Protein AF-0000000086125107 (afdb_homodimer)

InterPro domains:
  IPR012337 Ribonuclease H-like superfamily [SSF53098] (5-222)
  IPR013520 Ribonuclease H-like domain [PF00929] (9-197)
  IPR013520 Ribonuclease H-like domain [SM00479] (7-206)
  IPR036397 Ribonuclease H superfamily [G3DSA:3.30.420.10] (5-218)
  IPR040393 Three-prime repair exonuclease 1/2 [PTHR13058] (4-222)

Secondary structure (DSSP, 8-state):
---S-SEEEEEEEEESS-GGG---EEEEEEEEEEHHHHHS--B-TTS-B---SS-EEEEEE-B-SSPPPHHHHHHH---HHHHHHTT--BS-HHHHHHHHHHHHHSPSSEEEEETTTTTTHHHHHHHHHHHTT----TT-EEEEHHHHHHHHHHHTT----SSGGGSHHHHHHHHHSSPPTTTTSHHHHHHHHHHHHHHTHHHHHHHHTTT-EEGGGPPPS---------/---S-SEEEEEEEEESS-GGG---EEEEEEEEEEHHHHHS--B-TTS-B---SS-EEEEEE-B-SSPPPHHHHHHH---HHHHHHTT--BS-HHHHHHHHHHHHHSPSSEEEEETTTTTTHHHHHHHHHHHTT----TT-EEEEHHHHHHHHHHHTT----SSGGGSHHHHHHHHHSSPPTTTTSHHHHHHHHHHHHHHTHHHHHHHHTTT-EEGGGPPPS---------

Nearest PDB structures (foldseek):
  6a47-assembly1_A  TM=9.698E-01  e=4.923E-30  Mus musculus
  6a4b-assembly1_B  TM=9.724E-01  e=5.950E-30  Mus musculus
  6a47-assembly2_B  TM=9.725E-01  e=9.258E-30  Mus musculus
  6a45-assembly1_A  TM=9.539E-01  e=1.192E-29  Mus musculus
  6a4b-assembly3_E  TM=9.672E-01  e=3.274E-29  Mus musculus

Organism: NCBI:txid247094

pLDDT: mean 93.03, std 10.73, range [26.94, 98.94]

Sequence (460 aa):
MACPVKTFVFFDLEATGLSQDLPKVTEICLVAVHISSLENPVTDEAGNVQLPRVLDKLCLCVDPRKTIMEKASSITGLSNKNLDDCEKRPFDLNIIQLIKEFVNRQSQPVCLVAHNGIFYDFPLLKAEFQQQRDDLPTHVLCLDSLKAFRTLDRQDGLNENGRGPHTLSAIYRRYFNKEPVDSHYAEGDVLTLVLVFMSKACKLLELANTQFIKWGDVKPMYVVPFLDSDMACPVKTFVFFDLEATGLSQDLPKVTEICLVAVHISSLENPVTDEAGNVQLPRVLDKLCLCVDPRKTIMEKASSITGLSNKNLDDCEKRPFDLNIIQLIKEFVNRQSQPVCLVAHNGIFYDFPLLKAEFQQQRDDLPTHVLCLDSLKAFRTLDRQDGLNENGRGPHTLSAIYRRYFNKEPVDSHYAEGDVLTLVLVFMSKACKLLELANTQFIKWGDVKPMYVVPFLDSD

Structure (mmCIF, N/CA/C/O backbone):
data_AF-0000000086125107-model_v1
#
loop_
_entity.id
_entity.type
_entity.pdbx_description
1 polymer 'exodeoxyribonuclease III'
#
loop_
_atom_site.group_PDB
_atom_site.id
_atom_site.type_symbol
_atom_site.label_atom_id
_atom_site.label_alt_id
_atom_site.label_comp_id
_atom_site.label_asym_id
_atom_site.label_entity_id
_atom_site.label_seq_id
_atom_site.pdbx_PDB_ins_code
_atom_site.Cartn_x
_atom_site.Cartn_y
_atom_site.Cartn_z
_atom_site.occupancy
_atom_site.B_iso_or_equiv
_atom_site.auth_seq_id
_atom_site.auth_comp_id
_atom_site.auth_asym_id
_atom_site.auth_atom_id
_atom_site.pdbx_PDB_model_num
ATOM 1 N N . MET A 1 1 ? -15.32 25.5 13.359 1 51.09 1 MET A N 1
ATOM 2 C CA . MET A 1 1 ? -15.586 25.344 11.93 1 51.09 1 MET A CA 1
ATOM 3 C C . MET A 1 1 ? -15.195 23.953 11.453 1 51.09 1 MET A C 1
ATOM 5 O O . MET A 1 1 ? -14.266 23.344 11.984 1 51.09 1 MET A O 1
ATOM 9 N N . ALA A 1 2 ? -16.047 23.219 10.672 1 67.19 2 ALA A N 1
ATOM 10 C CA . ALA A 1 2 ? -15.836 21.859 10.188 1 67.19 2 ALA A CA 1
ATOM 11 C C . ALA A 1 2 ? -14.586 21.766 9.312 1 67.19 2 ALA A C 1
ATOM 13 O O . ALA A 1 2 ? -14.273 22.719 8.586 1 67.19 2 ALA A O 1
ATOM 14 N N . CYS A 1 3 ? -13.617 21 9.625 1 77.5 3 CYS A N 1
ATOM 15 C CA . CYS A 1 3 ? -12.422 20.797 8.82 1 77.5 3 CYS A CA 1
ATOM 16 C C . CYS A 1 3 ? -12.758 20.688 7.34 1 77.5 3 CYS A C 1
ATOM 18 O O . CYS A 1 3 ? -13.648 19.938 6.953 1 77.5 3 CYS A O 1
ATOM 20 N N . PRO A 1 4 ? -12.234 21.578 6.555 1 88 4 PRO A N 1
ATOM 21 C CA . PRO A 1 4 ? -12.547 21.578 5.121 1 88 4 PRO A CA 1
ATOM 22 C C . PRO A 1 4 ? -12.055 20.328 4.398 1 88 4 PRO A C 1
ATOM 24 O O . PRO A 1 4 ? -12.453 20.078 3.262 1 88 4 PRO A O 1
ATOM 27 N N . VAL A 1 5 ? -11.211 19.547 5.047 1 95.56 5 VAL A N 1
ATOM 28 C CA . VAL A 1 5 ? -10.547 18.422 4.414 1 95.56 5 VAL A CA 1
ATOM 29 C C . VAL A 1 5 ? -11.375 17.156 4.613 1 95.56 5 VAL A C 1
ATOM 31 O O . VAL A 1 5 ? -11.828 16.859 5.723 1 95.56 5 VAL A O 1
ATOM 34 N N . LYS A 1 6 ? -11.602 16.438 3.557 1 97.25 6 LYS A N 1
ATOM 35 C CA . LYS A 1 6 ? -12.32 15.18 3.662 1 97.25 6 LYS A CA 1
ATOM 36 C C . LYS A 1 6 ? -11.359 14.008 3.838 1 97.25 6 LYS A C 1
ATOM 38 O O . LYS A 1 6 ? -11.688 13.023 4.512 1 97.25 6 LYS A O 1
ATOM 43 N N . THR A 1 7 ? -10.25 14.07 3.17 1 98.44 7 THR A N 1
ATOM 44 C CA . THR A 1 7 ? -9.289 12.977 3.26 1 98.44 7 THR A CA 1
ATOM 45 C C . THR A 1 7 ? -7.902 13.5 3.607 1 98.44 7 THR A C 1
ATOM 47 O O . THR A 1 7 ? -7.41 14.438 2.977 1 98.44 7 THR A O 1
ATOM 50 N N . PHE A 1 8 ? -7.293 12.93 4.613 1 98.44 8 PHE A N 1
ATOM 51 C CA . PHE A 1 8 ? -5.898 13.164 4.965 1 98.44 8 PHE A CA 1
ATOM 52 C C . PHE A 1 8 ? -5.004 12.07 4.406 1 98.44 8 PHE A C 1
ATOM 54 O O . PHE A 1 8 ? -5.184 10.891 4.727 1 98.44 8 PHE A O 1
ATOM 61 N N . VAL A 1 9 ? -4.109 12.414 3.543 1 98.88 9 VAL A N 1
ATOM 62 C CA . VAL A 1 9 ? -3.127 11.484 2.996 1 98.88 9 VAL A CA 1
ATOM 63 C C . VAL A 1 9 ? -1.787 11.672 3.705 1 98.88 9 VAL A C 1
ATOM 65 O O . VAL A 1 9 ? -1.04 12.602 3.395 1 98.88 9 VAL A O 1
ATOM 68 N N . PHE A 1 10 ? -1.523 10.781 4.645 1 98.88 10 PHE A N 1
ATOM 69 C CA . PHE A 1 10 ? -0.248 10.773 5.352 1 98.88 10 PHE A CA 1
ATOM 70 C C . PHE A 1 10 ? 0.854 10.188 4.473 1 98.88 10 PHE A C 1
ATOM 72 O O . PHE A 1 10 ? 0.649 9.18 3.803 1 98.88 10 PHE A O 1
ATOM 79 N N . PHE A 1 11 ? 2.008 10.891 4.406 1 98.44 11 PHE A N 1
ATOM 80 C CA . PHE A 1 11 ? 3.055 10.281 3.59 1 98.44 11 PHE A CA 1
ATOM 81 C C . PHE A 1 11 ? 4.43 10.555 4.188 1 98.44 11 PHE A C 1
ATOM 83 O O . PHE A 1 11 ? 4.57 11.391 5.082 1 98.44 11 PHE A O 1
ATOM 90 N N . ASP A 1 12 ? 5.344 9.812 3.799 1 98.69 12 ASP A N 1
ATOM 91 C CA . ASP A 1 12 ? 6.754 9.883 4.16 1 98.69 12 ASP A CA 1
ATOM 92 C C . ASP A 1 12 ? 7.645 9.461 2.992 1 98.69 12 ASP A C 1
ATOM 94 O O . ASP A 1 12 ? 7.246 8.625 2.174 1 98.69 12 ASP A O 1
ATOM 98 N N . LEU A 1 13 ? 8.781 10.086 2.891 1 98.62 13 LEU A N 1
ATOM 99 C CA . LEU A 1 13 ? 9.781 9.742 1.891 1 98.62 13 LEU A CA 1
ATOM 100 C C . LEU A 1 13 ? 11.062 9.258 2.553 1 98.62 13 LEU A C 1
ATOM 102 O O . LEU A 1 13 ? 11.484 9.797 3.578 1 98.62 13 LEU A O 1
ATOM 106 N N . GLU A 1 14 ? 11.578 8.172 2.088 1 98.62 14 GLU A N 1
ATOM 107 C CA . GLU A 1 14 ? 13.008 7.91 2.264 1 98.62 14 GLU A CA 1
ATOM 108 C C . GLU A 1 14 ? 13.812 8.406 1.065 1 98.62 14 GLU A C 1
ATOM 110 O O . GLU A 1 14 ? 13.305 8.445 -0.057 1 98.62 14 GLU A O 1
ATOM 115 N N . ALA A 1 15 ? 15.078 8.836 1.3 1 98.5 15 ALA A N 1
ATOM 116 C CA . ALA A 1 15 ? 15.859 9.477 0.25 1 98.5 15 ALA A CA 1
ATOM 117 C C . ALA A 1 15 ? 17.344 9.148 0.39 1 98.5 15 ALA A C 1
ATOM 119 O O . ALA A 1 15 ? 17.734 8.398 1.292 1 98.5 15 ALA A O 1
ATOM 120 N N . THR A 1 16 ? 18.172 9.602 -0.507 1 98.25 16 THR A N 1
ATOM 121 C CA . THR A 1 16 ? 19.578 9.258 -0.6 1 98.25 16 THR A CA 1
ATOM 122 C C . THR A 1 16 ? 20.391 9.992 0.47 1 98.25 16 THR A C 1
ATOM 124 O O . THR A 1 16 ? 21.547 9.648 0.727 1 98.25 16 THR A O 1
ATOM 127 N N . GLY A 1 17 ? 19.812 10.977 1.05 1 95.25 17 GLY A N 1
ATOM 128 C CA . GLY A 1 17 ? 20.531 11.773 2.041 1 95.25 17 GLY A CA 1
ATOM 129 C C . GLY A 1 17 ? 19.688 12.906 2.605 1 95.25 17 GLY A C 1
ATOM 130 O O . GLY A 1 17 ? 18.469 12.852 2.572 1 95.25 17 GLY A O 1
ATOM 131 N N . LEU A 1 18 ? 20.406 13.852 3.201 1 92 18 LEU A N 1
ATOM 132 C CA . LEU A 1 18 ? 19.75 15.008 3.814 1 92 18 LEU A CA 1
ATOM 133 C C . LEU A 1 18 ? 19.609 16.141 2.811 1 92 18 LEU A C 1
ATOM 135 O O . LEU A 1 18 ? 20.031 16.016 1.657 1 92 18 LEU A O 1
ATOM 139 N N . SER A 1 19 ? 18.938 17.203 3.219 1 87.44 19 SER A N 1
ATOM 140 C CA . SER A 1 19 ? 18.578 18.297 2.334 1 87.44 19 SER A CA 1
ATOM 141 C C . SER A 1 19 ? 19.812 18.875 1.637 1 87.44 19 SER A C 1
ATOM 143 O O . SER A 1 19 ? 19.75 19.219 0.45 1 87.44 19 SER A O 1
ATOM 145 N N . GLN A 1 20 ? 20.875 18.938 2.33 1 88.31 20 GLN A N 1
ATOM 146 C CA . GLN A 1 20 ? 22.062 19.562 1.782 1 88.31 20 GLN A CA 1
ATOM 147 C C . GLN A 1 20 ? 22.703 18.703 0.689 1 88.31 20 GLN A C 1
ATOM 149 O O . GLN A 1 20 ? 23.516 19.188 -0.097 1 88.31 20 GLN A O 1
ATOM 154 N N . ASP A 1 21 ? 22.312 17.5 0.532 1 89.75 21 ASP A N 1
ATOM 155 C CA . ASP A 1 21 ? 22.906 16.547 -0.406 1 89.75 21 ASP A CA 1
ATOM 156 C C . ASP A 1 21 ? 22.109 16.5 -1.708 1 89.75 21 ASP A C 1
ATOM 158 O O . ASP A 1 21 ? 22.328 15.617 -2.541 1 89.75 21 ASP A O 1
ATOM 162 N N . LEU A 1 22 ? 21.062 17.375 -1.848 1 93.38 22 LEU A N 1
ATOM 163 C CA . LEU A 1 22 ? 20.172 17.297 -3.004 1 93.38 22 LEU A CA 1
ATOM 164 C C . LEU A 1 22 ? 19.641 15.875 -3.18 1 93.38 22 LEU A C 1
ATOM 166 O O . LEU A 1 22 ? 19.875 15.25 -4.215 1 93.38 22 LEU A O 1
ATOM 170 N N . PRO A 1 23 ? 18.984 15.438 -2.184 1 97.5 23 PRO A N 1
ATOM 171 C CA . PRO A 1 23 ? 18.609 14.023 -2.133 1 97.5 23 PRO A CA 1
ATOM 172 C C . PRO A 1 23 ? 17.594 13.641 -3.211 1 97.5 23 PRO A C 1
ATOM 174 O O . PRO A 1 23 ? 16.906 14.508 -3.748 1 97.5 23 PRO A O 1
ATOM 177 N N . LYS A 1 24 ? 17.594 12.352 -3.562 1 98.25 24 LYS A N 1
ATOM 178 C CA . LYS A 1 24 ? 16.609 11.727 -4.434 1 98.25 24 LYS A CA 1
ATOM 179 C C . LYS A 1 24 ? 15.789 10.688 -3.68 1 98.25 24 LYS A C 1
ATOM 181 O O . LYS A 1 24 ? 16.297 10.016 -2.777 1 98.25 24 LYS A O 1
ATOM 186 N N . VAL A 1 25 ? 14.531 10.617 -4.059 1 98.69 25 VAL A N 1
ATOM 187 C CA . VAL A 1 25 ? 13.602 9.727 -3.373 1 98.69 25 VAL A CA 1
ATOM 188 C C . VAL A 1 25 ? 14 8.273 -3.621 1 98.69 25 VAL A C 1
ATOM 190 O O . VAL A 1 25 ? 14.312 7.891 -4.75 1 98.69 25 VAL A O 1
ATOM 193 N N . THR A 1 26 ? 14.008 7.438 -2.551 1 98.88 26 THR A N 1
ATOM 194 C CA . THR A 1 26 ? 14.266 6.008 -2.67 1 98.88 26 THR A CA 1
ATOM 195 C C . THR A 1 26 ? 13.039 5.195 -2.281 1 98.88 26 THR A C 1
ATOM 197 O O . THR A 1 26 ? 12.953 4.004 -2.59 1 98.88 26 THR A O 1
ATOM 200 N N . GLU A 1 27 ? 12.125 5.809 -1.549 1 98.88 27 GLU A N 1
ATOM 201 C CA . GLU A 1 27 ? 10.898 5.16 -1.111 1 98.88 27 GLU A CA 1
ATOM 202 C C . GLU A 1 27 ? 9.805 6.188 -0.82 1 98.88 27 GLU A C 1
ATOM 204 O O . GLU A 1 27 ? 10.086 7.262 -0.284 1 98.88 27 GLU A O 1
ATOM 209 N N . ILE A 1 28 ? 8.609 5.941 -1.196 1 98.88 28 ILE A N 1
ATOM 210 C CA . ILE A 1 28 ? 7.465 6.797 -0.884 1 98.88 28 ILE A CA 1
ATOM 211 C C . ILE A 1 28 ? 6.309 5.945 -0.37 1 98.88 28 ILE A C 1
ATOM 213 O O . ILE A 1 28 ? 6.062 4.852 -0.879 1 98.88 28 ILE A O 1
ATOM 217 N N . CYS A 1 29 ? 5.676 6.328 0.675 1 98.88 29 CYS A N 1
ATOM 218 C CA . CYS A 1 29 ? 4.461 5.707 1.184 1 98.88 29 CYS A CA 1
ATOM 219 C C . CYS A 1 29 ? 3.359 6.738 1.379 1 98.88 29 CYS A C 1
ATOM 221 O O . CYS A 1 29 ? 3.598 7.809 1.94 1 98.88 29 CYS A O 1
ATOM 223 N N . LEU A 1 30 ? 2.18 6.52 0.85 1 98.94 30 LEU A N 1
ATOM 224 C CA . LEU A 1 30 ? 0.956 7.285 1.057 1 98.94 30 LEU A CA 1
ATOM 225 C C . LEU A 1 30 ? -0.118 6.426 1.716 1 98.94 30 LEU A C 1
ATOM 227 O O . LEU A 1 30 ? -0.378 5.305 1.275 1 98.94 30 LEU A O 1
ATOM 231 N N . VAL A 1 31 ? -0.648 6.863 2.787 1 98.94 31 VAL A N 1
ATOM 232 C CA . VAL A 1 31 ? -1.78 6.223 3.447 1 98.94 31 VAL A CA 1
ATOM 233 C C . VAL A 1 31 ? -2.928 7.219 3.592 1 98.94 31 VAL A C 1
ATOM 235 O O . VAL A 1 31 ? -2.771 8.266 4.215 1 98.94 31 VAL A O 1
ATOM 238 N N . ALA A 1 32 ? -4.078 6.93 3.012 1 98.88 32 ALA A N 1
ATOM 239 C CA . ALA A 1 32 ? -5.227 7.828 3.01 1 98.88 32 ALA A CA 1
ATOM 240 C C . ALA A 1 32 ? -6.234 7.438 4.086 1 98.88 32 ALA A C 1
ATOM 242 O O . ALA A 1 32 ? -6.648 6.281 4.168 1 98.88 32 ALA A O 1
ATOM 243 N N . VAL A 1 33 ? -6.586 8.383 4.898 1 98.69 33 VAL A N 1
ATOM 244 C CA . VAL A 1 33 ? -7.555 8.211 5.977 1 98.69 33 VAL A CA 1
ATOM 245 C C . VAL A 1 33 ? -8.656 9.258 5.863 1 98.69 33 VAL A C 1
ATOM 247 O O . VAL A 1 33 ? -8.383 10.461 5.844 1 98.69 33 VAL A O 1
ATOM 250 N N . HIS A 1 34 ? -9.836 8.836 5.738 1 98.56 34 HIS A N 1
ATOM 251 C CA . HIS A 1 34 ? -10.977 9.742 5.656 1 98.56 34 HIS A CA 1
ATOM 252 C C . HIS A 1 34 ? -11.227 10.43 6.996 1 98.56 34 HIS A C 1
ATOM 254 O O . HIS A 1 34 ? -10.992 9.844 8.055 1 98.56 34 HIS A O 1
ATOM 260 N N . ILE A 1 35 ? -11.734 11.602 6.992 1 97.31 35 ILE A N 1
ATOM 261 C CA . ILE A 1 35 ? -11.961 12.422 8.18 1 97.31 35 ILE A CA 1
ATOM 262 C C . ILE A 1 35 ? -12.914 11.703 9.133 1 97.31 35 ILE A C 1
ATOM 264 O O . ILE A 1 35 ? -12.789 11.82 10.352 1 97.31 35 ILE A O 1
ATOM 268 N N . SER A 1 36 ? -13.836 10.93 8.586 1 97 36 SER A N 1
ATOM 269 C CA . SER A 1 36 ? -14.773 10.195 9.422 1 97 36 SER A CA 1
ATOM 270 C C . SER A 1 36 ? -14.055 9.219 10.336 1 97 36 SER A C 1
ATOM 272 O O . SER A 1 36 ? -14.453 9.016 11.484 1 97 36 SER A O 1
ATOM 274 N N . SER A 1 37 ? -13 8.617 9.875 1 97.06 37 SER A N 1
ATOM 275 C CA . SER A 1 37 ? -12.203 7.699 10.68 1 97.06 37 SER A CA 1
ATOM 276 C C . SER A 1 37 ? -11.391 8.445 11.734 1 97.06 37 SER A C 1
ATOM 278 O O . SER A 1 37 ? -11.156 7.926 12.828 1 97.06 37 SER A O 1
ATOM 280 N N . LEU A 1 38 ? -10.93 9.633 11.383 1 95.75 38 LEU A N 1
ATOM 281 C CA . LEU A 1 38 ? -10.148 10.438 12.312 1 95.75 38 LEU A CA 1
ATOM 282 C C . LEU A 1 38 ? -11.031 10.961 13.445 1 95.75 38 LEU A C 1
ATOM 284 O O . LEU A 1 38 ? -10.594 11.055 14.594 1 95.75 38 LEU A O 1
ATOM 288 N N . GLU A 1 39 ? -12.227 11.289 13.102 1 94.25 39 GLU A N 1
ATOM 289 C CA . GLU A 1 39 ? -13.164 11.852 14.07 1 94.25 39 GLU A CA 1
ATOM 290 C C . GLU A 1 39 ? -13.742 10.766 14.977 1 94.25 39 GLU A C 1
ATOM 292 O O . GLU A 1 39 ? -14.227 11.055 16.062 1 94.25 39 GLU A O 1
ATOM 297 N N . ASN A 1 40 ? -13.742 9.5 14.477 1 93.44 40 ASN A N 1
ATOM 298 C CA . ASN A 1 40 ? -14.297 8.375 15.219 1 93.44 40 ASN A CA 1
ATOM 299 C C . ASN A 1 40 ? -13.273 7.25 15.375 1 93.44 40 ASN A C 1
ATOM 301 O O . ASN A 1 40 ? -13.477 6.141 14.883 1 93.44 40 ASN A O 1
ATOM 305 N N . PRO A 1 41 ? -12.273 7.523 16.156 1 93.62 41 PRO A N 1
ATOM 306 C CA . PRO A 1 41 ? -11.219 6.512 16.281 1 93.62 41 PRO A CA 1
ATOM 307 C C . PRO A 1 41 ? -11.688 5.277 17.047 1 93.62 41 PRO A C 1
ATOM 309 O O . PRO A 1 41 ? -12.453 5.395 18.016 1 93.62 41 PRO A O 1
ATOM 312 N N . VAL A 1 42 ? -11.266 4.129 16.578 1 92.5 42 VAL A N 1
ATOM 313 C CA . VAL A 1 42 ? -11.508 2.877 17.297 1 92.5 42 VAL A CA 1
ATOM 314 C C . VAL A 1 42 ? -10.328 2.566 18.219 1 92.5 42 VAL A C 1
ATOM 316 O O . VAL A 1 42 ? -9.18 2.859 17.875 1 92.5 42 VAL A O 1
ATOM 319 N N . THR A 1 43 ? -10.633 1.998 19.375 1 93.5 43 THR A N 1
ATOM 320 C CA . THR A 1 43 ? -9.586 1.675 20.344 1 93.5 43 THR A CA 1
ATOM 321 C C . THR A 1 43 ? -9.594 0.184 20.656 1 93.5 43 THR A C 1
ATOM 323 O O . THR A 1 43 ? -10.602 -0.496 20.469 1 93.5 43 THR A O 1
ATOM 326 N N . ASP A 1 44 ? -8.477 -0.287 20.969 1 90.44 44 ASP A N 1
ATOM 327 C CA . ASP A 1 44 ? -8.406 -1.666 21.453 1 90.44 44 ASP A CA 1
ATOM 328 C C . ASP A 1 44 ? -8.852 -1.771 22.906 1 90.44 44 ASP A C 1
ATOM 330 O O . ASP A 1 44 ? -9.391 -0.814 23.469 1 90.44 44 ASP A O 1
ATOM 334 N N . GLU A 1 45 ? -8.719 -2.941 23.5 1 91.44 45 GLU A N 1
ATOM 335 C CA . GLU A 1 45 ? -9.18 -3.199 24.859 1 91.44 45 GLU A CA 1
ATOM 336 C C . GLU A 1 45 ? -8.422 -2.342 25.875 1 91.44 45 GLU A C 1
ATOM 338 O O . GLU A 1 45 ? -8.969 -1.979 26.906 1 91.44 45 GLU A O 1
ATOM 343 N N . ALA A 1 46 ? -7.191 -1.918 25.547 1 89.81 46 ALA A N 1
ATOM 344 C CA . ALA A 1 46 ? -6.348 -1.124 26.438 1 89.81 46 ALA A CA 1
ATOM 345 C C . ALA A 1 46 ? -6.617 0.368 26.266 1 89.81 46 ALA A C 1
ATOM 347 O O . ALA A 1 46 ? -6.012 1.199 26.938 1 89.81 46 ALA A O 1
ATOM 348 N N . GLY A 1 47 ? -7.484 0.656 25.312 1 89.75 47 GLY A N 1
ATOM 349 C CA . GLY A 1 47 ? -7.84 2.047 25.078 1 89.75 47 GLY A CA 1
ATOM 350 C 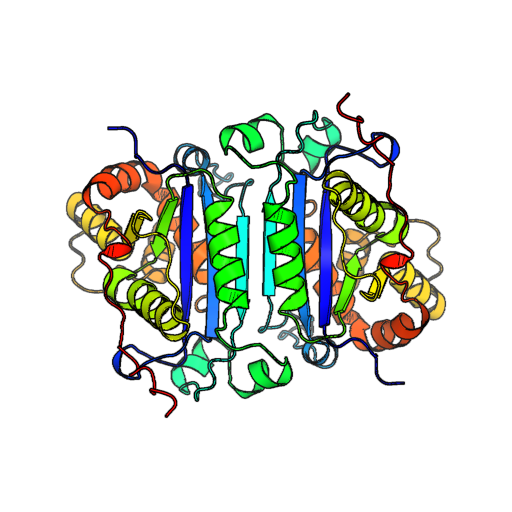C . GLY A 1 47 ? -6.945 2.732 24.062 1 89.75 47 GLY A C 1
ATOM 351 O O . GLY A 1 47 ? -7.062 3.938 23.844 1 89.75 47 GLY A O 1
ATOM 352 N N . ASN A 1 48 ? -6.012 2.002 23.484 1 90.75 48 ASN A N 1
ATOM 353 C CA . ASN A 1 48 ? -5.129 2.568 22.469 1 90.75 48 ASN A CA 1
ATOM 354 C C . ASN A 1 48 ? -5.82 2.652 21.125 1 90.75 48 ASN A C 1
ATOM 356 O O . ASN A 1 48 ? -6.539 1.732 20.719 1 90.75 48 ASN A O 1
ATOM 360 N N . VAL A 1 49 ? -5.566 3.734 20.484 1 94.81 49 VAL A N 1
ATOM 361 C CA . VAL A 1 49 ? -6.16 3.916 19.156 1 94.81 49 VAL A CA 1
ATOM 362 C C . VAL A 1 49 ? -5.598 2.875 18.188 1 94.81 49 VAL A C 1
ATOM 364 O O . VAL A 1 49 ? -4.418 2.527 18.266 1 94.81 49 VAL A O 1
ATOM 367 N N . GLN A 1 50 ? -6.434 2.406 17.297 1 95 50 GLN A N 1
ATOM 368 C CA . GLN A 1 50 ? -6.055 1.449 16.266 1 95 50 GLN A CA 1
ATOM 369 C C . GLN A 1 50 ? -6.152 2.072 14.875 1 95 50 GLN A C 1
ATOM 371 O O . GLN A 1 50 ? -6.855 3.068 14.68 1 95 50 GLN A O 1
ATOM 376 N N . LEU A 1 51 ? -5.406 1.505 13.961 1 97 51 LEU A N 1
ATOM 377 C CA . LEU A 1 51 ? -5.559 1.934 12.578 1 97 51 LEU A CA 1
ATOM 378 C C . LEU A 1 51 ? -6.988 1.714 12.094 1 97 51 LEU A C 1
ATOM 380 O O . LEU A 1 51 ? -7.613 0.708 12.438 1 97 51 LEU A O 1
ATOM 384 N N . PRO A 1 52 ? -7.539 2.666 11.336 1 97.44 52 PRO A N 1
ATOM 385 C CA . PRO A 1 52 ? -8.883 2.453 10.797 1 97.44 52 PRO A CA 1
ATOM 386 C C . PRO A 1 52 ? -8.961 1.241 9.867 1 97.44 52 PRO A C 1
ATOM 388 O O . PRO A 1 52 ? -7.992 0.925 9.18 1 97.44 52 PRO A O 1
ATOM 391 N N . ARG A 1 53 ? -10.078 0.544 9.898 1 97.5 53 ARG A N 1
ATOM 392 C CA . ARG A 1 53 ? -10.281 -0.6 9.016 1 97.5 53 ARG A CA 1
ATOM 393 C C . ARG A 1 53 ? -10.234 -0.177 7.551 1 97.5 53 ARG A C 1
ATOM 395 O O . ARG A 1 53 ? -9.68 -0.891 6.707 1 97.5 53 ARG A O 1
ATOM 402 N N . VAL A 1 54 ? -10.852 1.027 7.262 1 98.31 54 VAL A N 1
ATOM 403 C CA . VAL A 1 54 ? -10.883 1.545 5.898 1 98.31 54 VAL A CA 1
ATOM 404 C C . VAL A 1 54 ? -9.664 2.438 5.656 1 98.31 54 VAL A C 1
ATOM 406 O O . VAL A 1 54 ? -9.602 3.559 6.164 1 98.31 54 VAL A O 1
ATOM 409 N N . LEU A 1 55 ? -8.766 1.891 4.859 1 97.62 55 LEU A N 1
ATOM 410 C CA . LEU A 1 55 ? -7.496 2.545 4.566 1 97.62 55 LEU A CA 1
ATOM 411 C C . LEU A 1 55 ? -7.047 2.244 3.143 1 97.62 55 LEU A C 1
ATOM 413 O O . LEU A 1 55 ? -7.188 1.116 2.666 1 97.62 55 LEU A O 1
ATOM 417 N N . ASP A 1 56 ? -6.566 3.277 2.461 1 98.88 56 ASP A N 1
ATOM 418 C CA . ASP A 1 56 ? -5.883 3.07 1.188 1 98.88 56 ASP A CA 1
ATOM 419 C C . ASP A 1 56 ? -4.383 3.324 1.322 1 98.88 56 ASP A C 1
ATOM 421 O O . ASP A 1 56 ? -3.965 4.234 2.039 1 98.88 56 ASP A O 1
ATOM 425 N N . LYS A 1 57 ? -3.6 2.512 0.645 1 98.81 57 LYS A N 1
ATOM 426 C CA . LYS A 1 57 ? -2.146 2.627 0.754 1 98.81 57 LYS A CA 1
ATOM 427 C C . LYS A 1 57 ? -1.481 2.51 -0.614 1 98.81 57 LYS A C 1
ATOM 429 O O . LYS A 1 57 ? -1.912 1.718 -1.454 1 98.81 57 LYS A O 1
ATOM 434 N N . LEU A 1 58 ? -0.472 3.281 -0.82 1 98.94 58 LEU A N 1
ATOM 435 C CA . LEU A 1 58 ? 0.458 3.178 -1.938 1 98.94 58 LEU A CA 1
ATOM 436 C C . LEU A 1 58 ? 1.901 3.281 -1.456 1 98.94 58 LEU A C 1
ATOM 438 O O . LEU A 1 58 ? 2.305 4.309 -0.907 1 98.94 58 LEU A O 1
ATOM 442 N N . CYS A 1 59 ? 2.674 2.23 -1.536 1 98.88 59 CYS A N 1
ATOM 443 C CA . CYS A 1 59 ? 4.078 2.182 -1.154 1 98.88 59 CYS A CA 1
ATOM 444 C C . CYS A 1 59 ? 4.953 1.771 -2.334 1 98.88 59 CYS A C 1
ATOM 446 O O . CYS A 1 59 ? 4.719 0.728 -2.949 1 98.88 59 CYS A O 1
ATOM 448 N N . LEU A 1 60 ? 5.988 2.559 -2.658 1 98.88 60 LEU A N 1
ATOM 449 C CA . LEU A 1 60 ? 6.836 2.289 -3.816 1 98.88 60 LEU A CA 1
ATOM 450 C C . LEU A 1 60 ? 8.305 2.523 -3.48 1 98.88 60 LEU A C 1
ATOM 452 O O . LEU A 1 60 ? 8.648 3.529 -2.855 1 98.88 60 LEU A O 1
ATOM 456 N N . CYS A 1 61 ? 9.141 1.585 -3.842 1 98.88 61 CYS A N 1
ATOM 457 C CA . CYS A 1 61 ? 10.578 1.817 -3.871 1 98.88 61 CYS A CA 1
ATOM 458 C C . CYS A 1 61 ? 11.008 2.418 -5.203 1 98.88 61 CYS A C 1
ATOM 460 O O . CYS A 1 61 ? 10.438 2.1 -6.246 1 98.88 61 CYS A O 1
ATOM 462 N N . VAL A 1 62 ? 11.984 3.279 -5.156 1 98.88 62 VAL A N 1
ATOM 463 C CA . VAL A 1 62 ? 12.375 4.074 -6.316 1 98.88 62 VAL A CA 1
ATOM 464 C C . VAL A 1 62 ? 13.891 4.012 -6.5 1 98.88 62 VAL A C 1
ATOM 466 O O . VAL A 1 62 ? 14.641 4.141 -5.531 1 98.88 62 VAL A O 1
ATOM 469 N N . ASP A 1 63 ? 14.336 3.746 -7.688 1 98.75 63 ASP A N 1
ATOM 470 C CA . ASP A 1 63 ? 15.742 3.914 -8.023 1 98.75 63 ASP A CA 1
ATOM 471 C C . ASP A 1 63 ? 16.109 5.395 -8.117 1 98.75 63 ASP A C 1
ATOM 473 O O . ASP A 1 63 ? 15.68 6.086 -9.039 1 98.75 63 ASP A O 1
ATOM 477 N N . PRO A 1 64 ? 16.906 5.867 -7.195 1 98.5 64 PRO A N 1
ATOM 478 C CA . PRO A 1 64 ? 17.203 7.305 -7.18 1 98.5 64 PRO A CA 1
ATOM 479 C C . PRO A 1 64 ? 18.156 7.723 -8.297 1 98.5 64 PRO A C 1
ATOM 481 O O . PRO A 1 64 ? 18.344 8.914 -8.547 1 98.5 64 PRO A O 1
ATOM 484 N N . ARG A 1 65 ? 18.797 6.801 -9.008 1 97.75 65 ARG A N 1
ATOM 485 C CA . ARG A 1 65 ? 19.828 7.086 -9.992 1 97.75 65 ARG A CA 1
ATOM 486 C C . ARG A 1 65 ? 20.906 8.016 -9.422 1 97.75 65 ARG A C 1
ATOM 488 O O . ARG A 1 65 ? 21.344 8.945 -10.094 1 97.75 65 ARG A O 1
ATOM 495 N N . LYS A 1 66 ? 21.141 7.938 -8.203 1 97.75 66 LYS A N 1
ATOM 496 C CA . LYS A 1 66 ? 22.125 8.641 -7.383 1 97.75 66 LYS A CA 1
ATOM 497 C C . LYS A 1 66 ? 22.625 7.746 -6.254 1 97.75 66 LYS A C 1
ATOM 499 O O . LYS A 1 66 ? 21.891 6.887 -5.754 1 97.75 66 LYS A O 1
ATOM 504 N N . THR A 1 67 ? 23.875 7.938 -5.902 1 98.25 67 THR A N 1
ATOM 505 C CA . THR A 1 67 ? 24.438 7.156 -4.809 1 98.25 67 THR A CA 1
ATOM 506 C C . THR A 1 67 ? 23.703 7.445 -3.5 1 98.25 67 THR A C 1
ATOM 508 O O . THR A 1 67 ? 23.484 8.602 -3.146 1 98.25 67 THR A O 1
ATOM 511 N N . ILE A 1 68 ? 23.344 6.391 -2.844 1 98.44 68 ILE A N 1
ATOM 512 C CA . ILE A 1 68 ? 22.719 6.512 -1.524 1 98.44 68 ILE A CA 1
ATOM 513 C C . ILE A 1 68 ? 23.812 6.609 -0.459 1 98.44 68 ILE A C 1
ATOM 515 O O . ILE A 1 68 ? 24.703 5.754 -0.385 1 98.44 68 ILE A O 1
ATOM 519 N N . MET A 1 69 ? 23.719 7.66 0.368 1 98.06 69 MET A N 1
ATOM 520 C CA . MET A 1 69 ? 24.703 7.844 1.434 1 98.06 69 MET A CA 1
ATOM 521 C C . MET A 1 69 ? 24.672 6.668 2.402 1 98.06 69 MET A C 1
ATOM 523 O O . MET A 1 69 ? 23.609 6.125 2.703 1 98.06 69 MET A O 1
ATOM 527 N N . GLU A 1 70 ? 25.797 6.371 2.928 1 97.5 70 GLU A N 1
ATOM 528 C CA . GLU A 1 70 ? 25.953 5.215 3.807 1 97.5 70 GLU A CA 1
ATOM 529 C C . GLU A 1 70 ? 25.016 5.305 5.008 1 97.5 70 GLU A C 1
ATOM 531 O O . GLU A 1 70 ? 24.406 4.309 5.398 1 97.5 70 GLU A O 1
ATOM 536 N N . LYS A 1 71 ? 24.969 6.441 5.543 1 96.62 71 LYS A N 1
ATOM 537 C CA . LYS A 1 71 ? 24.109 6.633 6.707 1 96.62 71 LYS A CA 1
ATOM 538 C C . LYS A 1 71 ? 22.656 6.344 6.363 1 96.62 71 LYS A C 1
ATOM 540 O O . LYS A 1 71 ? 21.953 5.66 7.117 1 96.62 71 LYS A O 1
ATOM 545 N N . ALA A 1 72 ? 22.172 6.84 5.258 1 97.19 72 ALA A N 1
ATOM 546 C CA . ALA A 1 72 ? 20.797 6.602 4.805 1 97.19 72 ALA A CA 1
ATOM 547 C C . ALA A 1 72 ? 20.562 5.117 4.543 1 97.19 72 ALA A C 1
ATOM 549 O O . ALA A 1 72 ? 19.531 4.57 4.938 1 97.19 72 ALA A O 1
ATOM 550 N N . SER A 1 73 ? 21.516 4.484 3.928 1 98 73 SER A N 1
ATOM 551 C CA . SER A 1 73 ? 21.406 3.064 3.613 1 98 73 SER A CA 1
ATOM 552 C C . SER A 1 73 ? 21.312 2.223 4.883 1 98 73 SER A C 1
ATOM 554 O O . SER A 1 73 ? 20.516 1.293 4.965 1 98 73 SER A O 1
ATOM 556 N N . SER A 1 74 ? 22.141 2.572 5.863 1 97.31 74 SER A N 1
ATOM 557 C CA . SER A 1 74 ? 22.203 1.821 7.113 1 97.31 74 SER A CA 1
ATOM 558 C C . SER A 1 74 ? 20.891 1.928 7.891 1 97.31 74 SER A C 1
ATOM 560 O O . SER A 1 74 ? 20.438 0.956 8.5 1 97.31 74 SER A O 1
ATOM 562 N N . ILE A 1 75 ? 20.203 3.018 7.809 1 96.12 75 ILE A N 1
ATOM 563 C CA . ILE A 1 75 ? 19.031 3.258 8.625 1 96.12 75 ILE A CA 1
ATOM 564 C C . ILE A 1 75 ? 17.781 2.752 7.895 1 96.12 75 ILE A C 1
ATOM 566 O O . ILE A 1 75 ? 16.875 2.203 8.516 1 96.12 75 ILE A O 1
ATOM 570 N N . THR A 1 76 ? 17.734 2.852 6.574 1 97.56 76 THR A N 1
ATOM 571 C CA . THR A 1 76 ? 16.516 2.557 5.824 1 97.56 76 THR A CA 1
ATOM 572 C C . THR A 1 76 ? 16.547 1.122 5.305 1 97.56 76 THR A C 1
ATOM 574 O O . THR A 1 76 ? 15.508 0.589 4.902 1 97.56 76 THR A O 1
ATOM 577 N N . GLY A 1 77 ? 17.75 0.496 5.211 1 97.5 77 GLY A N 1
ATOM 578 C CA . GLY A 1 77 ? 17.891 -0.831 4.633 1 97.5 77 GLY A CA 1
ATOM 579 C C . GLY A 1 77 ? 17.859 -0.828 3.115 1 97.5 77 GLY A C 1
ATOM 580 O O . GLY A 1 77 ? 17.859 -1.889 2.488 1 97.5 77 GLY A O 1
ATOM 581 N N . LEU A 1 78 ? 17.797 0.364 2.504 1 98.56 78 LEU A N 1
ATOM 582 C CA . LEU A 1 78 ? 17.828 0.483 1.051 1 98.56 78 LEU A CA 1
ATOM 583 C C . LEU A 1 78 ? 19.234 0.828 0.57 1 98.56 78 LEU A C 1
ATOM 585 O O . LEU A 1 78 ? 19.953 1.598 1.22 1 98.56 78 LEU A O 1
ATOM 589 N N . SER A 1 79 ? 19.641 0.266 -0.406 1 98.56 79 SER A N 1
ATOM 590 C CA . SER A 1 79 ? 20.922 0.51 -1.056 1 98.56 79 SER A CA 1
ATOM 591 C C . SER A 1 79 ? 20.781 0.541 -2.574 1 98.56 79 SER A C 1
ATOM 593 O O . SER A 1 79 ? 19.797 0.043 -3.117 1 98.56 79 SER A O 1
ATOM 595 N N . ASN A 1 80 ? 21.828 1.163 -3.217 1 98.75 80 ASN A N 1
ATOM 596 C CA . ASN A 1 80 ? 21.797 1.114 -4.676 1 98.75 80 ASN A CA 1
ATOM 597 C C . ASN A 1 80 ? 21.781 -0.323 -5.188 1 98.75 80 ASN A C 1
ATOM 599 O O . ASN A 1 80 ? 21.094 -0.627 -6.164 1 98.75 80 ASN A O 1
ATOM 603 N N . LYS A 1 81 ? 22.438 -1.182 -4.516 1 98.25 81 LYS A N 1
ATOM 604 C CA . LYS A 1 81 ? 22.531 -2.576 -4.934 1 98.25 81 LYS A CA 1
ATOM 605 C C . LYS A 1 81 ? 21.172 -3.266 -4.883 1 98.25 81 LYS A C 1
ATOM 607 O O . LYS A 1 81 ? 20.75 -3.877 -5.867 1 98.25 81 LYS A O 1
ATOM 612 N N . ASN A 1 82 ? 20.469 -3.215 -3.736 1 98.12 82 ASN A N 1
ATOM 613 C CA . ASN A 1 82 ? 19.219 -3.969 -3.648 1 98.12 82 ASN A CA 1
ATOM 614 C C . ASN A 1 82 ? 18.141 -3.371 -4.543 1 98.12 82 ASN A C 1
ATOM 616 O O . ASN A 1 82 ? 17.281 -4.094 -5.059 1 98.12 82 ASN A O 1
ATOM 620 N N . LEU A 1 83 ? 18.125 -2.029 -4.75 1 98.81 83 LEU A N 1
ATOM 621 C CA . LEU A 1 83 ? 17.172 -1.416 -5.672 1 98.81 83 LEU A CA 1
ATOM 622 C C . LEU A 1 83 ? 17.484 -1.818 -7.113 1 98.81 83 LEU A C 1
ATOM 624 O O . LEU A 1 83 ? 16.562 -2.055 -7.902 1 98.81 83 LEU A O 1
ATOM 628 N N . ASP A 1 84 ? 18.75 -1.907 -7.434 1 98.5 84 ASP A N 1
ATOM 629 C CA . ASP A 1 84 ? 19.188 -2.336 -8.758 1 98.5 84 ASP A CA 1
ATOM 630 C C . ASP A 1 84 ? 18.875 -3.814 -8.984 1 98.5 84 ASP A C 1
ATOM 632 O O . ASP A 1 84 ? 18.391 -4.195 -10.055 1 98.5 84 ASP A O 1
ATOM 636 N N . ASP A 1 85 ? 19.188 -4.637 -7.996 1 98.12 85 ASP A N 1
ATOM 637 C CA . ASP A 1 85 ? 18.906 -6.066 -8.078 1 98.12 85 ASP A CA 1
ATOM 638 C C . ASP A 1 85 ? 17.438 -6.316 -8.367 1 98.12 85 ASP A C 1
ATOM 640 O O . ASP A 1 85 ? 17.078 -7.262 -9.07 1 98.12 85 ASP A O 1
ATOM 644 N N . CYS A 1 86 ? 16.609 -5.457 -7.832 1 98.44 86 CYS A N 1
ATOM 645 C CA . CYS A 1 86 ? 15.164 -5.613 -8.008 1 98.44 86 CYS A CA 1
ATOM 646 C C . CYS A 1 86 ? 14.68 -4.844 -9.227 1 98.44 86 CYS A C 1
ATOM 648 O O . CYS A 1 86 ? 13.469 -4.75 -9.469 1 98.44 86 CYS A O 1
ATOM 650 N N . GLU A 1 87 ? 15.562 -4.207 -9.953 1 98.62 87 GLU A N 1
ATOM 651 C CA . GLU A 1 87 ? 15.273 -3.471 -11.18 1 98.62 87 GLU A CA 1
ATOM 652 C C . GLU A 1 87 ? 14.195 -2.42 -10.953 1 98.62 87 GLU A C 1
ATOM 654 O O . GLU A 1 87 ? 13.242 -2.324 -11.727 1 98.62 87 GLU A O 1
ATOM 659 N N . LYS A 1 88 ? 14.328 -1.721 -9.82 1 98.81 88 LYS A N 1
ATOM 660 C CA . LYS A 1 88 ? 13.359 -0.675 -9.516 1 98.81 88 LYS A CA 1
ATOM 661 C C . LYS A 1 88 ? 13.461 0.48 -10.508 1 98.81 88 LYS A C 1
ATOM 663 O O . LYS A 1 88 ? 14.555 0.805 -10.977 1 98.81 88 LYS A O 1
ATOM 668 N N . ARG A 1 89 ? 12.367 1.103 -10.781 1 98.62 89 ARG A N 1
ATOM 669 C CA . ARG A 1 89 ? 12.289 2.213 -11.727 1 98.62 89 ARG A CA 1
ATOM 670 C C . ARG A 1 89 ? 12.594 3.539 -11.039 1 98.62 89 ARG A C 1
ATOM 672 O O . ARG A 1 89 ? 12.352 3.691 -9.836 1 98.62 89 ARG A O 1
ATOM 679 N N . PRO A 1 90 ? 13.133 4.488 -11.766 1 98.62 90 PRO A N 1
ATOM 680 C CA . PRO A 1 90 ? 13.375 5.812 -11.195 1 98.62 90 PRO A CA 1
ATOM 681 C C . PRO A 1 90 ? 12.086 6.613 -11.016 1 98.62 90 PRO A C 1
ATOM 683 O O . PRO A 1 90 ? 10.992 6.117 -11.312 1 98.62 90 PRO A O 1
ATOM 686 N N . PHE A 1 91 ? 12.219 7.746 -10.406 1 98.31 91 PHE A N 1
ATOM 687 C CA . PHE A 1 91 ? 11.102 8.672 -10.312 1 98.31 91 PHE A CA 1
ATOM 688 C C . PHE A 1 91 ? 10.734 9.234 -11.68 1 98.31 91 PHE A C 1
ATOM 690 O O . PHE A 1 91 ? 11.32 10.219 -12.125 1 98.31 91 PHE A O 1
ATOM 697 N N . ASP A 1 92 ? 9.812 8.578 -12.336 1 98.12 92 ASP A N 1
ATOM 698 C CA . ASP A 1 92 ? 9.438 8.922 -13.703 1 98.12 92 ASP A CA 1
ATOM 699 C C . ASP A 1 92 ? 7.961 9.305 -13.781 1 98.12 92 ASP A C 1
ATOM 701 O O . ASP A 1 92 ? 7.324 9.562 -12.758 1 98.12 92 ASP A O 1
ATOM 705 N N . LEU A 1 93 ? 7.445 9.43 -14.953 1 97.69 93 LEU A N 1
ATOM 706 C CA . LEU A 1 93 ? 6.066 9.859 -15.148 1 97.69 93 LEU A CA 1
ATOM 707 C C . LEU A 1 93 ? 5.09 8.805 -14.625 1 97.69 93 LEU A C 1
ATOM 709 O O . LEU A 1 93 ? 4 9.141 -14.164 1 97.69 93 LEU A O 1
ATOM 713 N N . ASN A 1 94 ? 5.488 7.57 -14.656 1 98.06 94 ASN A N 1
ATOM 714 C CA . ASN A 1 94 ? 4.629 6.496 -14.172 1 98.06 94 ASN A CA 1
ATOM 715 C C . ASN A 1 94 ? 4.316 6.656 -12.688 1 98.06 94 ASN A C 1
ATOM 717 O O . ASN A 1 94 ? 3.156 6.555 -12.281 1 98.06 94 ASN A O 1
ATOM 721 N N . ILE A 1 95 ? 5.336 6.855 -11.859 1 98.25 95 ILE A N 1
ATOM 722 C CA . ILE A 1 95 ? 5.125 7.004 -10.43 1 98.25 95 ILE A CA 1
ATOM 723 C C . ILE A 1 95 ? 4.301 8.258 -10.148 1 98.25 95 ILE A C 1
ATOM 725 O O . ILE A 1 95 ? 3.477 8.281 -9.234 1 98.25 95 ILE A O 1
ATOM 729 N N . ILE A 1 96 ? 4.504 9.312 -10.93 1 98.19 96 ILE A N 1
ATOM 730 C CA . ILE A 1 96 ? 3.717 10.531 -10.797 1 98.19 96 ILE A CA 1
ATOM 731 C C . ILE A 1 96 ? 2.244 10.234 -11.055 1 98.19 96 ILE A C 1
ATOM 733 O O . ILE A 1 96 ? 1.372 10.656 -10.297 1 98.19 96 ILE A O 1
ATOM 737 N N . GLN A 1 97 ? 2.025 9.477 -12.109 1 98 97 GLN A N 1
ATOM 738 C CA . GLN A 1 97 ? 0.653 9.094 -12.438 1 98 97 GLN A CA 1
ATOM 739 C C . GLN A 1 97 ? 0.037 8.266 -11.312 1 98 97 GLN A C 1
ATOM 741 O O . GLN A 1 97 ? -1.13 8.453 -10.961 1 98 97 GLN A O 1
ATOM 746 N N . LEU A 1 98 ? 0.772 7.363 -10.758 1 98.69 98 LEU A N 1
ATOM 747 C CA . LEU A 1 98 ? 0.312 6.551 -9.633 1 98.69 98 LEU A CA 1
ATOM 748 C C . LEU A 1 98 ? -0.083 7.43 -8.453 1 98.69 98 LEU A C 1
ATOM 750 O O . LEU A 1 98 ? -1.167 7.27 -7.887 1 98.69 98 LEU A O 1
ATOM 754 N N . ILE A 1 99 ? 0.792 8.359 -8.102 1 98.69 99 ILE A N 1
ATOM 755 C CA . ILE A 1 99 ? 0.546 9.234 -6.957 1 98.69 99 ILE A CA 1
ATOM 756 C C . ILE A 1 99 ? -0.696 10.086 -7.215 1 98.69 99 ILE A C 1
ATOM 758 O O . ILE A 1 99 ? -1.57 10.195 -6.355 1 98.69 99 ILE A O 1
ATOM 762 N N . LYS A 1 100 ? -0.801 10.641 -8.422 1 98.06 100 LYS A N 1
ATOM 763 C CA . LYS A 1 100 ? -1.922 11.516 -8.758 1 98.06 100 LYS A CA 1
ATOM 764 C C . LYS A 1 100 ? -3.238 10.742 -8.758 1 98.06 100 LYS A C 1
ATOM 766 O O . LYS A 1 100 ? -4.242 11.219 -8.219 1 98.06 100 LYS A O 1
ATOM 771 N N . GLU A 1 101 ? -3.262 9.57 -9.367 1 98.25 101 GLU A N 1
ATOM 772 C CA . GLU A 1 101 ? -4.477 8.766 -9.375 1 98.25 101 GLU A CA 1
ATOM 773 C C . GLU A 1 101 ? -4.879 8.352 -7.965 1 98.25 101 GLU A C 1
ATOM 775 O O . GLU A 1 101 ? -6.066 8.297 -7.641 1 98.25 101 GLU A O 1
ATOM 780 N N . PHE A 1 102 ? -3.896 8.008 -7.129 1 98.81 102 PHE A N 1
ATOM 781 C CA . PHE A 1 102 ? -4.16 7.645 -5.742 1 98.81 102 PHE A CA 1
ATOM 782 C C . PHE A 1 102 ? -4.844 8.789 -5.004 1 98.81 102 PHE A C 1
ATOM 784 O O . PHE A 1 102 ? -5.844 8.586 -4.312 1 98.81 102 PHE A O 1
ATOM 791 N N . VAL A 1 103 ? -4.266 10 -5.16 1 98.5 103 VAL A N 1
ATOM 792 C CA . VAL A 1 103 ? -4.805 11.188 -4.496 1 98.5 103 VAL A CA 1
ATOM 793 C C . VAL A 1 103 ? -6.184 11.508 -5.066 1 98.5 103 VAL A C 1
ATOM 795 O O . VAL A 1 103 ? -7.117 11.805 -4.316 1 98.5 103 VAL A O 1
ATOM 798 N N . ASN A 1 104 ? -6.34 11.398 -6.395 1 97.56 104 ASN A N 1
ATOM 799 C CA . ASN A 1 104 ? -7.578 11.758 -7.078 1 97.56 104 ASN A CA 1
ATOM 800 C C . ASN A 1 104 ? -8.719 10.82 -6.684 1 97.56 104 ASN A C 1
ATOM 802 O O . ASN A 1 104 ? -9.891 11.219 -6.715 1 97.56 104 ASN A O 1
ATOM 806 N N . ARG A 1 105 ? -8.398 9.648 -6.348 1 98.25 105 ARG A N 1
ATOM 807 C CA . ARG A 1 105 ? -9.422 8.672 -6.004 1 98.25 105 ARG A CA 1
ATOM 808 C C . ARG A 1 105 ? -10.039 8.977 -4.641 1 98.25 105 ARG A C 1
ATOM 810 O O . ARG A 1 105 ? -11.148 8.539 -4.344 1 98.25 105 ARG A O 1
ATOM 817 N N . GLN A 1 106 ? -9.273 9.68 -3.801 1 98.5 106 GLN A N 1
ATOM 818 C CA . GLN A 1 106 ? -9.766 9.961 -2.455 1 98.5 106 GLN A CA 1
ATOM 819 C C . GLN A 1 106 ? -10.875 11.008 -2.484 1 98.5 106 GLN A C 1
ATOM 821 O O . GLN A 1 106 ? -10.953 11.812 -3.418 1 98.5 106 GLN A O 1
ATOM 826 N N . SER A 1 107 ? -11.75 10.961 -1.488 1 98.19 107 SER A N 1
ATOM 827 C CA . SER A 1 107 ? -12.734 12.023 -1.331 1 98.19 107 SER A CA 1
ATOM 828 C C . SER A 1 107 ? -12.062 13.383 -1.148 1 98.19 107 SER A C 1
ATOM 830 O O . SER A 1 107 ? -11.172 13.531 -0.312 1 98.19 107 SER A O 1
ATOM 832 N N . GLN A 1 108 ? -12.453 14.367 -1.936 1 97.38 108 GLN A N 1
ATOM 833 C CA . GLN A 1 108 ? -11.883 15.719 -1.924 1 97.38 108 GLN A CA 1
ATOM 834 C C . GLN A 1 108 ? -12.633 16.625 -0.949 1 97.38 108 GLN A C 1
ATOM 836 O O . GLN A 1 108 ? -13.828 16.422 -0.696 1 97.38 108 GLN A O 1
ATOM 841 N N . PRO A 1 109 ? -11.914 17.641 -0.478 1 97.31 109 PRO A N 1
ATOM 842 C CA . PRO A 1 109 ? -10.516 18.047 -0.652 1 97.31 109 PRO A CA 1
ATOM 843 C C . PRO A 1 109 ? -9.539 17.156 0.11 1 97.31 109 PRO A C 1
ATOM 845 O O . PRO A 1 109 ? -9.898 16.578 1.137 1 97.31 109 PRO A O 1
ATOM 848 N N . VAL A 1 110 ? -8.352 17.078 -0.363 1 97.94 110 VAL A N 1
ATOM 849 C CA . VAL A 1 110 ? -7.309 16.234 0.208 1 97.94 110 VAL A CA 1
ATOM 850 C C . VAL A 1 110 ? -6.246 17.109 0.867 1 97.94 110 VAL A C 1
ATOM 852 O O . VAL A 1 110 ? -5.914 18.172 0.363 1 97.94 110 VAL A O 1
ATOM 855 N N . CYS A 1 111 ? -5.727 16.656 1.969 1 98.12 111 CYS A N 1
ATOM 856 C CA . CYS A 1 111 ? -4.59 17.266 2.646 1 98.12 111 CYS A CA 1
ATOM 857 C C . CYS A 1 111 ? -3.445 16.281 2.805 1 98.12 111 CYS A C 1
ATOM 859 O O . CYS A 1 111 ? -3.623 15.211 3.387 1 98.12 111 CYS A O 1
ATOM 861 N N . LEU A 1 112 ? -2.301 16.625 2.264 1 98.56 112 LEU A N 1
ATOM 862 C CA . LEU A 1 112 ? -1.092 15.844 2.504 1 98.56 112 LEU A CA 1
ATOM 863 C C . LEU A 1 112 ? -0.514 16.141 3.883 1 98.56 112 LEU A C 1
ATOM 865 O O . LEU A 1 112 ? -0.375 17.312 4.262 1 98.56 112 LEU A O 1
ATOM 869 N N . VAL A 1 113 ? -0.209 15.078 4.664 1 98.62 113 VAL A N 1
ATOM 870 C CA . VAL A 1 113 ? 0.342 15.25 6.004 1 98.62 113 VAL A CA 1
ATOM 871 C C . VAL A 1 113 ? 1.698 14.555 6.098 1 98.62 113 VAL A C 1
ATOM 873 O O . VAL A 1 113 ? 1.823 13.375 5.754 1 98.62 113 VAL A O 1
ATOM 876 N N . ALA A 1 114 ? 2.693 15.195 6.484 1 98.56 114 ALA A N 1
ATOM 877 C CA . ALA A 1 114 ? 4.023 14.641 6.727 1 98.56 114 ALA A CA 1
ATOM 878 C C . ALA A 1 114 ? 4.648 15.242 7.98 1 98.56 114 ALA A C 1
ATOM 880 O O . ALA A 1 114 ? 4.367 16.391 8.328 1 98.56 114 ALA A O 1
ATOM 881 N N . HIS A 1 115 ? 5.457 14.477 8.695 1 98.19 115 HIS A N 1
ATOM 882 C CA . HIS A 1 115 ? 6.148 14.961 9.883 1 98.19 115 HIS A CA 1
ATOM 883 C C . HIS A 1 115 ? 7.426 15.711 9.516 1 98.19 115 HIS A C 1
ATOM 885 O O . HIS A 1 115 ? 8.359 15.117 8.961 1 98.19 115 HIS A O 1
ATOM 891 N N . ASN A 1 116 ? 7.477 16.984 9.766 1 96.62 116 ASN A N 1
ATOM 892 C CA . ASN A 1 116 ? 8.516 17.891 9.297 1 96.62 116 ASN A CA 1
ATOM 893 C C . ASN A 1 116 ? 8.453 18.078 7.781 1 96.62 116 ASN A C 1
ATOM 895 O O . ASN A 1 116 ? 9.492 18.172 7.117 1 96.62 116 ASN A O 1
ATOM 899 N N . GLY A 1 117 ? 7.262 18.031 7.277 1 97.5 117 GLY A N 1
ATOM 900 C CA . GLY A 1 117 ? 7.02 18.016 5.844 1 97.5 117 GLY A CA 1
ATOM 901 C C . GLY A 1 117 ? 7.434 19.312 5.164 1 97.5 117 GLY A C 1
ATOM 902 O O . GLY A 1 117 ? 7.871 19.297 4.012 1 97.5 117 GLY A O 1
ATOM 903 N N . ILE A 1 118 ? 7.281 20.406 5.781 1 96.69 118 ILE A N 1
ATOM 904 C CA . ILE A 1 118 ? 7.539 21.719 5.195 1 96.69 118 ILE A CA 1
ATOM 905 C C . ILE A 1 118 ? 9.023 21.844 4.848 1 96.69 118 ILE A C 1
ATOM 907 O O . ILE A 1 118 ? 9.383 22.484 3.857 1 96.69 118 ILE A O 1
ATOM 911 N N . PHE A 1 119 ? 9.859 21.125 5.609 1 95.81 119 PHE A N 1
ATOM 912 C CA . PHE A 1 119 ? 11.289 21.328 5.434 1 95.81 119 PHE A CA 1
ATOM 913 C C . PHE A 1 119 ? 11.914 20.172 4.656 1 95.81 119 PHE A C 1
ATOM 915 O O . PHE A 1 119 ? 13.07 20.266 4.223 1 95.81 119 PHE A O 1
ATOM 922 N N . TYR A 1 120 ? 11.148 19.141 4.5 1 97.31 120 TYR A N 1
ATOM 923 C CA . TYR A 1 120 ? 11.836 18.016 3.875 1 97.31 120 TYR A CA 1
ATOM 924 C C . TYR A 1 120 ? 10.945 17.344 2.84 1 97.31 120 TYR A C 1
ATOM 926 O O . TYR A 1 120 ? 11.133 17.516 1.634 1 97.31 120 TYR A O 1
ATOM 934 N N . ASP A 1 121 ? 9.875 16.688 3.242 1 98.38 121 ASP A N 1
ATOM 935 C CA . ASP A 1 121 ? 9.102 15.812 2.367 1 98.38 121 ASP A CA 1
ATOM 936 C C . ASP A 1 121 ? 8.414 16.609 1.263 1 98.38 121 ASP A C 1
ATOM 938 O O . ASP A 1 121 ? 8.445 16.219 0.095 1 98.38 121 ASP A O 1
ATOM 942 N N . PHE A 1 122 ? 7.746 17.75 1.638 1 98.5 122 PHE A N 1
ATOM 943 C CA . PHE A 1 122 ? 7.008 18.516 0.646 1 98.5 122 PHE A CA 1
ATOM 944 C C . PHE A 1 122 ? 7.949 19.094 -0.408 1 98.5 122 PHE A C 1
ATOM 946 O O . PHE A 1 122 ? 7.773 18.844 -1.604 1 98.5 122 PHE A O 1
ATOM 953 N N . PRO A 1 123 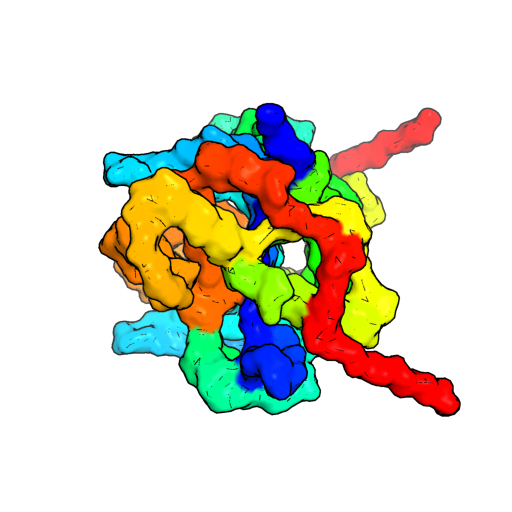? 9.008 19.75 0 1 98 123 PRO A N 1
ATOM 954 C CA . PRO A 1 123 ? 9.906 20.312 -1.011 1 98 123 PRO A CA 1
ATOM 955 C C . PRO A 1 123 ? 10.594 19.25 -1.858 1 98 123 PRO A C 1
ATOM 957 O O . PRO A 1 123 ? 10.844 19.469 -3.045 1 98 123 PRO A O 1
ATOM 960 N N . LEU A 1 124 ? 10.969 18.125 -1.246 1 98.38 124 LEU A N 1
ATOM 961 C CA . LEU A 1 124 ? 11.633 17.062 -2.004 1 98.38 124 LEU A CA 1
ATOM 962 C C . LEU A 1 124 ? 10.688 16.469 -3.045 1 98.38 124 LEU A C 1
ATOM 964 O O . LEU A 1 124 ? 11.07 16.281 -4.199 1 98.38 124 LEU A O 1
ATOM 968 N N . LEU A 1 125 ? 9.492 16.125 -2.604 1 98.5 125 LEU A N 1
ATOM 969 C CA . LEU A 1 125 ? 8.508 15.609 -3.545 1 98.5 125 LEU A CA 1
ATOM 970 C C . LEU A 1 125 ? 8.25 16.609 -4.668 1 98.5 125 LEU A C 1
ATOM 972 O O . LEU A 1 125 ? 8.156 16.219 -5.836 1 98.5 125 LEU A O 1
ATOM 976 N N . LYS A 1 126 ? 8.109 17.875 -4.32 1 97.81 126 LYS A N 1
ATOM 977 C CA . LYS A 1 126 ? 7.914 18.922 -5.305 1 97.81 126 LYS A CA 1
ATOM 978 C C . LYS A 1 126 ? 9.062 18.969 -6.312 1 97.81 126 LYS A C 1
ATOM 980 O O . LYS A 1 126 ? 8.836 19.094 -7.516 1 97.81 126 LYS A O 1
ATOM 985 N N . ALA A 1 127 ? 10.273 18.875 -5.848 1 97.38 127 ALA A N 1
ATOM 986 C CA . ALA A 1 127 ? 11.438 18.875 -6.723 1 97.38 127 ALA A CA 1
ATOM 987 C C . ALA A 1 127 ? 11.398 17.703 -7.695 1 97.38 127 ALA A C 1
ATOM 989 O O . ALA A 1 127 ? 11.695 17.844 -8.883 1 97.38 127 ALA A O 1
ATOM 990 N N . GLU A 1 128 ? 11.031 16.5 -7.199 1 97.44 128 GLU A N 1
ATOM 991 C CA . GLU A 1 128 ? 10.938 15.305 -8.031 1 97.44 128 GLU A CA 1
ATOM 992 C C . GLU A 1 128 ? 9.875 15.469 -9.117 1 97.44 128 GLU A C 1
ATOM 994 O O . GLU A 1 128 ? 10.102 15.109 -10.281 1 97.44 128 GLU A O 1
ATOM 999 N N . PHE A 1 129 ? 8.719 16 -8.703 1 97.69 129 PHE A N 1
ATOM 1000 C CA . PHE A 1 129 ? 7.648 16.266 -9.656 1 97.69 129 PHE A CA 1
ATOM 1001 C C . PHE A 1 129 ? 8.117 17.234 -10.742 1 97.69 129 PHE A C 1
ATOM 1003 O O . PHE A 1 129 ? 7.914 16.984 -11.93 1 97.69 129 PHE A O 1
ATOM 1010 N N . GLN A 1 130 ? 8.773 18.234 -10.375 1 96.19 130 GLN A N 1
ATOM 1011 C CA . GLN A 1 130 ? 9.164 19.281 -11.297 1 96.19 130 GLN A CA 1
ATOM 1012 C C . GLN A 1 130 ? 10.234 18.797 -12.273 1 96.19 130 GLN A C 1
ATOM 1014 O O . GLN A 1 130 ? 10.266 19.219 -13.43 1 96.19 130 GLN A O 1
ATOM 1019 N N . GLN A 1 131 ? 11.07 17.953 -11.812 1 95.25 131 GLN A N 1
ATOM 1020 C CA . GLN A 1 131 ? 12.07 17.359 -12.695 1 95.25 131 GLN A CA 1
ATOM 1021 C C . GLN A 1 131 ? 11.422 16.609 -13.852 1 95.25 131 GLN A C 1
ATOM 1023 O O . GLN A 1 131 ? 12.031 16.438 -14.906 1 95.25 131 GLN A O 1
ATOM 1028 N N . GLN A 1 132 ? 10.227 16.156 -13.633 1 95.62 132 GLN A N 1
ATOM 1029 C CA . GLN A 1 132 ? 9.469 15.461 -14.68 1 95.62 132 GLN A CA 1
ATOM 1030 C C . GLN A 1 132 ? 8.477 16.406 -15.352 1 95.62 132 GLN A C 1
ATOM 1032 O O . GLN A 1 132 ? 7.559 15.953 -16.047 1 95.62 132 GLN A O 1
ATOM 1037 N N . ARG A 1 133 ? 8.562 17.703 -15.094 1 95.38 133 ARG A N 1
ATOM 1038 C CA . ARG A 1 133 ? 7.703 18.75 -15.648 1 95.38 133 ARG A CA 1
ATOM 1039 C C . ARG A 1 133 ? 6.238 18.5 -15.289 1 95.38 133 ARG A C 1
ATOM 1041 O O . ARG A 1 133 ? 5.355 18.672 -16.141 1 95.38 133 ARG A O 1
ATOM 1048 N N . ASP A 1 134 ? 6.062 18.016 -14.156 1 96.94 134 ASP A N 1
ATOM 1049 C CA . ASP A 1 134 ? 4.727 17.75 -13.641 1 96.94 134 ASP A CA 1
ATOM 1050 C C . ASP A 1 134 ? 4.574 18.266 -12.211 1 96.94 134 ASP A C 1
ATOM 1052 O O . ASP A 1 134 ? 5.516 18.844 -11.648 1 96.94 134 ASP A O 1
ATOM 1056 N N . ASP A 1 135 ? 3.316 18.281 -11.75 1 96.5 135 ASP A N 1
ATOM 1057 C CA . ASP A 1 135 ? 3.039 18.797 -10.406 1 96.5 135 ASP A CA 1
ATOM 1058 C C . ASP A 1 135 ? 1.71 18.25 -9.883 1 96.5 135 ASP A C 1
ATOM 1060 O O . ASP A 1 135 ? 0.902 17.719 -10.648 1 96.5 135 ASP A O 1
ATOM 1064 N N . LEU A 1 136 ? 1.52 18.312 -8.578 1 96.94 136 LEU A N 1
ATOM 1065 C CA . LEU A 1 136 ? 0.191 18.109 -8.016 1 96.94 136 LEU A CA 1
ATOM 1066 C C . LEU A 1 136 ? -0.672 19.344 -8.18 1 96.94 136 LEU A C 1
ATOM 1068 O O . LEU A 1 136 ? -0.151 20.453 -8.391 1 96.94 136 LEU A O 1
ATOM 1072 N N . PRO A 1 137 ? -2.018 19.141 -8.133 1 95.12 137 PRO A N 1
ATOM 1073 C CA . PRO A 1 137 ? -2.869 20.344 -8.172 1 95.12 137 PRO A CA 1
ATOM 1074 C C . PRO A 1 137 ? -2.529 21.344 -7.066 1 95.12 137 PRO A C 1
ATOM 1076 O O . PRO A 1 137 ? -2.307 20.938 -5.918 1 95.12 137 PRO A O 1
ATOM 1079 N N . THR A 1 138 ? -2.623 22.547 -7.371 1 94.5 138 THR A N 1
ATOM 1080 C CA . THR A 1 138 ? -2.17 23.609 -6.48 1 94.5 138 THR A CA 1
ATOM 1081 C C . THR A 1 138 ? -3.072 23.703 -5.254 1 94.5 138 THR A C 1
ATOM 1083 O O . THR A 1 138 ? -2.646 24.188 -4.199 1 94.5 138 THR A O 1
ATOM 1086 N N . HIS A 1 139 ? -4.281 23.203 -5.406 1 93.38 139 HIS A N 1
ATOM 1087 C CA . HIS A 1 139 ? -5.258 23.391 -4.344 1 93.38 139 HIS A CA 1
ATOM 1088 C C . HIS A 1 139 ? -5.145 22.312 -3.281 1 93.38 139 HIS A C 1
ATOM 1090 O O . HIS A 1 139 ? -5.824 22.359 -2.256 1 93.38 139 HIS A O 1
ATOM 1096 N N . VAL A 1 140 ? -4.285 21.281 -3.555 1 96.56 140 VAL A N 1
ATOM 1097 C CA . VAL A 1 140 ? -4.047 20.281 -2.523 1 96.56 140 VAL A CA 1
ATOM 1098 C C . VAL A 1 140 ? -3.477 20.953 -1.274 1 96.56 140 VAL A C 1
ATOM 1100 O O . VAL A 1 140 ? -2.598 21.812 -1.367 1 96.56 140 VAL A O 1
ATOM 1103 N N . LEU A 1 141 ? -4.023 20.625 -0.147 1 96.81 141 LEU A N 1
ATOM 1104 C CA . LEU A 1 141 ? -3.553 21.188 1.109 1 96.81 141 LEU A CA 1
ATOM 1105 C C . LEU A 1 141 ? -2.418 20.359 1.693 1 96.81 141 LEU A C 1
ATOM 1107 O O . LEU A 1 141 ? -2.262 19.188 1.347 1 96.81 141 LEU A O 1
ATOM 1111 N N . CYS A 1 142 ? -1.6 20.984 2.475 1 97.69 142 CYS A N 1
ATOM 1112 C CA . CYS A 1 142 ? -0.5 20.328 3.178 1 97.69 142 CYS A CA 1
ATOM 1113 C C . CYS A 1 142 ? -0.499 20.719 4.656 1 97.69 142 CYS A C 1
ATOM 1115 O O . CYS A 1 142 ? -0.794 21.859 5.008 1 97.69 142 CYS A O 1
ATOM 1117 N N . LEU A 1 143 ? -0.202 19.781 5.465 1 97.69 143 LEU A N 1
ATOM 1118 C CA . LEU A 1 143 ? -0.084 19.984 6.906 1 97.69 143 LEU A CA 1
ATOM 1119 C C . LEU A 1 143 ? 1.198 19.359 7.441 1 97.69 143 LEU A C 1
ATOM 1121 O O . LEU A 1 143 ? 1.458 18.172 7.207 1 97.69 143 LEU A O 1
ATOM 1125 N N . ASP A 1 144 ? 1.993 20.109 8.078 1 97.38 144 ASP A N 1
ATOM 1126 C CA . ASP A 1 144 ? 3.172 19.594 8.773 1 97.38 144 ASP A CA 1
ATOM 1127 C C . ASP A 1 144 ? 2.818 19.156 10.195 1 97.38 144 ASP A C 1
ATOM 1129 O O . ASP A 1 144 ? 2.582 19.984 11.07 1 97.38 144 ASP A O 1
ATOM 1133 N N . SER A 1 145 ? 2.898 17.875 10.422 1 96.69 145 SER A N 1
ATOM 1134 C CA . SER A 1 145 ? 2.461 17.344 11.711 1 96.69 145 SER A CA 1
ATOM 1135 C C . SER A 1 145 ? 3.412 17.766 12.828 1 96.69 145 SER A C 1
ATOM 1137 O O . SER A 1 145 ? 3 17.891 13.977 1 96.69 145 SER A O 1
ATOM 1139 N N . LEU A 1 146 ? 4.738 17.938 12.492 1 95.81 146 LEU A N 1
ATOM 1140 C CA . LEU A 1 146 ? 5.68 18.391 13.508 1 95.81 146 LEU A CA 1
ATOM 1141 C C . LEU A 1 146 ? 5.262 19.75 14.07 1 95.81 146 LEU A C 1
ATOM 1143 O O . LEU A 1 146 ? 5.211 19.938 15.289 1 95.81 146 LEU A O 1
ATOM 1147 N N . LYS A 1 147 ? 4.945 20.656 13.188 1 94.06 147 LYS A N 1
ATOM 1148 C CA . LYS A 1 147 ? 4.484 21.984 13.602 1 94.06 147 LYS A CA 1
ATOM 1149 C C . LYS A 1 147 ? 3.188 21.891 14.398 1 94.06 147 LYS A C 1
ATOM 1151 O O . LYS A 1 147 ? 3.023 22.562 15.414 1 94.06 147 LYS A O 1
ATOM 1156 N N . ALA A 1 148 ? 2.297 21.062 13.945 1 94.25 148 ALA A N 1
ATOM 1157 C CA . ALA A 1 148 ? 1.012 20.875 14.617 1 94.25 148 ALA A CA 1
ATOM 1158 C C . ALA A 1 148 ? 1.203 20.344 16.031 1 94.25 148 ALA A C 1
ATOM 1160 O O . ALA A 1 148 ? 0.6 20.859 16.984 1 94.25 148 ALA A O 1
ATOM 1161 N N . PHE A 1 149 ? 2.035 19.344 16.219 1 93.38 149 PHE A N 1
ATOM 1162 C CA . PHE A 1 149 ? 2.262 18.75 17.531 1 93.38 149 PHE A CA 1
ATOM 1163 C C . PHE A 1 149 ? 2.982 19.719 18.453 1 93.38 149 PHE A C 1
ATOM 1165 O O . PHE A 1 149 ? 2.727 19.734 19.656 1 93.38 149 PHE A O 1
ATOM 1172 N N . ARG A 1 150 ? 3.932 20.469 17.922 1 92.38 150 ARG A N 1
ATOM 1173 C CA . ARG A 1 150 ? 4.602 21.484 18.719 1 92.38 150 ARG A CA 1
ATOM 1174 C C . ARG A 1 150 ? 3.604 22.5 19.266 1 92.38 150 ARG A C 1
ATOM 1176 O O . ARG A 1 150 ? 3.67 22.875 20.438 1 92.38 150 ARG A O 1
ATOM 1183 N N . THR A 1 151 ? 2.744 22.906 18.391 1 91.56 151 THR A N 1
ATOM 1184 C CA . THR A 1 151 ? 1.713 23.859 18.797 1 91.56 151 THR A CA 1
ATOM 1185 C C . THR A 1 151 ? 0.819 23.25 19.875 1 91.56 151 THR A C 1
ATOM 1187 O O . THR A 1 151 ? 0.49 23.922 20.859 1 91.56 151 THR A O 1
ATOM 1190 N N . LEU A 1 152 ? 0.471 22.016 19.719 1 90.31 152 LEU A N 1
ATOM 1191 C CA . LEU A 1 152 ? -0.367 21.328 20.688 1 90.31 152 LEU A CA 1
ATOM 1192 C C . LEU A 1 152 ? 0.338 21.219 22.031 1 90.31 152 LEU A C 1
ATOM 1194 O O . LEU A 1 152 ? -0.277 21.438 23.078 1 90.31 152 LEU A O 1
ATOM 1198 N N . ASP A 1 153 ? 1.562 20.812 22 1 88.62 153 ASP A N 1
ATOM 1199 C CA . ASP A 1 153 ? 2.332 20.656 23.234 1 88.62 153 ASP A CA 1
ATOM 1200 C C . ASP A 1 153 ? 2.465 21.984 23.969 1 88.62 153 ASP A C 1
ATOM 1202 O O . ASP A 1 153 ? 2.393 22.031 25.203 1 88.62 153 ASP A O 1
ATOM 1206 N N . ARG A 1 154 ? 2.701 23.016 23.234 1 88.06 154 ARG A N 1
ATOM 1207 C CA . ARG A 1 154 ? 2.773 24.359 23.828 1 88.06 154 ARG A CA 1
ATOM 1208 C C . ARG A 1 154 ? 1.46 24.719 24.516 1 88.06 154 ARG A C 1
ATOM 1210 O O . ARG A 1 154 ? 1.458 25.281 25.609 1 88.06 154 ARG A O 1
ATOM 1217 N N . GLN A 1 155 ? 0.416 24.438 23.859 1 87.31 155 GLN A N 1
ATOM 1218 C CA . GLN A 1 155 ? -0.905 24.719 24.406 1 87.31 155 GLN A CA 1
ATOM 1219 C C . GLN A 1 155 ? -1.172 23.906 25.672 1 87.31 155 GLN A C 1
ATOM 1221 O O . GLN A 1 155 ? -1.869 24.359 26.578 1 87.31 155 GLN A O 1
ATOM 1226 N N . ASP A 1 156 ? -0.547 22.719 25.703 1 85.88 156 ASP A N 1
ATOM 1227 C CA . ASP A 1 156 ? -0.749 21.828 26.844 1 85.88 156 ASP A CA 1
ATOM 1228 C C . ASP A 1 156 ? 0.276 22.109 27.938 1 85.88 156 ASP A C 1
ATOM 1230 O O . ASP A 1 156 ? 0.298 21.422 28.969 1 85.88 156 ASP A O 1
ATOM 1234 N N . GLY A 1 157 ? 1.126 23.062 27.75 1 81.94 157 GLY A N 1
ATOM 1235 C CA . GLY A 1 157 ? 2.09 23.453 28.766 1 81.94 157 GLY A CA 1
ATOM 1236 C C . GLY A 1 157 ? 3.334 22.594 28.781 1 81.94 157 GLY A C 1
ATOM 1237 O O . GLY A 1 157 ? 4.082 22.578 29.766 1 81.94 157 GLY A O 1
ATOM 1238 N N . LEU A 1 158 ? 3.424 21.703 27.812 1 76.12 158 LEU A N 1
ATOM 1239 C CA . LEU A 1 158 ? 4.605 20.844 27.719 1 76.12 158 LEU A CA 1
ATOM 1240 C C . LEU A 1 158 ? 5.754 21.578 27.031 1 76.12 158 LEU A C 1
ATOM 1242 O O . LEU A 1 158 ? 5.613 22.016 25.891 1 76.12 158 LEU A O 1
ATOM 1246 N N . ASN A 1 159 ? 6.473 22.484 27.781 1 65.12 159 ASN A N 1
ATOM 1247 C CA . ASN A 1 159 ? 7.523 23.297 27.188 1 65.12 159 ASN A CA 1
ATOM 1248 C C . ASN A 1 159 ? 8.797 22.484 26.938 1 65.12 159 ASN A C 1
ATOM 1250 O O . ASN A 1 159 ? 9.672 22.422 27.797 1 65.12 159 ASN A O 1
ATOM 1254 N N . GLU A 1 160 ? 8.625 21.422 26.141 1 64.44 160 GLU A N 1
ATOM 1255 C CA . GLU A 1 160 ? 9.891 20.75 25.828 1 64.44 160 GLU A CA 1
ATOM 1256 C C . GLU A 1 160 ? 10.578 21.391 24.641 1 64.44 160 GLU A C 1
ATOM 1258 O O . GLU A 1 160 ? 9.992 21.5 23.547 1 64.44 160 GLU A O 1
ATOM 1263 N N . ASN A 1 161 ? 11.664 22.156 24.922 1 62.19 161 ASN A N 1
ATOM 1264 C CA . ASN A 1 161 ? 12.484 22.828 23.922 1 62.19 161 ASN A CA 1
ATOM 1265 C C . ASN A 1 161 ? 13.297 21.828 23.109 1 62.19 161 ASN A C 1
ATOM 1267 O O . ASN A 1 161 ? 13.656 20.766 23.609 1 62.19 161 ASN A O 1
ATOM 1271 N N . GLY A 1 162 ? 13.312 21.891 21.75 1 66.81 162 GLY A N 1
ATOM 1272 C CA . GLY A 1 162 ? 14.18 21.156 20.844 1 66.81 162 GLY A CA 1
ATOM 1273 C C . GLY A 1 162 ? 13.422 20.172 19.969 1 66.81 162 GLY A C 1
ATOM 1274 O O . GLY A 1 162 ? 12.195 20.078 20.047 1 66.81 162 GLY A O 1
ATOM 1275 N N . ARG A 1 163 ? 14.023 19.531 19.062 1 66 163 ARG A N 1
ATOM 1276 C CA . ARG A 1 163 ? 13.492 18.562 18.109 1 66 163 ARG A CA 1
ATOM 1277 C C . ARG A 1 163 ? 13.336 17.188 18.75 1 66 163 ARG A C 1
ATOM 1279 O O . ARG A 1 163 ? 12.461 16.422 18.359 1 66 163 ARG A O 1
ATOM 1286 N N . GLY A 1 164 ? 14.086 17 19.703 1 74.44 164 GLY A N 1
ATOM 1287 C CA . GLY A 1 164 ? 14.203 15.703 20.328 1 74.44 164 GLY A CA 1
ATOM 1288 C C . GLY A 1 164 ? 12.875 15.148 20.812 1 74.44 164 GLY A C 1
ATOM 1289 O O . GLY A 1 164 ? 12.398 14.133 20.312 1 74.44 164 GLY A O 1
ATOM 1290 N N . PRO A 1 165 ? 12.234 15.984 21.453 1 83.88 165 PRO A N 1
ATOM 1291 C CA . PRO A 1 165 ? 10.984 15.508 22.047 1 83.88 165 PRO A CA 1
ATOM 1292 C C . PRO A 1 165 ? 9.852 15.375 21.031 1 83.88 165 PRO A C 1
ATOM 1294 O O . PRO A 1 165 ? 8.828 14.758 21.328 1 83.88 165 PRO A O 1
ATOM 1297 N N . HIS A 1 166 ? 10.078 15.883 19.797 1 90.94 166 HIS A N 1
ATOM 1298 C CA . HIS A 1 166 ? 8.961 15.898 18.844 1 90.94 166 HIS A CA 1
ATOM 1299 C C . HIS A 1 166 ? 9.281 15.062 17.609 1 90.94 166 HIS A C 1
ATOM 1301 O O . HIS A 1 166 ? 8.594 15.172 16.594 1 90.94 166 HIS A O 1
ATOM 1307 N N . THR A 1 167 ? 10.312 14.242 17.734 1 92.25 167 THR A N 1
ATOM 1308 C CA . THR A 1 167 ? 10.469 13.234 16.703 1 92.25 167 THR A CA 1
ATOM 1309 C C . THR A 1 167 ? 9.281 12.273 16.688 1 92.25 167 THR A C 1
ATOM 1311 O O . THR A 1 167 ? 8.609 12.102 17.703 1 92.25 167 THR A O 1
ATOM 1314 N N . LEU A 1 168 ? 9.055 11.789 15.539 1 94.56 168 LEU A N 1
ATOM 1315 C CA . LEU A 1 168 ? 7.922 10.883 15.414 1 94.56 168 LEU A CA 1
ATOM 1316 C C . LEU A 1 168 ? 8.023 9.734 16.422 1 94.56 168 LEU A C 1
ATOM 1318 O O . LEU A 1 168 ? 7.043 9.398 17.078 1 94.56 168 LEU A O 1
ATOM 1322 N N . SER A 1 169 ? 9.195 9.141 16.547 1 94.56 169 SER A N 1
ATOM 1323 C CA . SER A 1 169 ? 9.422 8.047 17.484 1 94.56 169 SER A CA 1
ATOM 1324 C C . SER A 1 169 ? 9.195 8.5 18.922 1 94.56 169 SER A C 1
ATOM 1326 O O . SER A 1 169 ? 8.609 7.762 19.719 1 94.56 169 SER A O 1
ATOM 1328 N N . ALA A 1 170 ? 9.633 9.695 19.281 1 93.94 170 ALA A N 1
ATOM 1329 C CA . ALA A 1 170 ? 9.484 10.211 20.641 1 93.94 170 ALA A CA 1
ATOM 1330 C C . ALA A 1 170 ? 8.016 10.422 20.984 1 93.94 170 ALA A C 1
ATOM 1332 O O . ALA A 1 170 ? 7.574 10.07 22.078 1 93.94 170 ALA A O 1
ATOM 1333 N N . ILE A 1 171 ? 7.281 11.016 20.062 1 93.88 171 ILE A N 1
ATOM 1334 C CA . ILE A 1 171 ? 5.859 11.25 20.297 1 93.88 171 ILE A CA 1
ATOM 1335 C C . ILE A 1 171 ? 5.137 9.914 20.453 1 93.88 171 ILE A C 1
ATOM 1337 O O . ILE A 1 171 ? 4.309 9.75 21.344 1 93.88 171 ILE A O 1
ATOM 1341 N N . TYR A 1 172 ? 5.453 8.938 19.562 1 95.69 172 TYR A N 1
ATOM 1342 C CA . TYR A 1 172 ? 4.828 7.621 19.625 1 95.69 172 TYR A CA 1
ATOM 1343 C C . TYR A 1 172 ? 5.098 6.965 20.969 1 95.69 172 TYR A C 1
ATOM 1345 O O . TYR A 1 172 ? 4.184 6.406 21.594 1 95.69 172 TYR A O 1
ATOM 1353 N N . ARG A 1 173 ? 6.297 7.035 21.375 1 94.5 173 ARG A N 1
ATOM 1354 C CA . ARG A 1 173 ? 6.668 6.461 22.672 1 94.5 173 ARG A CA 1
ATOM 1355 C C . ARG A 1 173 ? 5.875 7.098 23.797 1 94.5 173 ARG A C 1
ATOM 1357 O O . ARG A 1 173 ? 5.422 6.406 24.719 1 94.5 173 ARG A O 1
ATOM 1364 N N . ARG A 1 174 ? 5.75 8.352 23.766 1 91.25 174 ARG A N 1
ATOM 1365 C CA . ARG A 1 174 ? 5.023 9.086 24.797 1 91.25 174 ARG A CA 1
ATOM 1366 C C . ARG A 1 174 ? 3.562 8.656 24.859 1 91.25 174 ARG A C 1
ATOM 1368 O O . ARG A 1 174 ? 2.986 8.516 25.938 1 91.25 174 ARG A O 1
ATOM 1375 N N . TYR A 1 175 ? 3.002 8.43 23.719 1 90.44 175 TYR A N 1
ATOM 1376 C CA . TYR A 1 175 ? 1.564 8.195 23.641 1 90.44 175 TYR A CA 1
ATOM 1377 C C . TYR A 1 175 ? 1.239 6.719 23.859 1 90.44 175 TYR A C 1
ATOM 1379 O O . TYR A 1 175 ? 0.193 6.383 24.422 1 90.44 175 TYR A O 1
ATOM 1387 N N . PHE A 1 176 ? 2.125 5.801 23.406 1 93.12 176 PHE A N 1
ATOM 1388 C CA . PHE A 1 176 ? 1.769 4.387 23.375 1 93.12 176 PHE A CA 1
ATOM 1389 C C . PHE A 1 176 ? 2.658 3.578 24.312 1 93.12 176 PHE A C 1
ATOM 1391 O O . PHE A 1 176 ? 2.398 2.398 24.562 1 93.12 176 PHE A O 1
ATOM 1398 N N . ASN A 1 177 ? 3.689 4.133 24.797 1 93.06 177 ASN A N 1
ATOM 1399 C CA . ASN A 1 177 ? 4.656 3.469 25.672 1 93.06 177 ASN A CA 1
ATOM 1400 C C . ASN A 1 177 ? 5.246 2.229 25 1 93.06 177 ASN A C 1
ATOM 1402 O O . ASN A 1 177 ? 5.395 1.186 25.641 1 93.06 177 ASN A O 1
ATOM 1406 N N . LYS A 1 178 ? 5.441 2.293 23.672 1 93.25 178 LYS A N 1
ATOM 1407 C CA . LYS A 1 178 ? 6.031 1.255 22.844 1 93.25 178 LYS A CA 1
ATOM 1408 C C . LYS A 1 178 ? 6.953 1.858 21.781 1 93.25 178 LYS A C 1
ATOM 1410 O O . LYS A 1 178 ? 6.895 3.061 21.516 1 93.25 178 LYS A O 1
ATOM 1415 N N . GLU A 1 179 ? 7.816 1.065 21.281 1 94.06 179 GLU A N 1
ATOM 1416 C CA . GLU A 1 179 ? 8.641 1.495 20.172 1 94.06 179 GLU A CA 1
ATOM 1417 C C . GLU A 1 179 ? 7.902 1.337 18.844 1 94.06 179 GLU A C 1
ATOM 1419 O O . GLU A 1 179 ? 7.184 0.357 18.641 1 94.06 179 GLU A O 1
ATOM 1424 N N . PRO A 1 180 ? 8.062 2.324 17.984 1 92.94 180 PRO A N 1
ATOM 1425 C CA . PRO A 1 180 ? 7.426 2.174 16.672 1 92.94 180 PRO A CA 1
ATOM 1426 C C . PRO A 1 180 ? 7.945 0.962 15.906 1 92.94 180 PRO A C 1
ATOM 1428 O O . PRO A 1 180 ? 9.094 0.557 16.078 1 92.94 180 PRO A O 1
ATOM 1431 N N . VAL A 1 181 ? 7.062 0.429 15.094 1 89.44 181 VAL A N 1
ATOM 1432 C CA . VAL A 1 181 ? 7.41 -0.707 14.242 1 89.44 181 VAL A CA 1
ATOM 1433 C C . VAL A 1 181 ? 8 -0.208 12.93 1 89.44 181 VAL A C 1
ATOM 1435 O O . VAL A 1 181 ? 7.461 0.711 12.305 1 89.44 181 VAL A O 1
ATOM 1438 N N . ASP A 1 182 ? 9.188 -0.792 12.516 1 90.69 182 ASP A N 1
ATOM 1439 C CA . ASP A 1 182 ? 9.805 -0.552 11.211 1 90.69 182 ASP A CA 1
ATOM 1440 C C . ASP A 1 182 ? 10.094 0.934 11.008 1 90.69 182 ASP A C 1
ATOM 1442 O O . ASP A 1 182 ? 9.711 1.51 9.984 1 90.69 182 ASP A O 1
ATOM 1446 N N . SER A 1 183 ? 10.695 1.521 12.102 1 91.62 183 SER A N 1
ATOM 1447 C CA . SER A 1 183 ? 11.164 2.895 11.945 1 91.62 183 SER A CA 1
ATOM 1448 C C . SER A 1 183 ? 12.133 3.018 10.773 1 91.62 183 SER A C 1
ATOM 1450 O O . SER A 1 183 ? 12.984 2.145 10.57 1 91.62 183 SER A O 1
ATOM 1452 N N . HIS A 1 184 ? 11.961 3.971 10 1 93.75 184 HIS A N 1
ATOM 1453 C CA . HIS A 1 184 ? 12.812 4.332 8.867 1 93.75 184 HIS A CA 1
ATOM 1454 C C . HIS A 1 184 ? 12.43 3.537 7.621 1 93.75 184 HIS A C 1
ATOM 1456 O O . HIS A 1 184 ? 13.141 3.59 6.613 1 93.75 184 HIS A O 1
ATOM 1462 N N . TYR A 1 185 ? 11.43 2.773 7.684 1 96.56 185 TYR A N 1
ATOM 1463 C CA . TYR A 1 185 ? 10.633 2.432 6.508 1 96.56 185 TYR A CA 1
ATOM 1464 C C . TYR A 1 185 ? 9.555 3.477 6.254 1 96.56 185 TYR A C 1
ATOM 1466 O O . TYR A 1 185 ? 8.891 3.934 7.191 1 96.56 185 TYR A O 1
ATOM 1474 N N . ALA A 1 186 ? 9.422 3.863 5.059 1 98.56 186 ALA A N 1
ATOM 1475 C CA . ALA A 1 186 ? 8.414 4.887 4.773 1 98.56 186 ALA A CA 1
ATOM 1476 C C . ALA A 1 186 ? 7.043 4.469 5.297 1 98.56 186 ALA A C 1
ATOM 1478 O O . ALA A 1 186 ? 6.352 5.258 5.945 1 98.56 186 ALA A O 1
ATOM 1479 N N . GLU A 1 187 ? 6.699 3.207 5.066 1 98.5 187 GLU A N 1
ATOM 1480 C CA . GLU A 1 187 ? 5.395 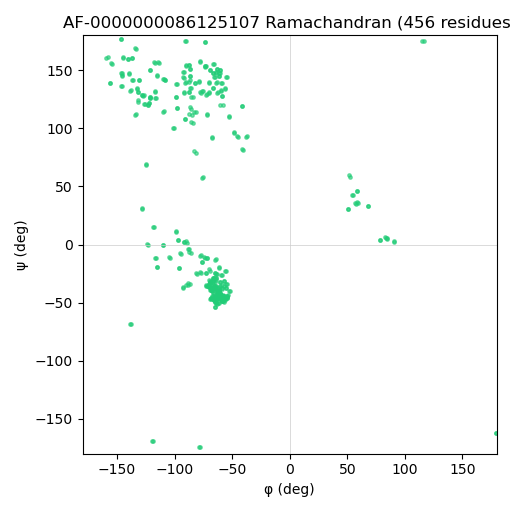2.732 5.516 1 98.5 187 GLU A CA 1
ATOM 1481 C C . GLU A 1 187 ? 5.309 2.73 7.039 1 98.5 187 GLU A C 1
ATOM 1483 O O . GLU A 1 187 ? 4.293 3.145 7.609 1 98.5 187 GLU A O 1
ATOM 1488 N N . GLY A 1 188 ? 6.352 2.17 7.703 1 97.94 188 GLY A N 1
ATOM 1489 C CA . GLY A 1 188 ? 6.363 2.186 9.156 1 97.94 188 GLY A CA 1
ATOM 1490 C C . GLY A 1 188 ? 6.195 3.576 9.742 1 97.94 188 GLY A C 1
ATOM 1491 O O . GLY A 1 188 ? 5.418 3.771 10.68 1 97.94 188 GLY A O 1
ATOM 1492 N N . ASP A 1 189 ? 6.914 4.543 9.219 1 98.38 189 ASP A N 1
ATOM 1493 C CA . ASP A 1 189 ? 6.848 5.918 9.695 1 98.38 189 ASP A CA 1
ATOM 1494 C C . ASP A 1 189 ? 5.469 6.523 9.445 1 98.38 189 ASP A C 1
ATOM 1496 O O . ASP A 1 189 ? 4.949 7.266 10.281 1 98.38 189 ASP A O 1
ATOM 1500 N N . VAL A 1 190 ? 4.852 6.227 8.32 1 98.69 190 VAL A N 1
ATOM 1501 C CA . VAL A 1 190 ? 3.539 6.777 8 1 98.69 190 VAL A CA 1
ATOM 1502 C C . VAL A 1 190 ? 2.486 6.184 8.938 1 98.69 190 VAL A C 1
ATOM 1504 O O . VAL A 1 190 ? 1.632 6.906 9.453 1 98.69 190 VAL A O 1
ATOM 1507 N N . LEU A 1 191 ? 2.506 4.852 9.133 1 98.31 191 LEU A N 1
ATOM 1508 C CA . LEU A 1 191 ? 1.537 4.223 10.023 1 98.31 191 LEU A CA 1
ATOM 1509 C C . LEU A 1 191 ? 1.688 4.742 11.445 1 98.31 191 LEU A C 1
ATOM 1511 O O . LEU A 1 191 ? 0.694 4.957 12.141 1 98.31 191 LEU A O 1
ATOM 1515 N N . THR A 1 192 ? 2.938 4.93 11.852 1 97.94 192 THR A N 1
ATOM 1516 C CA . THR A 1 192 ? 3.195 5.562 13.141 1 97.94 192 THR A CA 1
ATOM 1517 C C . THR A 1 192 ? 2.566 6.953 13.195 1 97.94 192 THR A C 1
ATOM 1519 O O . THR A 1 192 ? 1.919 7.309 14.188 1 97.94 192 THR A O 1
ATOM 1522 N N . LEU A 1 193 ? 2.762 7.723 12.172 1 98.31 193 LEU A N 1
ATOM 1523 C CA . LEU A 1 193 ? 2.217 9.078 12.102 1 98.31 193 LEU A CA 1
ATOM 1524 C C . LEU A 1 193 ? 0.693 9.047 12.172 1 98.31 193 LEU A C 1
ATOM 1526 O O . LEU A 1 193 ? 0.086 9.883 12.852 1 98.31 193 LEU A O 1
ATOM 1530 N N . VAL A 1 194 ? 0.049 8.117 11.461 1 98.25 194 VAL A N 1
ATOM 1531 C CA . VAL A 1 194 ? -1.404 7.988 11.484 1 98.25 194 VAL A CA 1
ATOM 1532 C C . VAL A 1 194 ? -1.877 7.75 12.914 1 98.25 194 VAL A C 1
ATOM 1534 O O . VAL A 1 194 ? -2.795 8.422 13.391 1 98.25 194 VAL A O 1
ATOM 1537 N N . LEU A 1 195 ? -1.245 6.848 13.594 1 97.44 195 LEU A N 1
ATOM 1538 C CA . LEU A 1 195 ? -1.644 6.48 14.953 1 97.44 195 LEU A CA 1
ATOM 1539 C C . LEU A 1 195 ? -1.486 7.664 15.898 1 97.44 195 LEU A C 1
ATOM 1541 O O . LEU A 1 195 ? -2.391 7.957 16.688 1 97.44 195 LEU A O 1
ATOM 1545 N N . VAL A 1 196 ? -0.33 8.312 15.805 1 95.69 196 VAL A N 1
ATOM 1546 C CA . VAL A 1 196 ? -0.071 9.453 16.672 1 95.69 196 VAL A CA 1
ATOM 1547 C C . VAL A 1 196 ? -1.076 10.57 16.391 1 95.69 196 VAL A C 1
ATOM 1549 O O . VAL A 1 196 ? -1.602 11.195 17.312 1 95.69 196 VAL A O 1
ATOM 1552 N N . PHE A 1 197 ? -1.328 10.859 15.117 1 96.81 197 PHE A N 1
ATOM 1553 C CA . PHE A 1 197 ? -2.293 11.867 14.711 1 96.81 197 PHE A CA 1
ATOM 1554 C C . PHE A 1 197 ? -3.686 11.531 15.227 1 96.81 197 PHE A C 1
ATOM 1556 O O . PHE A 1 197 ? -4.383 12.398 15.758 1 96.81 197 PHE A O 1
ATOM 1563 N N . MET A 1 198 ? -4.047 10.289 15.117 1 96.38 198 MET A N 1
ATOM 1564 C CA . MET A 1 198 ? -5.371 9.844 15.531 1 96.38 198 MET A CA 1
ATOM 1565 C C . MET A 1 198 ? -5.543 9.969 17.047 1 96.38 198 MET A C 1
ATOM 1567 O O . MET A 1 198 ? -6.648 10.211 17.531 1 96.38 198 MET A O 1
ATOM 1571 N N . SER A 1 199 ? -4.504 9.82 17.797 1 93.94 199 SER A N 1
ATOM 1572 C CA . SER A 1 199 ? -4.555 9.898 19.266 1 93.94 199 SER A CA 1
ATOM 1573 C C . SER A 1 199 ? -4.945 11.297 19.719 1 93.94 199 SER A C 1
ATOM 1575 O O . SER A 1 199 ? -5.449 11.461 20.844 1 93.94 199 SER A O 1
ATOM 1577 N N . LYS A 1 200 ? -4.723 12.359 18.922 1 92.94 200 LYS A N 1
ATOM 1578 C CA . LYS A 1 200 ? -5.082 13.734 19.25 1 92.94 200 LYS A CA 1
ATOM 1579 C C . LYS A 1 200 ? -5.887 14.375 18.109 1 92.94 200 LYS A C 1
ATOM 1581 O O . LYS A 1 200 ? -5.742 15.562 17.844 1 92.94 200 LYS A O 1
ATOM 1586 N N . ALA A 1 201 ? -6.625 13.555 17.438 1 91.25 201 ALA A N 1
ATOM 1587 C CA . ALA A 1 201 ? -7.27 13.953 16.188 1 91.25 201 ALA A CA 1
ATOM 1588 C C . ALA A 1 201 ? -8.148 15.18 16.391 1 91.25 201 ALA A C 1
ATOM 1590 O O . ALA A 1 201 ? -8.078 16.141 15.609 1 91.25 201 ALA A O 1
ATOM 1591 N N . CYS A 1 202 ? -8.953 15.211 17.438 1 89.44 202 CYS A N 1
ATOM 1592 C CA . CYS A 1 202 ? -9.875 16.312 17.672 1 89.44 202 CYS A CA 1
ATOM 1593 C C . CYS A 1 202 ? -9.133 17.641 17.75 1 89.44 202 CYS A C 1
ATOM 1595 O O . CYS A 1 202 ? -9.469 18.594 17.062 1 89.44 202 CYS A O 1
ATOM 1597 N N . LYS A 1 203 ? -8.094 17.672 18.547 1 90.94 203 LYS A N 1
ATOM 1598 C CA . LYS A 1 203 ? -7.316 18.891 18.719 1 90.94 203 LYS A CA 1
ATOM 1599 C C . LYS A 1 203 ? -6.551 19.25 17.453 1 90.94 203 LYS A C 1
ATOM 1601 O O . LYS A 1 203 ? -6.477 20.422 17.078 1 90.94 203 LYS A O 1
ATOM 1606 N N . LEU A 1 204 ? -6.012 18.25 16.781 1 91.75 204 LEU A N 1
ATOM 1607 C CA . LEU A 1 204 ? -5.184 18.484 15.609 1 91.75 204 LEU A CA 1
ATOM 1608 C C . LEU A 1 204 ? -6.031 18.969 14.43 1 91.75 204 LEU A C 1
ATOM 1610 O O . LEU A 1 204 ? -5.586 19.797 13.641 1 91.75 204 LEU A O 1
ATOM 1614 N N . LEU A 1 205 ? -7.215 18.438 14.352 1 91.38 205 LEU A N 1
ATOM 1615 C CA . LEU A 1 205 ? -8.102 18.844 13.273 1 91.38 205 LEU A CA 1
ATOM 1616 C C . LEU A 1 205 ? -8.539 20.297 13.461 1 91.38 205 LEU A C 1
ATOM 1618 O O . LEU A 1 205 ? -8.703 21.031 12.484 1 91.38 205 LEU A O 1
ATOM 1622 N N . GLU A 1 206 ? -8.711 20.688 14.641 1 88.75 206 GLU A N 1
ATOM 1623 C CA . GLU A 1 206 ? -9.031 22.094 14.945 1 88.75 206 GLU A CA 1
ATOM 1624 C C . GLU A 1 206 ? -7.859 23.016 14.602 1 88.75 206 GLU A C 1
ATOM 1626 O O . GLU A 1 206 ? -8.055 24.078 14.016 1 88.75 206 GLU A O 1
ATOM 1631 N N . LEU A 1 207 ? -6.711 22.547 14.992 1 85.56 207 LEU A N 1
ATOM 1632 C CA . LEU A 1 207 ? -5.496 23.328 14.75 1 85.56 207 LEU A CA 1
ATOM 1633 C C . LEU A 1 207 ? -5.176 23.375 13.266 1 85.56 207 LEU A C 1
ATOM 1635 O O . LEU A 1 207 ? -4.688 24.391 12.766 1 85.56 207 LEU A O 1
ATOM 1639 N N . ALA A 1 208 ? -5.43 22.297 12.594 1 83 208 ALA A N 1
ATOM 1640 C CA . ALA A 1 208 ? -5.094 22.156 11.18 1 83 208 ALA A CA 1
ATOM 1641 C C . ALA A 1 208 ? -5.75 23.25 10.344 1 83 208 ALA A C 1
ATOM 1643 O O . ALA A 1 208 ? -5.16 23.75 9.383 1 83 208 ALA A O 1
ATOM 1644 N N . ASN A 1 209 ? -6.844 23.672 10.758 1 83.75 209 ASN A N 1
ATOM 1645 C CA . ASN A 1 209 ? -7.598 24.672 10.016 1 83.75 209 ASN A CA 1
ATOM 1646 C C . ASN A 1 209 ? -6.82 25.984 9.883 1 83.75 209 ASN A C 1
ATOM 1648 O O . ASN A 1 209 ? -7.023 26.734 8.93 1 83.75 209 ASN A O 1
ATOM 1652 N N . THR A 1 210 ? -5.875 26.109 10.75 1 85.94 210 THR A N 1
ATOM 1653 C CA . THR A 1 210 ? -5.129 27.359 10.742 1 85.94 210 THR A CA 1
ATOM 1654 C C . THR A 1 210 ? -3.703 27.141 10.234 1 85.94 210 THR A C 1
ATOM 1656 O O . THR A 1 210 ? -2.934 28.094 10.094 1 85.94 210 THR A O 1
ATOM 1659 N N . GLN A 1 211 ? -3.416 25.938 9.914 1 91.25 211 GLN A N 1
ATOM 1660 C CA . GLN A 1 211 ? -2.008 25.656 9.648 1 91.25 211 GLN A CA 1
ATOM 1661 C C . GLN A 1 211 ? -1.813 25.062 8.258 1 91.25 211 GLN A C 1
ATOM 1663 O O . GLN A 1 211 ? -0.688 24.766 7.855 1 91.25 211 GLN A O 1
ATOM 1668 N N . PHE A 1 212 ? -2.859 24.906 7.555 1 92 212 PHE A N 1
ATOM 1669 C CA . PHE A 1 212 ? -2.748 24.359 6.207 1 92 212 PHE A CA 1
ATOM 1670 C C . PHE A 1 212 ? -1.944 25.297 5.309 1 92 212 PHE A C 1
ATOM 1672 O O . PHE A 1 212 ? -2.078 26.516 5.398 1 92 212 PHE A O 1
ATOM 1679 N N . ILE A 1 213 ? -1.153 24.781 4.539 1 94.62 213 ILE A N 1
ATOM 1680 C CA . ILE A 1 213 ? -0.568 25.5 3.414 1 94.62 213 ILE A CA 1
ATOM 1681 C C . ILE A 1 213 ? -0.99 24.844 2.102 1 94.62 213 ILE A C 1
ATOM 1683 O O . ILE A 1 213 ? -1.4 23.688 2.084 1 94.62 213 ILE A O 1
ATOM 1687 N N . LYS A 1 214 ? -0.963 25.578 1.059 1 96.38 214 LYS A N 1
ATOM 1688 C CA . LYS A 1 214 ? -1.295 25.031 -0.252 1 96.38 214 LYS A CA 1
ATOM 1689 C C . LYS A 1 214 ? -0.064 24.422 -0.92 1 96.38 214 LYS A C 1
ATOM 1691 O O . LYS A 1 214 ? 1.035 24.969 -0.827 1 96.38 214 LYS A O 1
ATOM 1696 N N . TRP A 1 215 ? -0.278 23.312 -1.563 1 97.56 215 TRP A N 1
ATOM 1697 C CA . TRP A 1 215 ? 0.805 22.703 -2.326 1 97.56 215 TRP A CA 1
ATOM 1698 C C . TRP A 1 215 ? 1.435 23.703 -3.283 1 97.56 215 TRP A C 1
ATOM 1700 O O . TRP A 1 215 ? 2.652 23.703 -3.477 1 97.56 215 TRP A O 1
ATOM 1710 N N . GLY A 1 216 ? 0.54 24.516 -3.883 1 96.94 216 GLY A N 1
ATOM 1711 C CA . GLY A 1 216 ? 1.013 25.531 -4.809 1 96.94 216 GLY A CA 1
ATOM 1712 C C . GLY A 1 216 ? 2.041 26.469 -4.199 1 96.94 216 GLY A C 1
ATOM 1713 O O . GLY A 1 216 ? 2.834 27.078 -4.914 1 96.94 216 GLY A O 1
ATOM 1714 N N . ASP A 1 217 ? 2.051 26.578 -2.896 1 96.75 217 ASP A N 1
ATOM 1715 C CA . ASP A 1 217 ? 2.934 27.516 -2.199 1 96.75 217 ASP A CA 1
ATOM 1716 C C . ASP A 1 217 ? 4.219 26.812 -1.751 1 96.75 217 ASP A C 1
ATOM 1718 O O . ASP A 1 217 ? 5.129 27.469 -1.229 1 96.75 217 ASP A O 1
ATOM 1722 N N . VAL A 1 218 ? 4.301 25.531 -1.894 1 97.25 218 VAL A N 1
ATOM 1723 C CA . VAL A 1 218 ? 5.492 24.766 -1.532 1 97.25 218 VAL A CA 1
ATOM 1724 C C . VAL A 1 218 ? 6.598 25.031 -2.555 1 97.25 218 VAL A C 1
ATOM 1726 O O . VAL A 1 218 ? 6.363 24.953 -3.764 1 97.25 218 VAL A O 1
ATOM 1729 N N . LYS A 1 219 ? 7.762 25.375 -2.102 1 96.31 219 LYS A N 1
ATOM 1730 C CA . LYS A 1 219 ? 8.93 25.516 -2.967 1 96.31 219 LYS A CA 1
ATOM 1731 C C . LYS A 1 219 ? 9.703 24.203 -3.074 1 96.31 219 LYS A C 1
ATOM 1733 O O . LYS A 1 219 ? 9.852 23.484 -2.086 1 96.31 219 LYS A O 1
ATOM 1738 N N . PRO A 1 220 ? 10.172 23.922 -4.289 1 96.94 220 PRO A N 1
ATOM 1739 C CA . PRO A 1 220 ? 11 22.734 -4.418 1 96.94 220 PRO A CA 1
ATOM 1740 C C . PRO A 1 220 ? 12.305 22.828 -3.631 1 96.94 220 PRO A C 1
ATOM 1742 O O . PRO A 1 220 ? 12.844 23.922 -3.455 1 96.94 220 PRO A O 1
ATOM 1745 N N . MET A 1 221 ? 12.75 21.656 -3.162 1 96.06 221 MET A N 1
ATOM 1746 C CA . MET A 1 221 ? 13.969 21.609 -2.365 1 96.06 221 MET A CA 1
ATOM 1747 C C . MET A 1 221 ? 15.156 22.156 -3.152 1 96.06 221 MET A C 1
ATOM 1749 O O . MET A 1 221 ? 16.047 22.781 -2.58 1 96.06 221 MET A O 1
ATOM 1753 N N . TYR A 1 222 ? 15.188 21.891 -4.383 1 93.56 222 TYR A N 1
ATOM 1754 C CA . TYR A 1 222 ? 16.188 22.391 -5.316 1 93.56 222 TYR A CA 1
ATOM 1755 C C . TYR A 1 222 ? 15.641 22.422 -6.738 1 93.56 222 TYR A C 1
ATOM 1757 O O . TYR A 1 222 ? 14.594 21.844 -7.02 1 93.56 222 TYR A O 1
ATOM 1765 N N . VAL A 1 223 ? 16.234 23.281 -7.555 1 85.38 223 VAL A N 1
ATOM 1766 C CA . VAL A 1 223 ? 15.812 23.406 -8.945 1 85.38 223 VAL A CA 1
ATOM 1767 C C . VAL A 1 223 ? 16.891 22.844 -9.867 1 85.38 223 VAL A C 1
ATOM 1769 O O . VAL A 1 223 ? 18.078 23.141 -9.695 1 85.38 223 VAL A O 1
ATOM 1772 N N . VAL A 1 224 ? 16.516 21.688 -10.578 1 71.5 224 VAL A N 1
ATOM 1773 C CA . VAL A 1 224 ? 17.469 21.172 -11.57 1 71.5 224 VAL A CA 1
ATOM 1774 C C . VAL A 1 224 ? 17.25 21.875 -12.906 1 71.5 224 VAL A C 1
ATOM 1776 O O . VAL A 1 224 ? 16.125 21.969 -13.391 1 71.5 224 VAL A O 1
ATOM 1779 N N . PRO A 1 225 ? 18.25 22.594 -13.414 1 66.56 225 PRO A N 1
ATOM 1780 C CA . PRO A 1 225 ? 18.125 23.281 -14.703 1 66.56 225 PRO A CA 1
ATOM 1781 C C . PRO A 1 225 ? 17.672 22.344 -15.828 1 66.56 225 PRO A C 1
ATOM 1783 O O . PRO A 1 225 ? 18.047 21.156 -15.828 1 66.56 225 PRO A O 1
ATOM 1786 N N . PHE A 1 226 ? 16.453 22.516 -16.297 1 58.25 226 PHE A N 1
ATOM 1787 C CA . PHE A 1 226 ? 16 21.75 -17.469 1 58.25 226 PHE A CA 1
ATOM 1788 C C . PHE A 1 226 ? 17.078 21.75 -18.547 1 58.25 226 PHE A C 1
ATOM 1790 O O . PHE A 1 226 ? 17.625 22.812 -18.875 1 58.25 226 PHE A O 1
ATOM 1797 N N . LEU A 1 227 ? 17.906 20.812 -18.578 1 47.28 227 LEU A N 1
ATOM 1798 C CA . LEU A 1 227 ? 18.828 20.812 -19.703 1 47.28 227 LEU A CA 1
ATOM 1799 C C . LEU A 1 227 ? 18.062 21.016 -21.016 1 47.28 227 LEU A C 1
ATOM 1801 O O . LEU A 1 227 ? 17.078 20.328 -21.281 1 47.28 227 LEU A O 1
ATOM 1805 N N . ASP A 1 228 ? 18 22.281 -21.531 1 39.59 228 ASP A N 1
ATOM 1806 C CA . ASP A 1 228 ? 17.578 22.547 -22.906 1 39.59 228 ASP A CA 1
ATOM 1807 C C . ASP A 1 228 ? 18.172 21.5 -23.859 1 39.59 228 ASP A C 1
ATOM 1809 O O . ASP A 1 228 ? 19.391 21.281 -23.859 1 39.59 228 ASP A O 1
ATOM 1813 N N . SER A 1 229 ? 17.656 20.328 -24.016 1 35.94 229 SER A N 1
ATOM 1814 C CA . SER A 1 229 ? 18.156 19.672 -25.219 1 35.94 229 SER A CA 1
ATOM 1815 C C . SER A 1 229 ? 18.344 20.672 -26.344 1 35.94 229 SER A C 1
ATOM 1817 O O . SER A 1 229 ? 17.391 21.328 -26.766 1 35.94 229 SER A O 1
ATOM 1819 N N . ASP A 1 230 ? 19.531 21.234 -26.5 1 27.95 230 ASP A N 1
ATOM 1820 C CA . ASP A 1 230 ? 19.859 21.641 -27.859 1 27.95 230 ASP A CA 1
ATOM 1821 C C . ASP A 1 230 ? 19.656 20.484 -28.828 1 27.95 230 ASP A C 1
ATOM 1823 O O . ASP A 1 230 ? 20.016 19.344 -28.531 1 27.95 230 ASP A O 1
ATOM 1827 N N . MET B 1 1 ? 15.07 -24.484 -16.188 1 50.75 1 MET B N 1
ATOM 1828 C CA . MET B 1 1 ? 14.898 -23.297 -17.016 1 50.75 1 MET B CA 1
ATOM 1829 C C . MET B 1 1 ? 14.609 -22.078 -16.141 1 50.75 1 MET B C 1
ATOM 1831 O O . MET B 1 1 ? 14.008 -22.203 -15.07 1 50.75 1 MET B O 1
ATOM 1835 N N . ALA B 1 2 ? 15.336 -20.891 -16.359 1 68.25 2 ALA B N 1
ATOM 1836 C CA . ALA B 1 2 ? 15.195 -19.672 -15.578 1 68.25 2 ALA B CA 1
ATOM 1837 C C . ALA B 1 2 ? 13.758 -19.156 -15.617 1 68.25 2 ALA B C 1
ATOM 1839 O O . ALA B 1 2 ? 13.07 -19.281 -16.625 1 68.25 2 ALA B O 1
ATOM 1840 N N . CYS B 1 3 ? 13.078 -19.031 -14.516 1 76.94 3 CYS B N 1
ATOM 1841 C CA . CYS B 1 3 ? 11.734 -18.484 -14.438 1 76.94 3 CYS B CA 1
ATOM 1842 C C . CYS B 1 3 ? 11.578 -17.266 -15.344 1 76.94 3 CYS B C 1
ATOM 1844 O O . CYS B 1 3 ? 12.406 -16.359 -15.305 1 76.94 3 CYS B O 1
ATOM 1846 N N . PRO B 1 4 ? 10.688 -17.344 -16.281 1 88.12 4 PRO B N 1
ATOM 1847 C CA . PRO B 1 4 ? 10.508 -16.25 -17.234 1 88.12 4 PRO B CA 1
ATOM 1848 C C . PRO B 1 4 ? 10 -14.969 -16.562 1 88.12 4 PRO B C 1
ATOM 1850 O O . PRO B 1 4 ? 10.047 -13.891 -17.172 1 88.12 4 PRO B O 1
ATOM 1853 N N . VAL B 1 5 ? 9.547 -15.07 -15.336 1 95.5 5 VAL B N 1
ATOM 1854 C CA . VAL B 1 5 ? 8.891 -13.969 -14.648 1 95.5 5 VAL B CA 1
ATOM 1855 C C . VAL B 1 5 ? 9.922 -13.156 -13.867 1 95.5 5 VAL B C 1
ATOM 1857 O O . VAL B 1 5 ? 10.758 -13.719 -13.156 1 95.5 5 VAL B O 1
ATOM 1860 N N . LYS B 1 6 ? 9.891 -11.875 -14.039 1 97.25 6 LYS B N 1
ATOM 1861 C CA . LYS B 1 6 ? 10.797 -11.016 -13.281 1 97.25 6 LYS B CA 1
ATOM 1862 C C . LYS B 1 6 ? 10.141 -10.516 -12 1 97.25 6 LYS B C 1
ATOM 1864 O O . LYS B 1 6 ? 10.812 -10.328 -10.984 1 97.25 6 LYS B O 1
ATOM 1869 N N . THR B 1 7 ? 8.883 -10.242 -12.07 1 98.44 7 THR B N 1
ATOM 1870 C CA . THR B 1 7 ? 8.18 -9.727 -10.891 1 98.44 7 THR B CA 1
ATOM 1871 C C . THR B 1 7 ? 6.918 -10.539 -10.617 1 98.44 7 THR B C 1
ATOM 1873 O O . THR B 1 7 ? 6.113 -10.766 -11.523 1 98.44 7 THR B O 1
ATOM 1876 N N . PHE B 1 8 ? 6.766 -11 -9.406 1 98.44 8 PHE B N 1
ATOM 1877 C CA . PHE B 1 8 ? 5.543 -11.625 -8.914 1 98.44 8 PHE B CA 1
ATOM 1878 C C . PHE B 1 8 ? 4.695 -10.625 -8.141 1 98.44 8 PHE B C 1
ATOM 1880 O O . PHE B 1 8 ? 5.148 -10.062 -7.141 1 98.44 8 PHE B O 1
ATOM 1887 N N . VAL B 1 9 ? 3.529 -10.359 -8.609 1 98.88 9 VAL B N 1
ATOM 1888 C CA . VAL B 1 9 ? 2.576 -9.492 -7.922 1 98.88 9 VAL B CA 1
ATOM 1889 C C . VAL B 1 9 ? 1.529 -10.344 -7.207 1 98.88 9 VAL B C 1
ATOM 1891 O O . VAL B 1 9 ? 0.591 -10.844 -7.832 1 98.88 9 VAL B O 1
ATOM 1894 N N . PHE B 1 10 ? 1.725 -10.5 -5.91 1 98.88 10 PHE B N 1
ATOM 1895 C CA . PHE B 1 10 ? 0.766 -11.203 -5.07 1 98.88 10 PHE B CA 1
ATOM 1896 C C . PHE B 1 10 ? -0.457 -10.336 -4.793 1 98.88 10 PHE B C 1
ATOM 1898 O O . PHE B 1 10 ? -0.327 -9.148 -4.5 1 98.88 10 PHE B O 1
ATOM 1905 N N . PHE B 1 11 ? -1.659 -10.922 -4.98 1 98.5 11 PHE B N 1
ATOM 1906 C CA . PHE B 1 11 ? -2.809 -10.078 -4.676 1 98.5 11 PHE B CA 1
ATOM 1907 C C . PHE B 1 11 ? -3.939 -10.906 -4.07 1 98.5 11 PHE B C 1
ATOM 1909 O O . PHE B 1 11 ? -3.908 -12.133 -4.113 1 98.5 11 PHE B O 1
ATOM 1916 N N . ASP B 1 12 ? -4.809 -10.273 -3.439 1 98.69 12 ASP B N 1
ATOM 1917 C CA . ASP B 1 12 ? -6.016 -10.805 -2.812 1 98.69 12 ASP B CA 1
ATOM 1918 C C . ASP B 1 12 ? -7.164 -9.797 -2.9 1 98.69 12 ASP B C 1
ATOM 1920 O O . ASP B 1 12 ? -6.941 -8.586 -2.891 1 98.69 12 ASP B O 1
ATOM 1924 N N . LEU B 1 13 ? -8.352 -10.305 -3.051 1 98.69 13 LEU B N 1
ATOM 1925 C CA . LEU B 1 13 ? -9.57 -9.5 -3.061 1 98.69 13 LEU B CA 1
ATOM 1926 C C . LEU B 1 13 ? -10.477 -9.867 -1.888 1 98.69 13 LEU B C 1
ATOM 1928 O O . LEU B 1 13 ? -10.617 -11.039 -1.551 1 98.69 13 LEU B O 1
ATOM 1932 N N . GLU B 1 14 ? -10.938 -8.883 -1.182 1 98.62 14 GLU B N 1
ATOM 1933 C CA . GLU B 1 14 ? -12.164 -9.055 -0.416 1 98.62 14 GLU B CA 1
ATOM 1934 C C . GLU B 1 14 ? -13.383 -8.625 -1.225 1 98.62 14 GLU B C 1
ATOM 1936 O O . GLU B 1 14 ? -13.289 -7.746 -2.084 1 98.62 14 GLU B O 1
ATOM 1941 N N . ALA B 1 15 ? -14.547 -9.273 -0.993 1 98.5 15 ALA B N 1
ATOM 1942 C CA . ALA B 1 15 ? -15.727 -9.039 -1.83 1 98.5 15 ALA B CA 1
ATOM 1943 C C . ALA B 1 15 ? -17.016 -9.148 -1.016 1 98.5 15 ALA B C 1
ATOM 1945 O O . ALA B 1 15 ? -16.969 -9.383 0.195 1 98.5 15 ALA B O 1
ATOM 1946 N N . THR B 1 16 ? -18.141 -8.906 -1.618 1 98.25 16 THR B N 1
ATOM 1947 C CA . THR B 1 16 ? -19.438 -8.828 -0.956 1 98.25 16 THR B CA 1
ATOM 1948 C C . THR B 1 16 ? -19.953 -10.219 -0.603 1 98.25 16 THR B C 1
ATOM 1950 O O . THR B 1 16 ? -20.891 -10.359 0.181 1 98.25 16 THR B O 1
ATOM 1953 N N . GLY B 1 17 ? -19.375 -11.211 -1.177 1 95.19 17 GLY B N 1
ATOM 1954 C CA . GLY B 1 17 ? -19.828 -12.57 -0.949 1 95.19 17 GLY B CA 1
ATOM 1955 C C . GLY B 1 17 ? -19.047 -13.609 -1.727 1 95.19 17 GLY B C 1
ATOM 1956 O O . GLY B 1 17 ? -17.891 -13.359 -2.109 1 95.19 17 GLY B O 1
ATOM 1957 N N . LEU B 1 18 ? -19.656 -14.781 -1.842 1 92.06 18 LEU B N 1
ATOM 1958 C CA . LEU B 1 18 ? -19.016 -15.891 -2.545 1 92.06 18 LEU B CA 1
ATOM 1959 C C . LEU B 1 18 ? -19.391 -15.875 -4.023 1 92.06 18 LEU B C 1
ATOM 1961 O O . LEU B 1 18 ? -20.125 -15 -4.477 1 92.06 18 LEU B O 1
ATOM 1965 N N . SER B 1 19 ? -18.797 -16.766 -4.781 1 87.38 19 SER B N 1
ATOM 1966 C CA . SER B 1 19 ? -18.906 -16.781 -6.234 1 87.38 19 SER B CA 1
ATOM 1967 C C . SER B 1 19 ? -20.375 -16.828 -6.672 1 87.38 19 SER B C 1
ATOM 1969 O O . SER B 1 19 ? -20.75 -16.172 -7.637 1 87.38 19 SER B O 1
ATOM 1971 N N . GLN B 1 20 ? -21.141 -17.547 -5.949 1 88.12 20 GLN B N 1
ATOM 1972 C CA . GLN B 1 20 ? -22.531 -17.75 -6.355 1 88.12 20 GLN B CA 1
ATOM 1973 C C . GLN B 1 20 ? -23.344 -16.469 -6.156 1 88.12 20 GLN B C 1
ATOM 1975 O O . GLN B 1 20 ? -24.438 -16.328 -6.715 1 88.12 20 GLN B O 1
ATOM 1980 N N . ASP B 1 21 ? -22.844 -15.5 -5.484 1 89.69 21 ASP B N 1
ATOM 1981 C CA . ASP B 1 21 ? -23.562 -14.273 -5.145 1 89.69 21 ASP B CA 1
ATOM 1982 C C . ASP B 1 21 ? -23.25 -13.156 -6.129 1 89.69 21 ASP B C 1
ATOM 1984 O O . ASP B 1 21 ? -23.594 -11.992 -5.895 1 89.69 21 ASP B O 1
ATOM 1988 N N . LEU B 1 22 ? -22.438 -13.477 -7.203 1 93.31 22 LEU B N 1
ATOM 1989 C CA . LEU B 1 22 ? -21.984 -12.43 -8.109 1 93.31 22 LEU B CA 1
ATOM 1990 C C . LEU B 1 22 ? -21.328 -11.289 -7.34 1 93.31 22 LEU B C 1
ATOM 1992 O O . LEU B 1 22 ? -21.797 -10.141 -7.41 1 93.31 22 LEU B O 1
ATOM 1996 N N . PRO B 1 23 ? -20.328 -11.641 -6.633 1 97.5 23 PRO B N 1
ATOM 1997 C CA . PRO B 1 23 ? -19.75 -10.688 -5.68 1 97.5 23 PRO B CA 1
ATOM 1998 C C . PRO B 1 23 ? -19.109 -9.484 -6.367 1 97.5 23 PRO B C 1
ATOM 2000 O O . PRO B 1 23 ? -18.766 -9.555 -7.547 1 97.5 23 PRO B O 1
ATOM 2003 N N . LYS B 1 24 ? -19.031 -8.375 -5.629 1 98.25 24 LYS B N 1
ATOM 2004 C CA . LYS B 1 24 ? -18.297 -7.176 -6.012 1 98.25 24 LYS B CA 1
ATOM 2005 C C . LYS B 1 24 ? -17.125 -6.918 -5.062 1 98.25 24 LYS B C 1
ATOM 2007 O O . LYS B 1 24 ? -17.203 -7.23 -3.873 1 98.25 24 LYS B O 1
ATOM 2012 N N . VAL B 1 25 ? -16.078 -6.398 -5.645 1 98.69 25 VAL B N 1
ATOM 2013 C CA . VAL B 1 25 ? -14.852 -6.18 -4.887 1 98.69 25 VAL B CA 1
ATOM 2014 C C . VAL B 1 25 ? -15.078 -5.102 -3.828 1 98.69 25 VAL B C 1
ATOM 2016 O O . VAL B 1 25 ? -15.68 -4.062 -4.113 1 98.69 25 VAL B O 1
ATOM 2019 N N . THR B 1 26 ? -14.602 -5.344 -2.578 1 98.88 26 THR B N 1
ATOM 2020 C CA . THR B 1 26 ? -14.672 -4.355 -1.507 1 98.88 26 THR B CA 1
ATOM 2021 C C . THR B 1 26 ? -13.273 -3.92 -1.082 1 98.88 26 THR B C 1
ATOM 2023 O O . THR B 1 26 ? -13.109 -2.896 -0.415 1 98.88 26 THR B O 1
ATOM 2026 N N . GLU B 1 27 ? -12.281 -4.734 -1.408 1 98.88 27 GLU B N 1
ATOM 2027 C CA . GLU B 1 27 ? -10.891 -4.441 -1.073 1 98.88 27 GLU B CA 1
ATOM 2028 C C . GLU B 1 27 ? -9.93 -5.168 -2.016 1 98.88 27 GLU B C 1
ATOM 2030 O O . GLU B 1 27 ? -10.18 -6.312 -2.398 1 98.88 27 GLU B O 1
ATOM 2035 N N . ILE B 1 28 ? -8.898 -4.543 -2.443 1 98.88 28 ILE B N 1
ATOM 2036 C CA . ILE B 1 28 ? -7.863 -5.164 -3.264 1 98.88 28 ILE B CA 1
ATOM 2037 C C . ILE B 1 28 ? -6.484 -4.805 -2.711 1 98.88 28 ILE B C 1
ATOM 2039 O O . ILE B 1 28 ? -6.254 -3.672 -2.281 1 98.88 28 ILE B O 1
ATOM 2043 N N . CYS B 1 29 ? -5.609 -5.73 -2.59 1 98.94 29 CYS B N 1
ATOM 2044 C CA . CYS B 1 29 ? -4.215 -5.508 -2.229 1 98.94 29 CYS B CA 1
ATOM 2045 C C . CYS B 1 29 ? -3.281 -6.164 -3.236 1 98.94 29 CYS B C 1
ATOM 2047 O O . CYS B 1 29 ? -3.48 -7.32 -3.613 1 98.94 29 CYS B O 1
ATOM 2049 N N . LEU B 1 30 ? -2.322 -5.445 -3.779 1 98.94 30 LEU B N 1
ATOM 2050 C CA . LEU B 1 30 ? -1.229 -5.918 -4.625 1 98.94 30 LEU B CA 1
ATOM 2051 C C . LEU B 1 30 ? 0.119 -5.68 -3.951 1 98.94 30 LEU B C 1
ATOM 2053 O O . LEU B 1 30 ? 0.39 -4.578 -3.469 1 98.94 30 LEU B O 1
ATOM 2057 N N . VAL B 1 31 ? 0.898 -6.676 -3.82 1 98.94 31 VAL B N 1
ATOM 2058 C CA . VAL B 1 31 ? 2.268 -6.57 -3.326 1 98.94 31 VAL B CA 1
ATOM 2059 C C . VAL B 1 31 ? 3.232 -7.16 -4.355 1 98.94 31 VAL B C 1
ATOM 2061 O O . VAL B 1 31 ? 3.129 -8.336 -4.711 1 98.94 31 VAL B O 1
ATOM 2064 N N . ALA B 1 32 ? 4.164 -6.367 -4.855 1 98.88 32 ALA B N 1
ATOM 2065 C CA . ALA B 1 32 ? 5.098 -6.781 -5.898 1 98.88 32 ALA B CA 1
ATOM 2066 C C . ALA B 1 32 ? 6.445 -7.172 -5.305 1 98.88 32 ALA B C 1
ATOM 2068 O O . ALA B 1 32 ? 7.039 -6.41 -4.535 1 98.88 32 ALA B O 1
ATOM 2069 N N . VAL B 1 33 ? 6.902 -8.336 -5.641 1 98.62 33 VAL B N 1
ATOM 2070 C CA . VAL B 1 33 ? 8.188 -8.867 -5.191 1 98.62 33 VAL B CA 1
ATOM 2071 C C . VAL B 1 33 ? 9.016 -9.312 -6.395 1 98.62 33 VAL B C 1
ATOM 2073 O O . VAL B 1 33 ? 8.562 -10.133 -7.203 1 98.62 33 VAL B O 1
ATOM 2076 N N . HIS B 1 34 ? 10.141 -8.758 -6.555 1 98.56 34 HIS B N 1
ATOM 2077 C CA . HIS B 1 34 ? 11.031 -9.125 -7.648 1 98.56 34 HIS B CA 1
ATOM 2078 C C . HIS B 1 34 ? 11.594 -10.531 -7.449 1 98.56 34 HIS B C 1
ATOM 2080 O O . HIS B 1 34 ? 11.812 -10.961 -6.316 1 98.56 34 HIS B O 1
ATOM 2086 N N . ILE B 1 35 ? 11.891 -11.219 -8.477 1 97.25 35 ILE B N 1
ATOM 2087 C CA . ILE B 1 35 ? 12.367 -12.602 -8.461 1 97.25 35 ILE B CA 1
ATOM 2088 C C . ILE B 1 35 ? 13.68 -12.688 -7.68 1 97.25 35 ILE B C 1
ATOM 2090 O O . ILE B 1 35 ? 13.945 -13.68 -7.004 1 97.25 35 ILE B O 1
ATOM 2094 N N . SER B 1 36 ? 14.484 -11.633 -7.734 1 96.94 36 SER B N 1
ATOM 2095 C CA . SER B 1 36 ? 15.742 -11.625 -7.008 1 96.94 36 SER B CA 1
ATOM 2096 C C . SER B 1 36 ? 15.516 -11.766 -5.504 1 96.94 36 SER B C 1
ATOM 2098 O O . SER B 1 36 ? 16.312 -12.414 -4.809 1 96.94 36 SER B O 1
ATOM 2100 N N . SER B 1 37 ? 14.477 -11.188 -4.992 1 97.06 37 SER B N 1
ATOM 2101 C CA . SER B 1 37 ? 14.133 -11.297 -3.578 1 97.06 37 SER B CA 1
ATOM 2102 C C . SER B 1 37 ? 13.602 -12.688 -3.24 1 97.06 37 SER B C 1
ATOM 2104 O O . SER B 1 37 ? 13.828 -13.188 -2.137 1 97.06 37 SER B O 1
ATOM 2106 N N . LEU B 1 38 ? 12.867 -13.281 -4.168 1 95.69 38 LEU B N 1
ATOM 2107 C CA . LEU B 1 38 ? 12.32 -14.617 -3.959 1 95.69 38 LEU B CA 1
ATOM 2108 C C . LEU B 1 38 ? 13.438 -15.664 -3.969 1 95.69 38 LEU B C 1
ATOM 2110 O O . LEU B 1 38 ? 13.383 -16.641 -3.211 1 95.69 38 LEU B O 1
ATOM 2114 N N . GLU B 1 39 ? 14.391 -15.43 -4.805 1 94.19 39 GLU B N 1
ATOM 2115 C CA . GLU B 1 39 ? 15.492 -16.375 -4.953 1 94.19 39 GLU B CA 1
ATOM 2116 C C . GLU B 1 39 ? 16.5 -16.25 -3.809 1 94.19 39 GLU B C 1
ATOM 2118 O O . GLU B 1 39 ? 17.266 -17.172 -3.541 1 94.19 39 GLU B O 1
ATOM 2123 N N . ASN B 1 40 ? 16.531 -15.055 -3.17 1 93.31 40 ASN B N 1
ATOM 2124 C CA . ASN B 1 40 ? 17.453 -14.781 -2.082 1 93.31 40 ASN B CA 1
ATOM 2125 C C . ASN B 1 40 ? 16.734 -14.32 -0.823 1 93.31 40 ASN B C 1
ATOM 2127 O O . ASN B 1 40 ? 16.938 -13.195 -0.359 1 93.31 40 ASN B O 1
ATOM 2131 N N . PRO B 1 41 ? 16.016 -15.219 -0.236 1 93.62 41 PRO B N 1
ATOM 2132 C CA . PRO B 1 41 ? 15.227 -14.82 0.934 1 93.62 41 PRO B CA 1
ATOM 2133 C C . PRO B 1 41 ? 16.109 -14.508 2.148 1 93.62 41 PRO B C 1
ATOM 2135 O O . PRO B 1 41 ? 17.109 -15.172 2.371 1 93.62 41 PRO B O 1
ATOM 2138 N N . VAL B 1 42 ? 15.742 -13.453 2.859 1 92.56 42 VAL B N 1
ATOM 2139 C CA . VAL B 1 42 ? 16.391 -13.125 4.121 1 92.56 42 VAL B CA 1
ATOM 2140 C C . VAL B 1 42 ? 15.641 -13.773 5.277 1 92.56 42 VAL B C 1
ATOM 2142 O O . VAL B 1 42 ? 14.414 -13.883 5.242 1 92.56 42 VAL B O 1
ATOM 2145 N N . THR B 1 43 ? 16.391 -14.219 6.277 1 93.56 43 THR B N 1
ATOM 2146 C CA . THR B 1 43 ? 15.789 -14.875 7.43 1 93.56 43 THR B CA 1
ATOM 2147 C C . THR B 1 43 ? 16.125 -14.133 8.719 1 93.56 43 THR B C 1
ATOM 2149 O O . THR B 1 43 ? 17.094 -13.383 8.773 1 93.56 43 THR B O 1
ATOM 2152 N N . ASP B 1 44 ? 15.25 -14.234 9.609 1 90.62 44 ASP B N 1
ATOM 2153 C CA . ASP B 1 44 ? 15.547 -13.688 10.93 1 90.62 44 ASP B CA 1
ATOM 2154 C C . ASP B 1 44 ? 16.453 -14.625 11.727 1 90.62 44 ASP B C 1
ATOM 2156 O O . ASP B 1 44 ? 16.984 -15.594 11.18 1 90.62 44 ASP B O 1
ATOM 2160 N N . GLU B 1 45 ? 16.703 -14.289 12.984 1 91.5 45 GLU B N 1
ATOM 2161 C CA . GLU B 1 45 ? 17.625 -15.055 13.828 1 91.5 45 GLU B CA 1
ATOM 2162 C C . GLU B 1 45 ? 17.109 -16.484 14.039 1 91.5 45 GLU B C 1
ATOM 2164 O O . GLU B 1 45 ? 17.906 -17.406 14.211 1 91.5 45 GLU B O 1
ATOM 2169 N N . ALA B 1 46 ? 15.789 -16.719 13.945 1 89.88 46 ALA B N 1
ATOM 2170 C CA . ALA B 1 46 ? 15.172 -18.031 14.164 1 89.88 46 ALA B CA 1
ATOM 2171 C C . ALA B 1 46 ? 15.141 -18.844 12.875 1 89.88 46 ALA B C 1
ATOM 2173 O O . ALA B 1 46 ? 14.664 -19.984 12.859 1 89.88 46 ALA B O 1
ATOM 2174 N N . GLY B 1 47 ? 15.594 -18.188 11.812 1 89.94 47 GLY B N 1
ATOM 2175 C CA . GLY B 1 47 ? 15.641 -18.875 10.539 1 89.94 47 GLY B CA 1
ATOM 2176 C C . GLY B 1 47 ? 14.375 -18.719 9.719 1 89.94 47 GLY B C 1
ATOM 2177 O O . GLY B 1 47 ? 14.234 -19.328 8.656 1 89.94 47 GLY B O 1
ATOM 2178 N N . ASN B 1 48 ? 13.43 -17.953 10.227 1 90.94 48 ASN B N 1
ATOM 2179 C CA . ASN B 1 48 ? 12.195 -17.719 9.492 1 90.94 48 ASN B CA 1
ATOM 2180 C C . ASN B 1 48 ? 12.383 -16.672 8.398 1 90.94 48 ASN B C 1
ATOM 2182 O O . ASN B 1 48 ? 13.062 -15.664 8.609 1 90.94 48 ASN B O 1
ATOM 2186 N N . VAL B 1 49 ? 11.766 -16.938 7.312 1 94.88 49 VAL B N 1
ATOM 2187 C CA . VAL B 1 49 ? 11.859 -15.992 6.203 1 94.88 49 VAL B CA 1
ATOM 2188 C C . VAL B 1 49 ? 11.172 -14.688 6.59 1 94.88 49 VAL B C 1
ATOM 2190 O O . VAL B 1 49 ? 10.148 -14.688 7.273 1 94.88 49 VAL B O 1
ATOM 2193 N N . GLN B 1 50 ? 11.727 -13.594 6.125 1 95 50 GLN B N 1
ATOM 2194 C CA . GLN B 1 50 ? 11.172 -12.258 6.348 1 95 50 GLN B CA 1
ATOM 2195 C C . GLN B 1 50 ? 10.711 -11.625 5.039 1 95 50 GLN B C 1
ATOM 2197 O O . GLN B 1 50 ? 11.141 -12.039 3.959 1 95 50 GLN B O 1
ATOM 2202 N N . LEU B 1 51 ? 9.812 -10.688 5.164 1 97 51 LEU B N 1
ATOM 2203 C CA . LEU B 1 51 ? 9.43 -9.922 3.982 1 97 51 LEU B CA 1
ATOM 2204 C C . LEU B 1 51 ? 10.641 -9.203 3.389 1 97 51 LEU B C 1
ATOM 2206 O O . LEU B 1 51 ? 11.492 -8.703 4.125 1 97 51 LEU B O 1
ATOM 2210 N N . PRO B 1 52 ? 10.75 -9.188 2.059 1 97.44 52 PRO B N 1
ATOM 2211 C CA . PRO B 1 52 ? 11.859 -8.445 1.455 1 97.44 52 PRO B CA 1
ATOM 2212 C C . PRO B 1 52 ? 11.82 -6.953 1.777 1 97.44 52 PR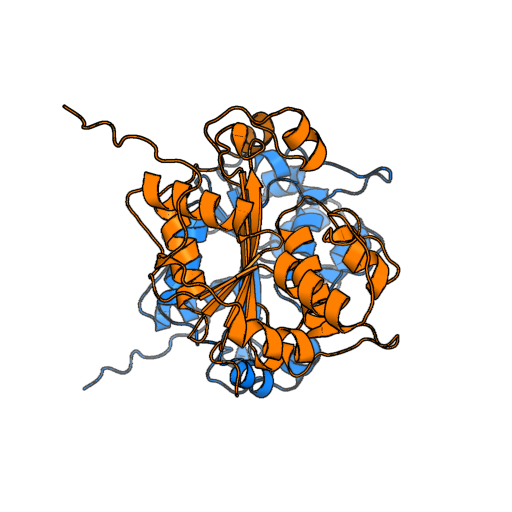O B C 1
ATOM 2214 O O . PRO B 1 52 ? 10.734 -6.383 1.925 1 97.44 52 PRO B O 1
ATOM 2217 N N . ARG B 1 53 ? 12.977 -6.344 1.931 1 97.5 53 ARG B N 1
ATOM 2218 C CA . ARG B 1 53 ? 13.055 -4.91 2.189 1 97.5 53 ARG B CA 1
ATOM 2219 C C . ARG B 1 53 ? 12.461 -4.113 1.03 1 97.5 53 ARG B C 1
ATOM 2221 O O . ARG B 1 53 ? 11.781 -3.111 1.243 1 97.5 53 ARG B O 1
ATOM 2228 N N . VAL B 1 54 ? 12.758 -4.594 -0.23 1 98.25 54 VAL B N 1
ATOM 2229 C CA . VAL B 1 54 ? 12.258 -3.92 -1.424 1 98.25 54 VAL B CA 1
ATOM 2230 C C . VAL B 1 54 ? 10.914 -4.508 -1.822 1 98.25 54 VAL B C 1
ATOM 2232 O O . VAL B 1 54 ? 10.844 -5.633 -2.328 1 98.25 54 VAL B O 1
ATOM 2235 N N . LEU B 1 55 ? 9.898 -3.701 -1.593 1 97.62 55 LEU B N 1
ATOM 2236 C CA . LEU B 1 55 ? 8.516 -4.105 -1.824 1 97.62 55 LEU B CA 1
ATOM 2237 C C . LEU B 1 55 ? 7.676 -2.924 -2.295 1 97.62 55 LEU B C 1
ATOM 2239 O O . LEU B 1 55 ? 7.82 -1.811 -1.786 1 97.62 55 LEU B O 1
ATOM 2243 N N . ASP B 1 56 ? 6.852 -3.17 -3.305 1 98.88 56 ASP B N 1
ATOM 2244 C CA . ASP B 1 56 ? 5.828 -2.199 -3.678 1 98.88 56 ASP B CA 1
ATOM 2245 C C . ASP B 1 56 ? 4.434 -2.693 -3.295 1 98.88 56 ASP B C 1
ATOM 2247 O O . ASP B 1 56 ? 4.141 -3.885 -3.406 1 98.88 56 ASP B O 1
ATOM 2251 N N . LYS B 1 57 ? 3.605 -1.789 -2.836 1 98.81 57 LYS B N 1
ATOM 2252 C CA . LYS B 1 57 ? 2.27 -2.164 -2.385 1 98.81 57 LYS B CA 1
ATOM 2253 C C . LYS B 1 57 ? 1.22 -1.18 -2.893 1 98.81 57 LYS B C 1
ATOM 2255 O O . LYS B 1 57 ? 1.468 0.026 -2.945 1 98.81 57 LYS B O 1
ATOM 2260 N N . LEU B 1 58 ? 0.091 -1.683 -3.25 1 98.94 58 LEU B N 1
ATOM 2261 C CA . LEU B 1 58 ? -1.127 -0.929 -3.527 1 98.94 58 LEU B CA 1
ATOM 2262 C C . LEU B 1 58 ? -2.332 -1.573 -2.85 1 98.94 58 LEU B C 1
ATOM 2264 O O . LEU B 1 58 ? -2.686 -2.713 -3.156 1 98.94 58 LEU B O 1
ATOM 2268 N N . CYS B 1 59 ? -2.912 -0.946 -1.864 1 98.88 59 CYS B N 1
ATOM 2269 C CA . CYS B 1 59 ? -4.09 -1.41 -1.141 1 98.88 59 CYS B CA 1
ATOM 2270 C C . CYS B 1 59 ? -5.227 -0.401 -1.243 1 98.88 59 CYS B C 1
ATOM 2272 O O . CYS B 1 59 ? -5.051 0.773 -0.91 1 98.88 59 CYS B O 1
ATOM 2274 N N . LEU B 1 60 ? -6.418 -0.833 -1.678 1 98.88 60 LEU B N 1
ATOM 2275 C CA . LEU B 1 60 ? -7.547 0.068 -1.881 1 98.88 60 LEU B CA 1
ATOM 2276 C C . LEU B 1 60 ? -8.844 -0.558 -1.371 1 98.88 60 LEU B C 1
ATOM 2278 O O . LEU B 1 60 ? -9.109 -1.734 -1.626 1 98.88 60 LEU B O 1
ATOM 2282 N N . CYS B 1 61 ? -9.594 0.208 -0.626 1 98.88 61 CYS B N 1
ATOM 2283 C CA . CYS B 1 61 ? -10.984 -0.143 -0.341 1 98.88 61 CYS B CA 1
ATOM 2284 C C . CYS B 1 61 ? -11.914 0.378 -1.431 1 98.88 61 CYS B C 1
ATOM 2286 O O . CYS B 1 61 ? -11.672 1.447 -1.995 1 98.88 61 CYS B O 1
ATOM 2288 N N . VAL B 1 62 ? -12.938 -0.377 -1.719 1 98.88 62 VAL B N 1
ATOM 2289 C CA . VAL B 1 62 ? -13.805 -0.105 -2.861 1 98.88 62 VAL B CA 1
ATOM 2290 C C . VAL B 1 62 ? -15.266 -0.169 -2.426 1 98.88 62 VAL B C 1
ATOM 2292 O O . VAL B 1 62 ? -15.664 -1.082 -1.7 1 98.88 62 VAL B O 1
ATOM 2295 N N . ASP B 1 63 ? -16.031 0.815 -2.785 1 98.75 63 ASP B N 1
ATOM 2296 C CA . ASP B 1 63 ? -17.484 0.732 -2.639 1 98.75 63 ASP B CA 1
ATOM 2297 C C . ASP B 1 63 ? -18.078 -0.227 -3.662 1 98.75 63 ASP B C 1
ATOM 2299 O O . ASP B 1 63 ? -18.094 0.062 -4.859 1 98.75 63 ASP B O 1
ATOM 2303 N N . PRO B 1 64 ? -18.594 -1.339 -3.211 1 98.5 64 PRO B N 1
ATOM 2304 C CA . PRO B 1 64 ? -19.078 -2.34 -4.16 1 98.5 64 PRO B CA 1
ATOM 2305 C C . PRO B 1 64 ? -20.406 -1.938 -4.816 1 98.5 64 PRO B C 1
ATOM 2307 O O . PRO B 1 64 ? -20.828 -2.572 -5.785 1 98.5 64 PRO B O 1
ATOM 2310 N N . ARG B 1 65 ? -21.094 -0.905 -4.352 1 97.69 65 ARG B N 1
ATOM 2311 C CA . ARG B 1 65 ? -22.422 -0.519 -4.809 1 97.69 65 ARG B CA 1
ATOM 2312 C C . ARG B 1 65 ? -23.375 -1.712 -4.805 1 97.69 65 ARG B C 1
ATOM 2314 O O . ARG B 1 65 ? -24.156 -1.894 -5.742 1 97.69 65 ARG B O 1
ATOM 2321 N N . LYS B 1 66 ? -23.172 -2.598 -3.959 1 97.75 66 LYS B N 1
ATOM 2322 C CA . LYS B 1 66 ? -23.938 -3.814 -3.668 1 97.75 66 LYS B CA 1
ATOM 2323 C C . LYS B 1 66 ? -23.906 -4.137 -2.178 1 97.75 66 LYS B C 1
ATOM 2325 O O . LYS B 1 66 ? -22.922 -3.832 -1.491 1 97.75 66 LYS B O 1
ATOM 2330 N N . THR B 1 67 ? -24.984 -4.711 -1.703 1 98.25 67 THR B N 1
ATOM 2331 C CA . THR B 1 67 ? -25.031 -5.086 -0.295 1 98.25 67 THR B CA 1
ATOM 2332 C C . THR B 1 67 ? -23.969 -6.129 0.025 1 98.25 67 THR B C 1
ATOM 2334 O O . THR B 1 67 ? -23.828 -7.121 -0.695 1 98.25 67 THR B O 1
ATOM 2337 N N . ILE B 1 68 ? -23.234 -5.867 1.062 1 98.5 68 ILE B N 1
ATOM 2338 C CA . ILE B 1 68 ? -22.25 -6.828 1.55 1 98.5 68 ILE B CA 1
ATOM 2339 C C . ILE B 1 68 ? -22.938 -7.848 2.461 1 98.5 68 ILE B C 1
ATOM 2341 O O . ILE B 1 68 ? -23.609 -7.477 3.424 1 98.5 68 ILE B O 1
ATOM 2345 N N . MET B 1 69 ? -22.734 -9.125 2.135 1 98.06 69 MET B N 1
ATOM 2346 C CA . MET B 1 69 ? -23.328 -10.18 2.947 1 98.06 69 MET B CA 1
ATOM 2347 C C . MET B 1 69 ? -22.812 -10.117 4.383 1 98.06 69 MET B C 1
ATOM 2349 O O . MET B 1 69 ? -21.641 -9.82 4.613 1 98.06 69 MET B O 1
ATOM 2353 N N . GLU B 1 70 ? -23.641 -10.484 5.285 1 97.5 70 GLU B N 1
ATOM 2354 C CA . GLU B 1 70 ? -23.328 -10.398 6.707 1 97.5 70 GLU B CA 1
ATOM 2355 C C . GLU B 1 70 ? -22.062 -11.203 7.043 1 97.5 70 GLU B C 1
ATOM 2357 O O . GLU B 1 70 ? -21.219 -10.742 7.812 1 97.5 70 GLU B O 1
ATOM 2362 N N . LYS B 1 71 ? -22.031 -12.344 6.508 1 96.62 71 LYS B N 1
ATOM 2363 C CA . LYS B 1 71 ? -20.875 -13.195 6.777 1 96.62 71 LYS B CA 1
ATOM 2364 C C . LYS B 1 71 ? -19.578 -12.531 6.309 1 96.62 71 LYS B C 1
ATOM 2366 O O . LYS B 1 71 ? -18.578 -12.531 7.031 1 96.62 71 LYS B O 1
ATOM 2371 N N . ALA B 1 72 ? -19.578 -11.969 5.129 1 97.19 72 ALA B N 1
ATOM 2372 C CA . ALA B 1 72 ? -18.406 -11.273 4.59 1 97.19 72 ALA B CA 1
ATOM 2373 C C . ALA B 1 72 ? -18.047 -10.07 5.453 1 97.19 72 ALA B C 1
ATOM 2375 O O . ALA B 1 72 ? -16.859 -9.844 5.754 1 97.19 72 ALA B O 1
ATOM 2376 N N . SER B 1 73 ? -19.031 -9.336 5.859 1 98 73 SER B N 1
ATOM 2377 C CA . SER B 1 73 ? -18.812 -8.148 6.691 1 98 73 SER B CA 1
ATOM 2378 C C . SER B 1 73 ? -18.203 -8.523 8.031 1 98 73 SER B C 1
ATOM 2380 O O . SER B 1 73 ? -17.281 -7.852 8.508 1 98 73 SER B O 1
ATOM 2382 N N . SER B 1 74 ? -18.688 -9.594 8.625 1 97.31 74 SER B N 1
ATOM 2383 C CA . SER B 1 74 ? -18.234 -10.031 9.938 1 97.31 74 SER B CA 1
ATOM 2384 C C . SER B 1 74 ? -16.781 -10.484 9.883 1 97.31 74 SER B C 1
ATOM 2386 O O . SER B 1 74 ? -16.016 -10.234 10.82 1 97.31 74 SER B O 1
ATOM 2388 N N . ILE B 1 75 ? -16.344 -11.047 8.812 1 96.19 75 ILE B N 1
ATOM 2389 C CA . ILE B 1 75 ? -15.008 -11.625 8.719 1 96.19 75 ILE B CA 1
ATOM 2390 C C . ILE B 1 75 ? -14.008 -10.57 8.266 1 96.19 75 ILE B C 1
ATOM 2392 O O . ILE B 1 75 ? -12.867 -10.531 8.742 1 96.19 75 ILE B O 1
ATOM 2396 N N . THR B 1 76 ? -14.406 -9.641 7.398 1 97.56 76 THR B N 1
ATOM 2397 C CA . THR B 1 76 ? -13.469 -8.711 6.781 1 97.56 76 THR B CA 1
ATOM 2398 C C . THR B 1 76 ? -13.438 -7.391 7.539 1 97.56 76 THR B C 1
ATOM 2400 O O . THR B 1 76 ? -12.523 -6.582 7.355 1 97.56 76 THR B O 1
ATOM 2403 N N . GLY B 1 77 ? -14.508 -7.09 8.336 1 97.56 77 GLY B N 1
ATOM 2404 C CA . GLY B 1 77 ? -14.625 -5.812 9.023 1 97.56 77 GLY B CA 1
ATOM 2405 C C . GLY B 1 77 ? -15.094 -4.691 8.109 1 97.56 77 GLY B C 1
ATOM 2406 O O . GLY B 1 77 ? -15.125 -3.529 8.516 1 97.56 77 GLY B O 1
ATOM 2407 N N . LEU B 1 78 ? -15.406 -5.016 6.852 1 98.56 78 LEU B N 1
ATOM 2408 C CA . LEU B 1 78 ? -15.93 -4.023 5.918 1 98.56 78 LEU B CA 1
ATOM 2409 C C . LEU B 1 78 ? -17.453 -4.109 5.832 1 98.56 78 LEU B C 1
ATOM 2411 O O . LEU B 1 78 ? -18.016 -5.203 5.879 1 98.56 78 LEU B O 1
ATOM 2415 N N . SER B 1 79 ? -18.062 -3.076 5.812 1 98.62 79 SER B N 1
ATOM 2416 C CA . SER B 1 79 ? -19.516 -2.953 5.668 1 98.62 79 SER B CA 1
ATOM 2417 C C . SER B 1 79 ? -19.875 -1.828 4.703 1 98.62 79 SER B C 1
ATOM 2419 O O . SER B 1 79 ? -19.062 -0.946 4.43 1 98.62 79 SER B O 1
ATOM 2421 N N . ASN B 1 80 ? -21.156 -1.925 4.199 1 98.75 80 ASN B N 1
ATOM 2422 C CA . ASN B 1 80 ? -21.609 -0.811 3.373 1 98.75 80 ASN B CA 1
ATOM 2423 C C . ASN B 1 80 ? -21.531 0.513 4.129 1 98.75 80 ASN B C 1
ATOM 2425 O O . ASN B 1 80 ? -21.172 1.541 3.557 1 98.75 80 ASN B O 1
ATOM 2429 N N . LYS B 1 81 ? -21.797 0.481 5.379 1 98.25 81 LYS B N 1
ATOM 2430 C CA . LYS B 1 81 ? -21.812 1.688 6.199 1 98.25 81 LYS B CA 1
ATOM 2431 C C . LYS B 1 81 ? -20.422 2.312 6.293 1 98.25 81 LYS B C 1
ATOM 2433 O O . LYS B 1 81 ? -20.25 3.506 6.027 1 98.25 81 LYS B O 1
ATOM 2438 N N . ASN B 1 82 ? -19.391 1.54 6.699 1 98.12 82 ASN B N 1
ATOM 2439 C CA . ASN B 1 82 ? -18.078 2.16 6.898 1 98.12 82 ASN B CA 1
ATOM 2440 C C . ASN B 1 82 ? -17.453 2.592 5.574 1 98.12 82 ASN B C 1
ATOM 2442 O O . ASN B 1 82 ? -16.719 3.576 5.527 1 98.12 82 ASN B O 1
ATOM 2446 N N . LEU B 1 83 ? -17.719 1.856 4.453 1 98.81 83 LEU B N 1
ATOM 2447 C CA . LEU B 1 83 ? -17.234 2.279 3.146 1 98.81 83 LEU B CA 1
ATOM 2448 C C . LEU B 1 83 ? -17.938 3.561 2.695 1 98.81 83 LEU B C 1
ATOM 2450 O O . LEU B 1 83 ? -17.297 4.441 2.105 1 98.81 83 LEU B O 1
ATOM 2454 N N . ASP B 1 84 ? -19.203 3.674 2.979 1 98.5 84 ASP B N 1
ATOM 2455 C CA . ASP B 1 84 ? -19.984 4.867 2.654 1 98.5 84 ASP B CA 1
ATOM 2456 C C . ASP B 1 84 ? -19.547 6.055 3.51 1 98.5 84 ASP B C 1
ATOM 2458 O O . ASP B 1 84 ? -19.391 7.168 3.004 1 98.5 84 ASP B O 1
ATOM 2462 N N . ASP B 1 85 ? -19.406 5.809 4.809 1 98.19 85 ASP B N 1
ATOM 2463 C CA . ASP B 1 85 ? -18.953 6.855 5.719 1 98.19 85 ASP B CA 1
ATOM 2464 C C . ASP B 1 85 ? -17.625 7.457 5.254 1 98.19 85 ASP B C 1
ATOM 2466 O O . ASP B 1 85 ? -17.391 8.656 5.418 1 98.19 85 ASP B O 1
ATOM 2470 N N . CYS B 1 86 ? -16.797 6.621 4.664 1 98.5 86 CYS B N 1
ATOM 2471 C CA . CYS B 1 86 ? -15.492 7.07 4.203 1 98.5 86 CYS B CA 1
ATOM 2472 C C . CYS B 1 86 ? -15.562 7.539 2.754 1 98.5 86 CYS B C 1
ATOM 2474 O O . CYS B 1 86 ? -14.531 7.84 2.148 1 98.5 86 CYS B O 1
ATOM 2476 N N . GLU B 1 87 ? -16.734 7.527 2.158 1 98.62 87 GLU B N 1
ATOM 2477 C CA . GLU B 1 87 ? -16.969 7.988 0.796 1 98.62 87 GLU B CA 1
ATOM 2478 C C . GLU B 1 87 ? -16.047 7.297 -0.198 1 98.62 87 GLU B C 1
ATOM 2480 O O . GLU B 1 87 ? -15.43 7.953 -1.039 1 98.62 87 GLU B O 1
ATOM 2485 N N . LYS B 1 88 ? -15.898 5.98 -0.007 1 98.81 88 LYS B N 1
ATOM 2486 C CA . LYS B 1 88 ? -15.055 5.219 -0.917 1 98.81 88 LYS B CA 1
ATOM 2487 C C . LYS B 1 88 ? -15.648 5.176 -2.32 1 98.81 88 LYS B C 1
ATOM 2489 O O . LYS B 1 88 ? -16.875 5.145 -2.479 1 98.81 88 LYS B O 1
ATOM 2494 N N . ARG B 1 89 ? -14.805 5.137 -3.307 1 98.62 89 ARG B N 1
ATOM 2495 C CA . ARG B 1 89 ? -15.211 5.117 -4.711 1 98.62 89 ARG B CA 1
ATOM 2496 C C . ARG B 1 89 ? -15.469 3.691 -5.184 1 98.62 89 ARG B C 1
ATOM 2498 O O . ARG B 1 89 ? -14.875 2.744 -4.668 1 98.62 89 ARG B O 1
ATOM 2505 N N . PRO B 1 90 ? -16.359 3.527 -6.145 1 98.62 90 PRO B N 1
ATOM 2506 C CA . PRO B 1 90 ? -16.594 2.197 -6.707 1 98.62 90 PRO B CA 1
ATOM 2507 C C . PRO B 1 90 ? -15.453 1.729 -7.613 1 98.62 90 PRO B C 1
ATOM 2509 O O . PRO B 1 90 ? -14.461 2.441 -7.781 1 98.62 90 PRO B O 1
ATOM 2512 N N . PHE B 1 91 ? -15.562 0.517 -8.039 1 98.38 91 PHE B N 1
ATOM 2513 C CA . PHE B 1 91 ? -14.625 0.007 -9.039 1 98.38 91 PHE B CA 1
ATOM 2514 C C . PHE B 1 91 ? -14.82 0.707 -10.375 1 98.38 91 PHE B C 1
ATOM 2516 O O . PHE B 1 91 ? -15.664 0.296 -11.18 1 98.38 91 PHE B O 1
ATOM 2523 N N . ASP B 1 92 ? -14.086 1.772 -10.57 1 98.12 92 ASP B N 1
ATOM 2524 C CA . ASP B 1 92 ? -14.234 2.613 -11.75 1 98.12 92 ASP B CA 1
ATOM 2525 C C . ASP B 1 92 ? -12.945 2.646 -12.57 1 98.12 92 ASP B C 1
ATOM 2527 O O . ASP B 1 92 ? -12.055 1.817 -12.367 1 98.12 92 ASP B O 1
ATOM 2531 N N . LEU B 1 93 ? -12.867 3.506 -13.516 1 97.75 93 LEU B N 1
ATOM 2532 C CA . LEU B 1 93 ? -11.711 3.58 -14.406 1 97.75 93 LEU B CA 1
ATOM 2533 C C . LEU B 1 93 ? -10.469 4.035 -13.641 1 97.75 93 LEU B C 1
ATOM 2535 O O . LEU B 1 93 ? -9.352 3.635 -13.969 1 97.75 93 LEU B O 1
ATOM 2539 N N . ASN B 1 94 ? -10.664 4.812 -12.617 1 98.12 94 ASN B N 1
ATOM 2540 C CA . ASN B 1 94 ? -9.539 5.289 -11.82 1 98.12 94 ASN B CA 1
ATOM 2541 C C . ASN B 1 94 ? -8.789 4.137 -11.172 1 98.12 94 ASN B C 1
ATOM 2543 O O . ASN B 1 94 ? -7.555 4.078 -11.234 1 98.12 94 ASN B O 1
ATOM 2547 N N . ILE B 1 95 ? -9.484 3.227 -10.5 1 98.31 95 ILE B N 1
ATOM 2548 C CA . ILE B 1 95 ? -8.836 2.102 -9.828 1 98.31 95 ILE B CA 1
ATOM 2549 C C . ILE B 1 95 ? -8.172 1.2 -10.867 1 98.31 95 ILE B C 1
ATOM 2551 O O . ILE B 1 95 ? -7.109 0.635 -10.617 1 98.31 95 ILE B O 1
ATOM 2555 N N . ILE B 1 96 ? -8.773 1.056 -12.031 1 98.19 96 ILE B N 1
ATOM 2556 C CA . ILE B 1 96 ? -8.188 0.276 -13.117 1 98.19 96 ILE B CA 1
ATOM 2557 C C . ILE B 1 96 ? -6.848 0.892 -13.531 1 98.19 96 ILE B C 1
ATOM 2559 O O . ILE B 1 96 ? -5.852 0.183 -13.68 1 98.19 96 ILE B O 1
ATOM 2563 N N . GLN B 1 97 ? -6.875 2.199 -13.672 1 98.06 97 GLN B N 1
ATOM 2564 C CA . GLN B 1 97 ? -5.641 2.896 -14.023 1 98.06 97 GLN B CA 1
ATOM 2565 C C . GLN B 1 97 ? -4.574 2.707 -12.945 1 98.06 97 GLN B C 1
ATOM 2567 O O . GLN B 1 97 ? -3.4 2.5 -13.258 1 98.06 97 GLN B O 1
ATOM 2572 N N . LEU B 1 98 ? -4.941 2.773 -11.711 1 98.69 98 LEU B N 1
ATOM 2573 C CA . LEU B 1 98 ? -4.023 2.547 -10.602 1 98.69 98 LEU B CA 1
ATOM 2574 C C . LEU B 1 98 ? -3.402 1.157 -10.68 1 98.69 98 LEU B C 1
ATOM 2576 O O . LEU B 1 98 ? -2.182 1.012 -10.586 1 98.69 98 LEU B O 1
ATOM 2580 N N . ILE B 1 99 ? -4.246 0.152 -10.875 1 98.69 99 ILE B N 1
ATOM 2581 C CA . ILE B 1 99 ? -3.773 -1.228 -10.93 1 98.69 99 ILE B CA 1
ATOM 2582 C C . ILE B 1 99 ? -2.828 -1.404 -12.117 1 98.69 99 ILE B C 1
ATOM 2584 O O . ILE B 1 99 ? -1.747 -1.979 -11.977 1 98.69 99 ILE B O 1
ATOM 2588 N N . LYS B 1 100 ? -3.209 -0.861 -13.273 1 98.06 100 LYS B N 1
ATOM 2589 C CA . LYS B 1 100 ? -2.408 -1.011 -14.484 1 98.06 100 LYS B CA 1
ATOM 2590 C C . LYS B 1 100 ? -1.061 -0.307 -14.344 1 98.06 100 LYS B C 1
ATOM 2592 O O . LYS B 1 100 ? -0.023 -0.862 -14.703 1 98.06 100 LYS B O 1
ATOM 2597 N N . GLU B 1 101 ? -1.061 0.914 -13.844 1 98.25 101 GLU B N 1
ATOM 2598 C CA . GLU B 1 101 ? 0.191 1.64 -13.648 1 98.25 101 GLU B CA 1
ATOM 2599 C C . GLU B 1 101 ? 1.092 0.929 -12.641 1 98.25 101 GLU B C 1
ATOM 2601 O O . GLU B 1 101 ? 2.314 0.913 -12.797 1 98.25 101 GLU B O 1
ATOM 2606 N N . PHE B 1 102 ? 0.498 0.39 -11.57 1 98.81 102 PHE B N 1
ATOM 2607 C CA . PHE B 1 102 ? 1.255 -0.357 -10.57 1 98.81 102 PHE B CA 1
ATOM 2608 C C . PHE B 1 102 ? 1.958 -1.551 -11.203 1 98.81 102 PHE B C 1
ATOM 2610 O O . PHE B 1 102 ? 3.148 -1.772 -10.977 1 98.81 102 PHE B O 1
ATOM 2617 N N . VAL B 1 103 ? 1.186 -2.318 -12.008 1 98.5 103 VAL B N 1
ATOM 2618 C CA . VAL B 1 103 ? 1.727 -3.502 -12.672 1 98.5 103 VAL B CA 1
ATOM 2619 C C . VAL B 1 103 ? 2.777 -3.086 -13.695 1 98.5 103 VAL B C 1
ATOM 2621 O O . VAL B 1 103 ? 3.85 -3.691 -13.781 1 98.5 103 VAL B O 1
ATOM 2624 N N . ASN B 1 104 ? 2.504 -2.01 -14.445 1 97.56 104 ASN B N 1
ATOM 2625 C CA . ASN B 1 104 ? 3.383 -1.549 -15.516 1 97.56 104 ASN B CA 1
ATOM 2626 C C . ASN B 1 104 ? 4.719 -1.055 -14.969 1 97.56 104 ASN B C 1
ATOM 2628 O O . ASN B 1 104 ? 5.738 -1.125 -15.656 1 97.56 104 ASN B O 1
ATOM 2632 N N . ARG B 1 105 ? 4.699 -0.58 -13.797 1 98.25 105 ARG B N 1
ATOM 2633 C CA . ARG B 1 105 ? 5.918 -0.034 -13.203 1 98.25 105 ARG B CA 1
ATOM 2634 C C . ARG B 1 105 ? 6.895 -1.146 -12.836 1 98.25 105 ARG B C 1
ATOM 2636 O O . ARG B 1 105 ? 8.094 -0.906 -12.703 1 98.25 105 ARG B O 1
ATOM 2643 N N . GLN B 1 106 ? 6.359 -2.346 -12.617 1 98.5 106 GLN B N 1
ATOM 2644 C CA . GLN B 1 106 ? 7.215 -3.449 -12.188 1 98.5 106 GLN B CA 1
ATOM 2645 C C . GLN B 1 106 ? 8.078 -3.949 -13.344 1 98.5 106 GLN B C 1
ATOM 2647 O O . GLN B 1 106 ? 7.727 -3.775 -14.508 1 98.5 106 GLN B O 1
ATOM 2652 N N . SER B 1 107 ? 9.234 -4.523 -13.008 1 98.19 107 SER B N 1
ATOM 2653 C CA . SER B 1 107 ? 10.039 -5.191 -14.023 1 98.19 107 SER B CA 1
ATOM 2654 C C . SER B 1 107 ? 9.266 -6.316 -14.695 1 98.19 107 SER B C 1
ATOM 2656 O O . SER B 1 107 ? 8.688 -7.168 -14.016 1 98.19 107 SER B O 1
ATOM 2658 N N . GLN B 1 108 ? 9.211 -6.328 -16.016 1 97.38 108 GLN B N 1
ATOM 2659 C CA . GLN B 1 108 ? 8.484 -7.305 -16.828 1 97.38 108 GLN B CA 1
ATOM 2660 C C . GLN B 1 108 ? 9.359 -8.5 -17.172 1 97.38 108 GLN B C 1
ATOM 2662 O O . GLN B 1 108 ? 10.586 -8.375 -17.266 1 97.38 108 GLN B O 1
ATOM 2667 N N . PRO B 1 109 ? 8.68 -9.633 -17.406 1 97.31 109 PRO B N 1
ATOM 2668 C CA . PRO B 1 109 ? 7.262 -9.992 -17.359 1 97.31 109 PRO B CA 1
ATOM 2669 C C . PRO B 1 109 ? 6.738 -10.117 -15.93 1 97.31 109 PRO B C 1
ATOM 2671 O O . PRO B 1 109 ? 7.5 -10.438 -15.016 1 97.31 109 PRO B O 1
ATOM 2674 N N . VAL B 1 110 ? 5.496 -9.891 -15.742 1 97.94 110 VAL B N 1
ATOM 2675 C CA . VAL B 1 110 ? 4.836 -9.914 -14.438 1 97.94 110 VAL B CA 1
ATOM 2676 C C . VAL B 1 110 ? 3.926 -11.141 -14.352 1 97.94 110 VAL B C 1
ATOM 2678 O O . VAL B 1 110 ? 3.293 -11.523 -15.336 1 97.94 110 VAL B O 1
ATOM 2681 N N . CYS B 1 111 ? 3.867 -11.734 -13.203 1 98.12 111 CYS B N 1
ATOM 2682 C CA . CYS B 1 111 ? 2.934 -12.812 -12.883 1 98.12 111 CYS B CA 1
ATOM 2683 C C . CYS B 1 111 ? 2.07 -12.453 -11.68 1 98.12 111 CYS B C 1
ATOM 2685 O O . CYS B 1 111 ? 2.592 -12.148 -10.609 1 98.12 111 CYS B O 1
ATOM 2687 N N . LEU B 1 112 ? 0.781 -12.461 -11.883 1 98.62 112 LEU B N 1
ATOM 2688 C CA . LEU B 1 112 ? -0.147 -12.305 -10.766 1 98.62 112 LEU B CA 1
ATOM 2689 C C . LEU B 1 112 ? -0.281 -13.609 -9.984 1 98.62 112 LEU B C 1
ATOM 2691 O O . LEU B 1 112 ? -0.458 -14.672 -10.578 1 98.62 112 LEU B O 1
ATOM 2695 N N . VAL B 1 113 ? -0.159 -13.531 -8.641 1 98.62 113 VAL B N 1
ATOM 2696 C CA . VAL B 1 113 ? -0.259 -14.711 -7.793 1 98.62 113 VAL B CA 1
ATOM 2697 C C . VAL B 1 113 ? -1.387 -14.531 -6.781 1 98.62 113 VAL B C 1
ATOM 2699 O O . VAL B 1 113 ? -1.435 -13.523 -6.07 1 98.62 113 VAL B O 1
ATOM 2702 N N . ALA B 1 114 ? -2.287 -15.398 -6.703 1 98.56 114 ALA B N 1
ATOM 2703 C CA . ALA B 1 114 ? -3.359 -15.414 -5.711 1 98.56 114 ALA B CA 1
ATOM 2704 C C . ALA B 1 114 ? -3.627 -16.828 -5.215 1 98.56 114 ALA B C 1
ATOM 2706 O O . ALA B 1 114 ? -3.438 -17.797 -5.953 1 98.56 114 ALA B O 1
ATOM 2707 N N . HIS B 1 115 ? -4.012 -16.969 -3.947 1 98.19 115 HIS B N 1
ATOM 2708 C CA . HIS B 1 115 ? -4.344 -18.266 -3.381 1 98.19 115 HIS B CA 1
ATOM 2709 C C . HIS B 1 115 ? -5.77 -18.672 -3.734 1 98.19 115 HIS B C 1
ATOM 2711 O O . HIS B 1 115 ? -6.727 -18.031 -3.316 1 98.19 115 HIS B O 1
ATOM 2717 N N . ASN B 1 116 ? -5.934 -19.703 -4.512 1 96.62 116 ASN B N 1
ATOM 2718 C CA . ASN B 1 116 ? -7.199 -20.109 -5.117 1 96.62 116 ASN B CA 1
ATOM 2719 C C . ASN B 1 116 ? -7.664 -19.109 -6.168 1 96.62 116 ASN B C 1
ATOM 2721 O O . ASN B 1 116 ? -8.859 -18.844 -6.289 1 96.62 116 ASN B O 1
ATOM 2725 N N . GLY B 1 117 ? -6.703 -18.531 -6.82 1 97.5 117 GLY B N 1
ATOM 2726 C CA . GLY B 1 117 ? -6.945 -17.438 -7.75 1 97.5 117 GLY B CA 1
ATOM 2727 C C . GLY B 1 117 ? -7.754 -17.844 -8.961 1 97.5 117 GLY B C 1
ATOM 2728 O O . GLY B 1 117 ? -8.547 -17.062 -9.484 1 97.5 117 GLY B O 1
ATOM 2729 N N . ILE B 1 118 ? -7.586 -19 -9.453 1 96.69 118 ILE B N 1
ATOM 2730 C CA . ILE B 1 118 ? -8.219 -19.469 -10.68 1 96.69 118 ILE B CA 1
ATOM 2731 C C . ILE B 1 118 ? -9.734 -19.516 -10.492 1 96.69 118 ILE B C 1
ATOM 2733 O O . ILE B 1 118 ? -10.492 -19.266 -11.43 1 96.69 118 ILE B O 1
ATOM 2737 N N . PHE B 1 119 ? -10.148 -19.734 -9.227 1 95.75 119 PHE B N 1
ATOM 2738 C CA . PHE B 1 119 ? -11.57 -19.953 -9.016 1 95.75 119 PHE B CA 1
ATOM 2739 C C . PHE B 1 119 ? -12.234 -18.719 -8.406 1 95.75 119 PHE B C 1
ATOM 2741 O O . PHE B 1 119 ? -13.461 -18.641 -8.32 1 95.75 119 PHE B O 1
ATOM 2748 N N . TYR B 1 120 ? -11.414 -17.797 -7.992 1 97.31 120 TYR B N 1
ATOM 2749 C CA . TYR B 1 120 ? -12.086 -16.703 -7.305 1 97.31 120 TYR B CA 1
ATOM 2750 C C . TYR B 1 120 ? -11.484 -15.359 -7.711 1 97.31 120 TYR B C 1
ATOM 2752 O O . TYR B 1 120 ? -12.078 -14.625 -8.5 1 97.31 120 TYR B O 1
ATOM 2760 N N . ASP B 1 121 ? -10.266 -15.07 -7.34 1 98.38 121 ASP B N 1
ATOM 2761 C CA . ASP B 1 121 ? -9.695 -13.734 -7.469 1 98.38 121 ASP B CA 1
ATOM 2762 C C . ASP B 1 121 ? -9.539 -13.336 -8.938 1 98.38 121 ASP B C 1
ATOM 2764 O O . ASP B 1 121 ? -9.883 -12.219 -9.328 1 98.38 121 ASP B O 1
ATOM 2768 N N . PHE B 1 122 ? -8.961 -14.266 -9.773 1 98.5 122 PHE B N 1
ATOM 2769 C CA . PHE B 1 122 ? -8.719 -13.93 -11.172 1 98.5 122 PHE B CA 1
ATOM 2770 C C . PHE B 1 122 ? -10.031 -13.664 -11.898 1 98.5 122 PHE B C 1
ATOM 2772 O O . PHE B 1 122 ? -10.219 -12.602 -12.484 1 98.5 122 PHE B O 1
ATOM 2779 N N . PRO B 1 123 ? -10.984 -14.562 -11.797 1 98 123 PRO B N 1
ATOM 2780 C CA . PRO B 1 123 ? -12.234 -14.328 -12.516 1 98 123 PRO B CA 1
ATOM 2781 C C . PRO B 1 123 ? -12.992 -13.109 -12.008 1 98 123 PRO B C 1
ATOM 2783 O O . PRO B 1 123 ? -13.648 -12.406 -12.781 1 98 123 PRO B O 1
ATOM 2786 N N . LEU B 1 124 ? -12.969 -12.875 -10.688 1 98.38 124 LEU B N 1
ATOM 2787 C CA . LEU B 1 124 ? -13.672 -11.719 -10.133 1 98.38 124 LEU B CA 1
ATOM 2788 C C . LEU B 1 124 ? -13.047 -10.414 -10.617 1 98.38 124 LEU B C 1
ATOM 2790 O O . LEU B 1 124 ? -13.758 -9.5 -11.031 1 98.38 124 LEU B O 1
ATOM 2794 N N . LEU B 1 125 ? -11.734 -10.336 -10.5 1 98.5 125 LEU B N 1
ATOM 2795 C CA . LEU B 1 125 ? -11.047 -9.148 -11 1 98.5 125 LEU B CA 1
ATOM 2796 C C . LEU B 1 125 ? -11.328 -8.938 -12.484 1 98.5 125 LEU B C 1
ATOM 2798 O O . LEU B 1 125 ? -11.57 -7.809 -12.914 1 98.5 125 LEU B O 1
ATOM 2802 N N . LYS B 1 126 ? -11.281 -10 -13.25 1 97.88 126 LYS B N 1
ATOM 2803 C CA . LYS B 1 126 ? -11.578 -9.938 -14.68 1 97.88 126 LYS B CA 1
ATOM 2804 C C . LYS B 1 126 ? -12.984 -9.398 -14.922 1 97.88 126 LYS B C 1
ATOM 2806 O O . LYS B 1 126 ? -13.188 -8.555 -15.805 1 97.88 126 LYS B O 1
ATOM 2811 N N . ALA B 1 127 ? -13.945 -9.867 -14.188 1 97.38 127 ALA B N 1
ATOM 2812 C CA . ALA B 1 127 ? -15.32 -9.398 -14.32 1 97.38 127 ALA B CA 1
ATOM 2813 C C . ALA B 1 127 ? -15.422 -7.902 -14.039 1 97.38 127 ALA B C 1
ATOM 2815 O O . ALA B 1 127 ? -16.109 -7.176 -14.758 1 97.38 127 ALA B O 1
ATOM 2816 N N . GLU B 1 128 ? -14.734 -7.426 -12.984 1 97.44 128 GLU B N 1
ATOM 2817 C CA . GLU B 1 128 ? -14.742 -6.012 -12.625 1 97.44 128 GLU B CA 1
ATOM 2818 C C . GLU B 1 128 ? -14.141 -5.156 -13.734 1 97.44 128 GLU B C 1
ATOM 2820 O O . GLU B 1 128 ? -14.672 -4.102 -14.078 1 97.44 128 GLU B O 1
ATOM 2825 N N . PHE B 1 129 ? -13.008 -5.637 -14.266 1 97.69 129 PHE B N 1
ATOM 2826 C CA . PHE B 1 129 ? -12.359 -4.949 -15.375 1 97.69 129 PHE B CA 1
ATOM 2827 C C . PHE B 1 129 ? -13.305 -4.855 -16.578 1 97.69 129 PHE B C 1
ATOM 2829 O O . PHE B 1 129 ? -13.477 -3.779 -17.156 1 97.69 129 PHE B O 1
ATOM 2836 N N . GLN B 1 130 ? -13.945 -5.867 -16.875 1 96.19 130 GLN B N 1
ATOM 2837 C CA . GLN B 1 130 ? -14.773 -5.945 -18.062 1 96.19 130 GLN B CA 1
ATOM 2838 C C . GLN B 1 130 ? -16.016 -5.066 -17.938 1 96.19 130 GLN B C 1
ATOM 2840 O O . GLN B 1 130 ? -16.484 -4.496 -18.922 1 96.19 130 GLN B O 1
ATOM 2845 N N . GLN B 1 131 ? -16.5 -4.98 -16.766 1 95.25 131 GLN B N 1
ATOM 2846 C CA . GLN B 1 131 ? -17.641 -4.102 -16.516 1 95.25 131 GLN B CA 1
ATOM 2847 C C . GLN B 1 131 ? -17.312 -2.654 -16.859 1 95.25 131 GLN B C 1
ATOM 2849 O O . GLN B 1 131 ? -18.203 -1.855 -17.156 1 95.25 131 GLN B O 1
ATOM 2854 N N . GLN B 1 132 ? -16.062 -2.326 -16.781 1 95.69 132 GLN B N 1
ATOM 2855 C CA . GLN B 1 132 ? -15.594 -0.986 -17.141 1 95.69 132 GLN B CA 1
ATOM 2856 C C . GLN B 1 132 ? -15.031 -0.957 -18.547 1 95.69 132 GLN B C 1
ATOM 2858 O O . GLN B 1 132 ? -14.336 -0.01 -18.922 1 95.69 132 GLN B O 1
ATOM 2863 N N . ARG B 1 133 ? -15.227 -2.01 -19.344 1 95.44 133 ARG B N 1
ATOM 2864 C CA . ARG B 1 133 ? -14.766 -2.152 -20.719 1 95.44 133 ARG B CA 1
ATOM 2865 C C . ARG B 1 133 ? -13.25 -2.025 -20.812 1 95.44 133 ARG B C 1
ATOM 2867 O O . ARG B 1 133 ? -12.727 -1.373 -21.719 1 95.44 133 ARG B O 1
ATOM 2874 N N . ASP B 1 134 ? -12.633 -2.535 -19.844 1 97 134 ASP B N 1
ATOM 2875 C CA . ASP B 1 134 ? -11.18 -2.535 -19.781 1 97 134 ASP B CA 1
ATOM 2876 C C . ASP B 1 134 ? -10.648 -3.906 -19.375 1 97 134 ASP B 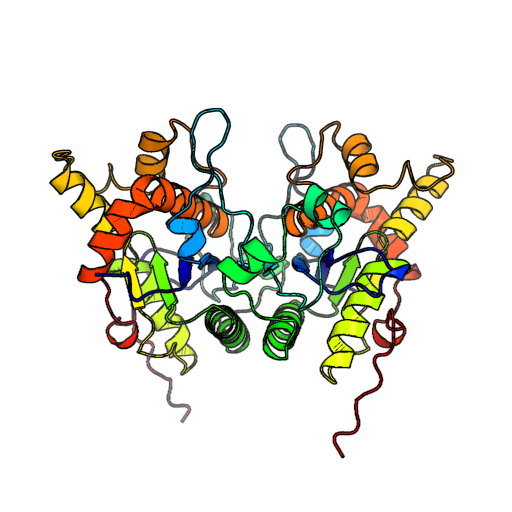C 1
ATOM 2878 O O . ASP B 1 134 ? -11.422 -4.836 -19.141 1 97 134 ASP B O 1
ATOM 2882 N N . ASP B 1 135 ? -9.328 -4.059 -19.516 1 96.5 135 ASP B N 1
ATOM 2883 C CA . ASP B 1 135 ? -8.703 -5.34 -19.203 1 96.5 135 ASP B CA 1
ATOM 2884 C C . ASP B 1 135 ? -7.211 -5.168 -18.938 1 96.5 135 ASP B C 1
ATOM 2886 O O . ASP B 1 135 ? -6.629 -4.133 -19.266 1 96.5 135 ASP B O 1
ATOM 2890 N N . LEU B 1 136 ? -6.609 -6.152 -18.266 1 96.94 136 LEU B N 1
ATOM 2891 C CA . LEU B 1 136 ? -5.152 -6.23 -18.219 1 96.94 136 LEU B CA 1
ATOM 2892 C C . LEU B 1 136 ? -4.598 -6.797 -19.516 1 96.94 136 LEU B C 1
ATOM 2894 O O . LEU B 1 136 ? -5.324 -7.449 -20.281 1 96.94 136 LEU B O 1
ATOM 2898 N N . PRO B 1 137 ? -3.303 -6.477 -19.797 1 95.12 137 PRO B N 1
ATOM 2899 C CA . PRO B 1 137 ? -2.707 -7.109 -20.984 1 95.12 137 PRO B CA 1
ATOM 2900 C C . PRO B 1 137 ? -2.811 -8.633 -20.953 1 95.12 137 PRO B C 1
ATOM 2902 O O . PRO B 1 137 ? -2.578 -9.25 -19.906 1 95.12 137 PRO B O 1
ATOM 2905 N N . THR B 1 138 ? -3.008 -9.195 -22.047 1 94.62 138 THR B N 1
ATOM 2906 C CA . THR B 1 138 ? -3.299 -10.625 -22.141 1 94.62 138 THR B CA 1
ATOM 2907 C C . THR B 1 138 ? -2.068 -11.453 -21.797 1 94.62 138 THR B C 1
ATOM 2909 O O . THR B 1 138 ? -2.189 -12.609 -21.391 1 94.62 138 THR B O 1
ATOM 2912 N N . HIS B 1 139 ? -0.915 -10.828 -21.906 1 93.5 139 HIS B N 1
ATOM 2913 C CA . HIS B 1 139 ? 0.316 -11.594 -21.75 1 93.5 139 HIS B CA 1
ATOM 2914 C C . HIS B 1 139 ? 0.727 -11.672 -20.281 1 93.5 139 HIS B C 1
ATOM 2916 O O . HIS B 1 139 ? 1.691 -12.367 -19.938 1 93.5 139 HIS B O 1
ATOM 2922 N N . VAL B 1 140 ? 0 -10.93 -19.406 1 96.62 140 VAL B N 1
ATOM 2923 C CA . VAL B 1 140 ? 0.274 -11.062 -17.984 1 96.62 140 VAL B CA 1
ATOM 2924 C C . VAL B 1 140 ? 0.052 -12.508 -17.547 1 96.62 140 VAL B C 1
ATOM 2926 O O . VAL B 1 140 ? -0.929 -13.141 -17.938 1 96.62 140 VAL B O 1
ATOM 2929 N N . LEU B 1 141 ? 0.981 -13.039 -16.828 1 96.88 141 LEU B N 1
ATOM 2930 C CA . LEU B 1 141 ? 0.867 -14.406 -16.344 1 96.88 141 LEU B CA 1
ATOM 2931 C C . LEU B 1 141 ? 0.128 -14.461 -15.016 1 96.88 141 LEU B C 1
ATOM 2933 O O . LEU B 1 141 ? 0.049 -13.461 -14.297 1 96.88 141 LEU B O 1
ATOM 2937 N N . CYS B 1 142 ? -0.47 -15.578 -14.742 1 97.75 142 CYS B N 1
ATOM 2938 C CA . CYS B 1 142 ? -1.164 -15.836 -13.492 1 97.75 142 CYS B CA 1
ATOM 2939 C C . CYS B 1 142 ? -0.739 -17.172 -12.898 1 97.75 142 CYS B C 1
ATOM 2941 O O . CYS B 1 142 ? -0.524 -18.141 -13.633 1 97.75 142 CYS B O 1
ATOM 2943 N N . LEU B 1 143 ? -0.605 -17.219 -11.633 1 97.69 143 LEU B N 1
ATOM 2944 C CA . LEU B 1 143 ? -0.273 -18.422 -10.891 1 97.69 143 LEU B CA 1
ATOM 2945 C C . LEU B 1 143 ? -1.199 -18.609 -9.695 1 97.69 143 LEU B C 1
ATOM 2947 O O . LEU B 1 143 ? -1.336 -17.688 -8.867 1 97.69 143 LEU B O 1
ATOM 2951 N N . ASP B 1 144 ? -1.857 -19.688 -9.617 1 97.38 144 ASP B N 1
ATOM 2952 C CA . ASP B 1 144 ? -2.648 -20.062 -8.445 1 97.38 144 ASP B CA 1
ATOM 2953 C C . AS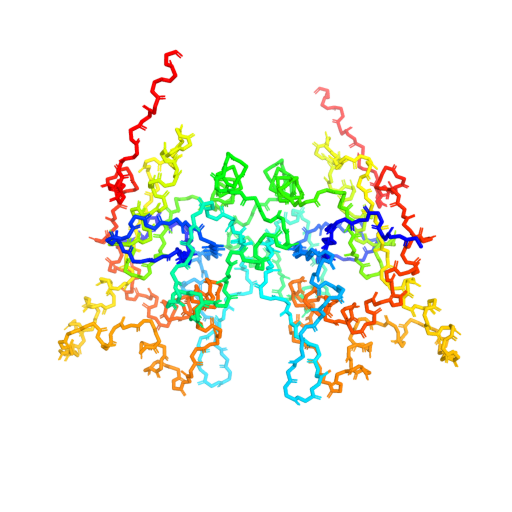P B 1 144 ? -1.784 -20.75 -7.395 1 97.38 144 ASP B C 1
ATOM 2955 O O . ASP B 1 144 ? -1.4 -21.906 -7.562 1 97.38 144 ASP B O 1
ATOM 2959 N N . SER B 1 145 ? -1.582 -20.094 -6.297 1 96.69 145 SER B N 1
ATOM 2960 C CA . SER B 1 145 ? -0.668 -20.625 -5.293 1 96.69 145 SER B CA 1
ATOM 2961 C C . SER B 1 145 ? -1.25 -21.859 -4.625 1 96.69 145 SER B C 1
ATOM 2963 O O . SER B 1 145 ? -0.507 -22.75 -4.18 1 96.69 145 SER B O 1
ATOM 2965 N N . LEU B 1 146 ? -2.617 -21.938 -4.504 1 95.81 146 LEU B N 1
ATOM 2966 C CA . LEU B 1 146 ? -3.23 -23.141 -3.934 1 95.81 146 LEU B CA 1
ATOM 2967 C C . LEU B 1 146 ? -2.865 -24.375 -4.742 1 95.81 146 LEU B C 1
ATOM 2969 O O . LEU B 1 146 ? -2.447 -25.391 -4.18 1 95.81 146 LEU B O 1
ATOM 2973 N N . LYS B 1 147 ? -3.01 -24.266 -6.047 1 94 147 LYS B N 1
ATOM 2974 C CA . LYS B 1 147 ? -2.646 -25.375 -6.93 1 94 147 LYS B CA 1
ATOM 2975 C C . LYS B 1 147 ? -1.161 -25.703 -6.816 1 94 147 LYS B C 1
ATOM 2977 O O . LYS B 1 147 ? -0.781 -26.875 -6.781 1 94 147 LYS B O 1
ATOM 2982 N N . ALA B 1 148 ? -0.355 -24.688 -6.77 1 94.25 148 ALA B N 1
ATOM 2983 C CA . ALA B 1 148 ? 1.09 -24.875 -6.668 1 94.25 148 ALA B CA 1
ATOM 2984 C C . ALA B 1 148 ? 1.46 -25.609 -5.379 1 94.25 148 ALA B C 1
ATOM 2986 O O . ALA B 1 148 ? 2.254 -26.547 -5.398 1 94.25 148 ALA B O 1
ATOM 2987 N N . PHE B 1 149 ? 0.904 -25.203 -4.25 1 93.25 149 PHE B N 1
ATOM 2988 C CA . PHE B 1 149 ? 1.213 -25.812 -2.961 1 93.25 149 PHE B CA 1
ATOM 2989 C C . PHE B 1 149 ? 0.699 -27.25 -2.9 1 93.25 149 PHE B C 1
ATOM 2991 O O . PHE B 1 149 ? 1.332 -28.109 -2.295 1 93.25 149 PHE B O 1
ATOM 2998 N N . ARG B 1 150 ? -0.477 -27.484 -3.443 1 92.31 150 ARG B N 1
ATOM 2999 C CA . ARG B 1 150 ? -0.996 -28.859 -3.508 1 92.31 150 ARG B CA 1
ATOM 3000 C C . ARG B 1 150 ? -0.043 -29.766 -4.27 1 92.31 150 ARG B C 1
ATOM 3002 O O . ARG B 1 150 ? 0.219 -30.891 -3.846 1 92.31 150 ARG B O 1
ATOM 3009 N N . THR B 1 151 ? 0.401 -29.25 -5.379 1 91.5 151 THR B N 1
ATOM 3010 C CA . THR B 1 151 ? 1.347 -30.016 -6.184 1 91.5 151 THR B CA 1
ATOM 3011 C C . THR B 1 151 ? 2.627 -30.297 -5.398 1 91.5 151 THR B C 1
ATOM 3013 O O . THR B 1 151 ? 3.15 -31.406 -5.422 1 91.5 151 THR B O 1
ATOM 3016 N N . LEU B 1 152 ? 3.094 -29.312 -4.691 1 90.25 152 LEU B N 1
ATOM 3017 C CA . LEU B 1 152 ? 4.301 -29.438 -3.885 1 90.25 152 LEU B CA 1
ATOM 3018 C C . LEU B 1 152 ? 4.102 -30.469 -2.777 1 90.25 152 LEU B C 1
ATOM 3020 O O . LEU B 1 152 ? 4.984 -31.297 -2.523 1 90.25 152 LEU B O 1
ATOM 3024 N N . ASP B 1 153 ? 3.012 -30.359 -2.102 1 88.5 153 ASP B N 1
ATOM 3025 C CA . ASP B 1 153 ? 2.721 -31.281 -1.007 1 88.5 153 ASP B CA 1
ATOM 3026 C C . ASP B 1 153 ? 2.635 -32.719 -1.509 1 88.5 153 ASP B C 1
ATOM 3028 O O . ASP B 1 153 ? 3.098 -33.656 -0.84 1 88.5 153 ASP B O 1
ATOM 3032 N N . ARG B 1 154 ? 2.008 -32.906 -2.633 1 88 154 ARG B N 1
ATOM 3033 C CA . ARG B 1 154 ? 1.928 -34.219 -3.238 1 88 154 ARG B CA 1
ATOM 3034 C C . ARG B 1 154 ? 3.318 -34.781 -3.541 1 88 154 ARG B C 1
ATOM 3036 O O . ARG B 1 154 ? 3.592 -35.938 -3.303 1 88 154 ARG B O 1
ATOM 3043 N N . GLN B 1 155 ? 4.125 -33.938 -4.059 1 87.38 155 GLN B N 1
ATOM 3044 C CA . GLN B 1 155 ? 5.488 -34.344 -4.387 1 87.38 155 GLN B CA 1
ATOM 3045 C C . GLN B 1 155 ? 6.277 -34.688 -3.131 1 87.38 155 GLN B C 1
ATOM 3047 O O . GLN B 1 155 ? 7.148 -35.562 -3.166 1 87.38 155 GLN B O 1
ATOM 3052 N N . ASP B 1 156 ? 5.879 -34.031 -2.021 1 85.88 156 ASP B N 1
ATOM 3053 C CA . ASP B 1 156 ? 6.574 -34.281 -0.76 1 85.88 156 ASP B CA 1
ATOM 3054 C C . ASP B 1 156 ? 5.934 -35.406 0.014 1 85.88 156 ASP B C 1
ATOM 3056 O O . ASP B 1 156 ? 6.355 -35.719 1.129 1 85.88 156 ASP B O 1
ATOM 3060 N N . GLY B 1 157 ? 4.941 -36.031 -0.512 1 82 157 GLY B N 1
ATOM 3061 C CA . GLY B 1 157 ? 4.312 -37.188 0.105 1 82 157 GLY B CA 1
ATOM 3062 C C . GLY B 1 157 ? 3.291 -36.812 1.164 1 82 157 GLY B C 1
ATOM 3063 O O . GLY B 1 157 ? 2.912 -37.656 1.987 1 82 157 GLY B O 1
ATOM 3064 N N . LEU B 1 158 ? 3.023 -35.531 1.28 1 75.88 158 LEU B N 1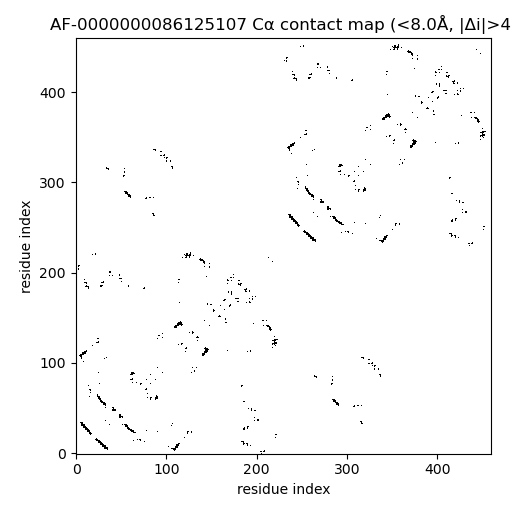
ATOM 3065 C CA . LEU B 1 158 ? 2.021 -35.094 2.246 1 75.88 158 LEU B CA 1
ATOM 3066 C C . LEU B 1 158 ? 0.616 -35.219 1.672 1 75.88 158 LEU B C 1
ATOM 3068 O O . LEU B 1 158 ? 0.309 -34.656 0.623 1 75.88 158 LEU B O 1
ATOM 3072 N N . ASN B 1 159 ? 0.048 -36.5 1.699 1 65.06 159 ASN B N 1
ATOM 3073 C CA . ASN B 1 159 ? -1.253 -36.75 1.094 1 65.06 159 ASN B CA 1
ATOM 3074 C C . ASN B 1 159 ? -2.391 -36.219 1.957 1 65.06 159 ASN B C 1
ATOM 3076 O O . ASN B 1 159 ? -2.945 -36.938 2.785 1 65.06 159 ASN B O 1
ATOM 3080 N N . GLU B 1 160 ? -2.314 -34.906 2.227 1 64.25 160 GLU B N 1
ATOM 3081 C CA . GLU B 1 160 ? -3.486 -34.406 2.951 1 64.25 160 GLU B CA 1
ATOM 3082 C C . GLU B 1 160 ? -4.613 -34.062 1.993 1 64.25 160 GLU B C 1
ATOM 3084 O O . GLU B 1 160 ? -4.426 -33.219 1.097 1 64.25 160 GLU B O 1
ATOM 3089 N N . ASN B 1 161 ? -5.648 -34.938 1.949 1 62 161 ASN B N 1
ATOM 3090 C CA . ASN B 1 161 ? -6.84 -34.75 1.126 1 62 161 ASN B CA 1
ATOM 3091 C C . ASN B 1 161 ? -7.715 -33.625 1.652 1 62 161 ASN B C 1
ATOM 3093 O O . ASN B 1 161 ? -7.73 -33.344 2.854 1 62 161 ASN B O 1
ATOM 3097 N N . GLY B 1 162 ? -8.156 -32.656 0.823 1 66.69 162 GLY B N 1
ATOM 3098 C CA . GLY B 1 162 ? -9.148 -31.641 1.121 1 66.69 162 GLY B CA 1
ATOM 3099 C C . GLY B 1 162 ? -8.578 -30.234 1.083 1 66.69 162 GLY B C 1
ATOM 3100 O O . GLY B 1 162 ? -7.395 -30.047 0.81 1 66.69 162 GLY B O 1
ATOM 3101 N N . ARG B 1 163 ? -9.344 -29.234 1.229 1 67.44 163 ARG B N 1
ATOM 3102 C CA . ARG B 1 163 ? -9.016 -27.812 1.205 1 67.44 163 ARG B CA 1
ATOM 3103 C C . ARG B 1 163 ? -8.469 -27.344 2.555 1 67.44 163 ARG B C 1
ATOM 3105 O O . ARG B 1 163 ? -7.668 -26.422 2.621 1 67.44 163 ARG B O 1
ATOM 3112 N N . GLY B 1 164 ? -8.836 -28.047 3.484 1 74.69 164 GLY B N 1
ATOM 3113 C CA . GLY B 1 164 ? -8.547 -27.672 4.859 1 74.69 164 GLY B CA 1
ATOM 3114 C C . GLY B 1 164 ? -7.066 -27.469 5.125 1 74.69 164 GLY B C 1
ATOM 3115 O O . GLY B 1 164 ? -6.625 -26.359 5.418 1 74.69 164 GLY B O 1
ATOM 3116 N N . PRO B 1 165 ? -6.375 -28.391 4.672 1 84.19 165 PRO B N 1
ATOM 3117 C CA . PRO B 1 165 ? -4.945 -28.328 4.977 1 84.19 165 PRO B CA 1
ATOM 3118 C C . PRO B 1 165 ? -4.199 -27.328 4.102 1 84.19 165 PRO B C 1
ATOM 3120 O O . PRO B 1 165 ? -3.053 -26.984 4.395 1 84.19 165 PRO B O 1
ATOM 3123 N N . HIS B 1 166 ? -4.887 -26.797 3.057 1 90.69 166 HIS B N 1
ATOM 3124 C CA . HIS B 1 166 ? -4.168 -25.938 2.125 1 90.69 166 HIS B CA 1
ATOM 3125 C C . HIS B 1 166 ? -4.738 -24.516 2.123 1 90.69 166 HIS B C 1
ATOM 3127 O O . HIS B 1 166 ? -4.461 -23.734 1.216 1 90.69 166 HIS B O 1
ATOM 3133 N N . THR B 1 167 ? -5.535 -24.234 3.139 1 92.12 167 THR B N 1
ATOM 3134 C CA . THR B 1 167 ? -5.871 -22.828 3.326 1 92.12 167 THR B CA 1
ATOM 3135 C C . THR B 1 167 ? -4.625 -22.016 3.641 1 92.12 167 THR B C 1
ATOM 3137 O O . THR B 1 167 ? -3.635 -22.547 4.145 1 92.12 167 THR B O 1
ATOM 3140 N N . LEU B 1 168 ? -4.723 -20.812 3.25 1 94.44 168 LEU B N 1
ATOM 3141 C CA . LEU B 1 168 ? -3.57 -19.953 3.471 1 94.44 168 LEU B CA 1
ATOM 3142 C C . LEU B 1 168 ? -3.16 -19.953 4.941 1 94.44 168 LEU B C 1
ATOM 3144 O O . LEU B 1 168 ? -1.976 -20.062 5.258 1 94.44 168 LEU B O 1
ATOM 3148 N N . SER B 1 169 ? -4.117 -19.844 5.84 1 94.5 169 SER B N 1
ATOM 3149 C CA . SER B 1 169 ? -3.852 -19.844 7.277 1 94.5 169 SER B CA 1
ATOM 3150 C C . SER B 1 169 ? -3.234 -21.172 7.719 1 94.5 169 SER B C 1
ATOM 3152 O O . SER B 1 169 ? -2.312 -21.188 8.539 1 94.5 169 SER B O 1
ATOM 3154 N N . ALA B 1 170 ? -3.707 -22.281 7.191 1 93.81 170 ALA B N 1
ATOM 3155 C CA . ALA B 1 170 ? -3.199 -23.594 7.555 1 93.81 170 ALA B CA 1
ATOM 3156 C C . ALA B 1 170 ? -1.746 -23.766 7.125 1 93.81 170 ALA B C 1
ATOM 3158 O O . ALA B 1 170 ? -0.92 -24.281 7.887 1 93.81 170 ALA B O 1
ATOM 3159 N N . ILE B 1 171 ? -1.469 -23.359 5.902 1 93.69 171 ILE B N 1
ATOM 3160 C CA . ILE B 1 171 ? -0.105 -23.453 5.395 1 93.69 171 ILE B CA 1
ATOM 3161 C C . ILE B 1 171 ? 0.825 -22.594 6.238 1 93.69 171 ILE B C 1
ATOM 3163 O O . ILE B 1 171 ? 1.92 -23.016 6.609 1 93.69 171 ILE B O 1
ATOM 3167 N N . TYR B 1 172 ? 0.384 -21.344 6.531 1 95.62 172 TYR B N 1
ATOM 3168 C CA . TYR B 1 172 ? 1.19 -20.438 7.336 1 95.62 172 TYR B CA 1
ATOM 3169 C C . TYR B 1 172 ? 1.488 -21.031 8.703 1 95.62 172 TYR B C 1
ATOM 3171 O O . TYR B 1 172 ? 2.627 -20.984 9.18 1 95.62 172 TYR B O 1
ATOM 3179 N N . ARG B 1 173 ? 0.503 -21.578 9.289 1 94.38 173 ARG B N 1
ATOM 3180 C CA . ARG B 1 173 ? 0.671 -22.203 10.594 1 94.38 173 ARG B CA 1
ATOM 3181 C C . ARG B 1 173 ? 1.687 -23.344 10.523 1 94.38 173 ARG B C 1
ATOM 3183 O O . ARG B 1 173 ? 2.52 -23.484 11.422 1 94.38 173 ARG B O 1
ATOM 3190 N N . ARG B 1 174 ? 1.601 -24.109 9.539 1 91.19 174 ARG B N 1
ATOM 3191 C CA . ARG B 1 174 ? 2.502 -25.25 9.367 1 91.19 174 ARG B CA 1
ATOM 3192 C C . ARG B 1 174 ? 3.949 -24.781 9.234 1 91.19 174 ARG B C 1
ATOM 3194 O O . ARG B 1 174 ? 4.859 -25.406 9.781 1 91.19 174 ARG B O 1
ATOM 3201 N N . TYR B 1 175 ? 4.137 -23.688 8.562 1 90.38 175 TYR B N 1
ATOM 3202 C CA . TYR B 1 175 ? 5.488 -23.266 8.219 1 90.38 175 TYR B CA 1
ATOM 3203 C C . TYR B 1 175 ? 6.082 -22.406 9.32 1 90.38 175 TYR B C 1
ATOM 3205 O O . TYR B 1 175 ? 7.293 -22.422 9.555 1 90.38 175 TYR B O 1
ATOM 3213 N N . PHE B 1 176 ? 5.25 -21.609 10.031 1 93.19 176 PHE B N 1
ATOM 3214 C CA . PHE B 1 176 ? 5.781 -20.594 10.93 1 93.19 176 PHE B CA 1
ATOM 3215 C C . PHE B 1 176 ? 5.379 -20.891 12.375 1 93.19 176 PHE B C 1
ATOM 3217 O O . PHE B 1 176 ? 5.883 -20.266 13.305 1 93.19 176 PHE B O 1
ATOM 3224 N N . ASN B 1 177 ? 4.496 -21.781 12.594 1 93.19 177 ASN B N 1
ATOM 3225 C CA . ASN B 1 177 ? 3.979 -22.141 13.914 1 93.19 177 ASN B CA 1
ATOM 3226 C C . ASN B 1 177 ? 3.398 -20.922 14.633 1 93.19 177 ASN B C 1
ATOM 3228 O O . ASN B 1 177 ? 3.639 -20.734 15.82 1 93.19 177 ASN B O 1
ATOM 3232 N N . LYS B 1 178 ? 2.766 -20.016 13.859 1 93.25 178 LYS B N 1
ATOM 3233 C CA . LYS B 1 178 ? 2.1 -18.812 14.328 1 93.25 178 LYS B CA 1
ATOM 3234 C C . LYS B 1 178 ? 0.806 -18.562 13.562 1 93.25 178 LYS B C 1
ATOM 3236 O O . LYS B 1 178 ? 0.595 -19.125 12.492 1 93.25 178 LYS B O 1
ATOM 3241 N N . GLU B 1 179 ? -0.045 -17.797 14.133 1 93.94 179 GLU B N 1
ATOM 3242 C CA . GLU B 1 179 ? -1.249 -17.375 13.43 1 93.94 179 GLU B CA 1
ATOM 3243 C C . GLU B 1 179 ? -0.962 -16.188 12.516 1 93.94 179 GLU B C 1
ATOM 3245 O O . GLU B 1 179 ? -0.206 -15.281 12.891 1 93.94 179 GLU B O 1
ATOM 3250 N N . PRO B 1 180 ? -1.539 -16.234 11.336 1 93 180 PRO B N 1
ATOM 3251 C CA . PRO B 1 180 ? -1.35 -15.062 10.461 1 93 180 PRO B CA 1
ATOM 3252 C C . PRO B 1 180 ? -1.895 -13.773 11.078 1 93 180 PRO B C 1
ATOM 3254 O O . PRO B 1 180 ? -2.848 -13.812 11.859 1 93 180 PRO B O 1
ATOM 3257 N N . VAL B 1 181 ? -1.258 -12.688 10.703 1 89.44 181 VAL B N 1
ATOM 3258 C CA . VAL B 1 181 ? -1.683 -11.375 11.156 1 89.44 181 VAL B CA 1
ATOM 3259 C C . VAL B 1 181 ? -2.74 -10.812 10.203 1 89.44 181 VAL B C 1
ATOM 3261 O O . VAL B 1 181 ? -2.58 -10.875 8.984 1 89.44 181 VAL B O 1
ATOM 326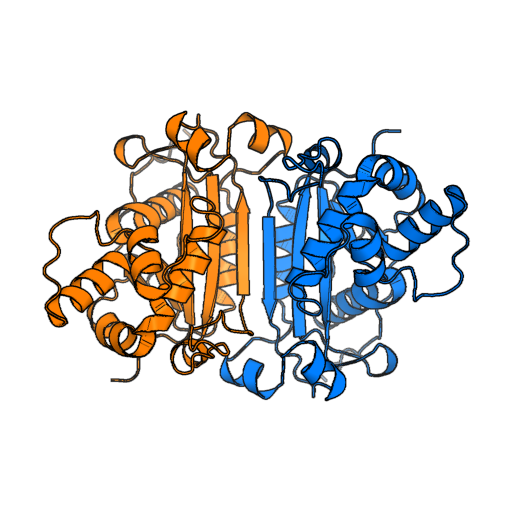4 N N . ASP B 1 182 ? -3.891 -10.305 10.781 1 90.81 182 ASP B N 1
ATOM 3265 C CA . ASP B 1 182 ? -4.926 -9.594 10.039 1 90.81 182 ASP B CA 1
ATOM 3266 C C . ASP B 1 182 ? -5.496 -10.461 8.922 1 90.81 182 ASP B C 1
ATOM 3268 O O . ASP B 1 182 ? -5.566 -10.031 7.77 1 90.81 182 ASP B O 1
ATOM 3272 N N . SER B 1 183 ? -5.793 -11.734 9.336 1 91.75 183 SER B N 1
ATOM 3273 C CA . SER B 1 183 ? -6.496 -12.594 8.391 1 91.75 183 SER B CA 1
ATOM 3274 C C . SER B 1 183 ? -7.801 -11.961 7.934 1 91.75 183 SER B C 1
ATOM 3276 O O . SER B 1 183 ? -8.523 -11.359 8.734 1 91.75 183 SER B O 1
ATOM 3278 N N . HIS B 1 184 ? -8.039 -11.992 6.715 1 93.81 184 HIS B N 1
ATOM 3279 C CA . HIS B 1 184 ? -9.258 -11.523 6.062 1 93.81 184 HIS B CA 1
ATOM 3280 C C . HIS B 1 184 ? -9.195 -10.023 5.793 1 93.81 184 HIS B C 1
ATOM 3282 O O . HIS B 1 184 ? -10.195 -9.422 5.395 1 93.81 184 HIS B O 1
ATOM 3288 N N . TYR B 1 185 ? -8.117 -9.422 6.047 1 96.56 185 TYR B N 1
ATOM 3289 C CA . TYR B 1 185 ? -7.707 -8.211 5.344 1 96.56 185 TYR B CA 1
ATOM 3290 C C . TYR B 1 185 ? -6.949 -8.547 4.066 1 96.56 185 TYR B C 1
ATOM 3292 O O . TYR B 1 185 ? -6.098 -9.445 4.062 1 96.56 185 TYR B O 1
ATOM 3300 N N . ALA B 1 186 ? -7.277 -7.902 3.037 1 98.56 186 ALA B N 1
ATOM 3301 C CA . ALA B 1 186 ? -6.594 -8.219 1.784 1 98.56 186 ALA B CA 1
ATOM 3302 C C . ALA B 1 186 ? -5.078 -8.125 1.948 1 98.56 186 ALA B C 1
ATOM 3304 O O . ALA B 1 186 ? -4.344 -9.016 1.521 1 98.56 186 ALA B O 1
ATOM 3305 N N . GLU B 1 187 ? -4.637 -7.07 2.619 1 98.5 187 GLU B N 1
ATOM 3306 C CA . GLU B 1 187 ? -3.199 -6.898 2.805 1 98.5 187 GLU B CA 1
ATOM 3307 C C . GLU B 1 187 ? -2.619 -8.008 3.684 1 98.5 187 GLU B C 1
ATOM 3309 O O . GLU B 1 187 ? -1.552 -8.547 3.385 1 98.5 187 GLU B O 1
ATOM 3314 N N . GLY B 1 188 ? -3.295 -8.281 4.832 1 97.94 188 GLY B N 1
ATOM 3315 C CA . GLY B 1 188 ? -2.836 -9.359 5.688 1 97.94 188 GLY B CA 1
ATOM 3316 C C . GLY B 1 188 ? -2.697 -10.68 4.949 1 97.94 188 GLY B C 1
ATOM 3317 O O . GLY B 1 188 ? -1.697 -11.383 5.109 1 97.94 188 GLY B O 1
ATOM 3318 N N . ASP B 1 189 ? -3.686 -11.039 4.16 1 98.38 189 ASP B N 1
ATOM 3319 C CA . ASP B 1 189 ? -3.68 -12.289 3.406 1 98.38 189 ASP B CA 1
ATOM 3320 C C . ASP B 1 189 ? -2.564 -12.297 2.363 1 98.38 189 ASP B C 1
ATOM 3322 O O . ASP B 1 189 ? -1.924 -13.328 2.137 1 98.38 189 ASP B O 1
ATOM 3326 N N . VAL B 1 190 ? -2.312 -11.18 1.716 1 98.75 190 VAL B N 1
ATOM 3327 C CA . VAL B 1 190 ? -1.277 -11.109 0.69 1 98.75 190 VAL B CA 1
ATOM 3328 C C . VAL B 1 190 ? 0.1 -11.25 1.334 1 98.75 190 VAL B C 1
ATOM 3330 O O . VAL B 1 190 ? 0.956 -11.977 0.829 1 98.75 190 VAL B O 1
ATOM 3333 N N . LEU B 1 191 ? 0.347 -10.516 2.443 1 98.31 191 LEU B N 1
ATOM 3334 C CA . LEU B 1 191 ? 1.639 -10.617 3.115 1 98.31 191 LEU B CA 1
ATOM 3335 C C . LEU B 1 191 ? 1.884 -12.031 3.619 1 98.31 191 LEU B C 1
ATOM 3337 O O . LEU B 1 191 ? 3.006 -12.539 3.547 1 98.31 191 LEU B O 1
ATOM 3341 N N . THR B 1 192 ? 0.823 -12.648 4.137 1 97.94 192 THR B N 1
ATOM 3342 C CA . THR B 1 192 ? 0.905 -14.055 4.512 1 97.94 192 THR B CA 1
ATOM 3343 C C . THR B 1 192 ? 1.297 -14.914 3.314 1 97.94 192 THR B C 1
ATOM 3345 O O . THR B 1 192 ? 2.17 -15.773 3.422 1 97.94 192 THR B O 1
ATOM 3348 N N . LEU B 1 193 ? 0.664 -14.695 2.201 1 98.31 193 LEU B N 1
ATOM 3349 C CA . LEU B 1 193 ? 0.942 -15.445 0.982 1 98.31 193 LEU B CA 1
ATOM 3350 C C . LEU B 1 193 ? 2.391 -15.258 0.543 1 98.31 193 LEU B C 1
ATOM 3352 O O . LEU B 1 193 ? 3.053 -16.203 0.132 1 98.31 193 LEU B O 1
ATOM 3356 N N . VAL B 1 194 ? 2.904 -14.008 0.592 1 98.25 194 VAL B N 1
ATOM 3357 C CA . VAL B 1 194 ? 4.285 -13.727 0.225 1 98.25 194 VAL B CA 1
ATOM 3358 C C . VAL B 1 194 ? 5.234 -14.547 1.091 1 98.25 194 VAL B C 1
ATOM 3360 O O . VAL B 1 194 ? 6.145 -15.203 0.577 1 98.25 194 VAL B O 1
ATOM 3363 N N . LEU B 1 195 ? 5 -14.555 2.373 1 97.44 195 LEU B N 1
ATOM 3364 C CA . LEU B 1 195 ? 5.871 -15.258 3.311 1 97.44 195 LEU B CA 1
ATOM 3365 C C . LEU B 1 195 ? 5.855 -16.75 3.051 1 97.44 195 LEU B C 1
ATOM 3367 O O . LEU B 1 195 ? 6.91 -17.391 3.002 1 97.44 195 LEU B O 1
ATOM 3371 N N . VAL B 1 196 ? 4.645 -17.297 2.889 1 95.69 196 VAL B N 1
ATOM 3372 C CA . VAL B 1 196 ? 4.512 -18.719 2.645 1 95.69 196 VAL B CA 1
ATOM 3373 C C . VAL B 1 196 ? 5.188 -19.094 1.323 1 95.69 196 VAL B C 1
ATOM 3375 O O . VAL B 1 196 ? 5.883 -20.094 1.232 1 95.69 196 VAL B O 1
ATOM 3378 N N . PHE B 1 197 ? 4.969 -18.297 0.279 1 96.81 197 PHE B N 1
ATOM 3379 C CA . PHE B 1 197 ? 5.582 -18.516 -1.026 1 96.81 197 PHE B CA 1
ATOM 3380 C C . PHE B 1 197 ? 7.102 -18.469 -0.926 1 96.81 197 PHE B C 1
ATOM 3382 O O . PHE B 1 197 ? 7.793 -19.328 -1.486 1 96.81 197 PHE B O 1
ATOM 3389 N N . MET B 1 198 ? 7.598 -17.516 -0.187 1 96.38 198 MET B N 1
ATOM 3390 C CA . MET B 1 198 ? 9.039 -17.328 -0.044 1 96.38 198 MET B CA 1
ATOM 3391 C C . MET B 1 198 ? 9.672 -18.5 0.697 1 96.38 198 MET B C 1
ATOM 3393 O O . MET B 1 198 ? 10.828 -18.844 0.441 1 96.38 198 MET B O 1
ATOM 3397 N N . SER B 1 199 ? 8.961 -19.125 1.597 1 93.88 199 SER B N 1
ATOM 3398 C CA . SER B 1 199 ? 9.469 -20.234 2.383 1 93.88 199 SER B CA 1
ATOM 3399 C C . SER B 1 199 ? 9.781 -21.438 1.498 1 93.88 199 SER B C 1
ATOM 3401 O O . SER B 1 199 ? 10.594 -22.297 1.86 1 93.88 199 SER B O 1
ATOM 3403 N N . LYS B 1 200 ? 9.148 -21.578 0.31 1 92.88 200 LYS B N 1
ATOM 3404 C CA . LYS B 1 200 ? 9.383 -22.672 -0.636 1 92.88 200 LYS B CA 1
ATOM 3405 C C . LYS B 1 200 ? 9.672 -22.125 -2.035 1 92.88 200 LYS B C 1
ATOM 3407 O O . LYS B 1 200 ? 9.266 -22.734 -3.031 1 92.88 200 LYS B O 1
ATOM 3412 N N . ALA B 1 201 ? 10.258 -20.984 -2.074 1 91.19 201 ALA B N 1
ATOM 3413 C CA . ALA B 1 201 ? 10.383 -20.219 -3.311 1 91.19 201 ALA B CA 1
ATOM 3414 C C . ALA B 1 201 ? 11.086 -21.031 -4.391 1 91.19 201 ALA B C 1
ATOM 3416 O O . ALA B 1 201 ? 10.625 -21.094 -5.531 1 91.19 201 ALA B O 1
ATOM 3417 N N . CYS B 1 202 ? 12.18 -21.719 -4.062 1 89.31 202 CYS B N 1
ATOM 3418 C CA . CYS B 1 202 ? 12.953 -22.469 -5.051 1 89.31 202 CYS B CA 1
ATOM 3419 C C . CYS B 1 202 ? 12.078 -23.516 -5.734 1 89.31 202 CYS B C 1
ATOM 3421 O O . CYS B 1 202 ? 12.023 -23.562 -6.965 1 89.31 202 CYS B O 1
ATOM 3423 N N . LYS B 1 203 ? 11.375 -24.266 -4.945 1 90.75 203 LYS B N 1
ATOM 3424 C CA . LYS B 1 203 ? 10.523 -25.312 -5.488 1 90.75 203 LYS B CA 1
ATOM 3425 C C . LYS B 1 203 ? 9.336 -24.734 -6.25 1 90.75 203 LYS B C 1
ATOM 3427 O O . LYS B 1 203 ? 8.969 -25.234 -7.312 1 90.75 203 LYS B O 1
ATOM 3432 N N . LEU B 1 204 ? 8.773 -23.672 -5.734 1 91.75 204 LEU B N 1
ATOM 3433 C CA . LEU B 1 204 ? 7.582 -23.094 -6.332 1 91.75 204 LEU B CA 1
ATOM 3434 C C . LEU B 1 204 ? 7.914 -22.406 -7.652 1 91.75 204 LEU B C 1
ATOM 3436 O O . LEU B 1 204 ? 7.113 -22.438 -8.594 1 91.75 204 LEU B O 1
ATOM 3440 N N . LEU B 1 205 ? 9.07 -21.812 -7.699 1 91.25 205 LEU B N 1
ATOM 3441 C CA . LEU B 1 205 ? 9.484 -21.156 -8.93 1 91.25 205 LEU B CA 1
ATOM 3442 C C . LEU B 1 205 ? 9.734 -22.172 -10.039 1 91.25 205 LEU B C 1
ATOM 3444 O O . LEU B 1 205 ? 9.445 -21.906 -11.211 1 91.25 205 LEU B O 1
ATOM 3448 N N . GLU B 1 206 ? 10.219 -23.281 -9.688 1 88.56 206 GLU B N 1
ATOM 3449 C CA . GLU B 1 206 ? 10.406 -24.359 -10.648 1 88.56 206 GLU B CA 1
ATOM 3450 C C . GLU B 1 206 ? 9.062 -24.891 -11.141 1 88.56 206 GLU B C 1
ATOM 3452 O O . GLU B 1 206 ? 8.891 -25.125 -12.344 1 88.56 206 GLU B O 1
ATOM 3457 N N . LEU B 1 207 ? 8.203 -25.062 -10.195 1 85.69 207 LEU B N 1
ATOM 3458 C CA . LEU B 1 207 ? 6.875 -25.578 -10.508 1 85.69 207 LEU B CA 1
ATOM 3459 C C . LEU B 1 207 ? 6.074 -24.578 -11.32 1 85.69 207 LEU B C 1
ATOM 3461 O O . LEU B 1 207 ? 5.301 -24.953 -12.203 1 85.69 207 LEU B O 1
ATOM 3465 N N . ALA B 1 208 ? 6.25 -23.328 -10.992 1 83 208 ALA B N 1
ATOM 3466 C CA . ALA B 1 208 ? 5.484 -22.25 -11.602 1 83 208 ALA B CA 1
ATOM 3467 C C . ALA B 1 208 ? 5.648 -22.25 -13.117 1 83 208 ALA B C 1
ATOM 3469 O O . ALA B 1 208 ? 4.703 -21.953 -13.852 1 83 208 ALA B O 1
ATOM 3470 N N . ASN B 1 209 ? 6.746 -22.656 -13.562 1 83.81 209 ASN B N 1
ATOM 3471 C CA . ASN B 1 209 ? 7.051 -22.641 -14.984 1 83.81 209 ASN B CA 1
ATOM 3472 C C . ASN B 1 209 ? 6.082 -23.516 -15.773 1 83.81 209 ASN B C 1
ATOM 3474 O O . ASN B 1 209 ? 5.84 -23.281 -16.953 1 83.81 209 ASN B O 1
ATOM 3478 N N . THR B 1 210 ? 5.469 -24.391 -15.055 1 86 210 THR B N 1
ATOM 3479 C CA . THR B 1 210 ? 4.582 -25.312 -15.742 1 86 210 THR B CA 1
ATOM 3480 C C . THR B 1 210 ? 3.121 -25.016 -15.406 1 86 210 THR B C 1
ATOM 3482 O O . THR B 1 210 ? 2.215 -25.656 -15.938 1 86 210 THR B O 1
ATOM 3485 N N . GLN B 1 211 ? 2.932 -24.047 -14.609 1 91.38 211 GLN B N 1
ATOM 3486 C CA . GLN B 1 211 ? 1.574 -23.891 -14.094 1 91.38 211 GLN B CA 1
ATOM 3487 C C . GLN B 1 211 ? 1.021 -22.5 -14.422 1 91.38 211 GLN B C 1
ATOM 3489 O O . GLN B 1 211 ? -0.117 -22.188 -14.07 1 91.38 211 GLN B O 1
ATOM 3494 N N . PHE B 1 212 ? 1.795 -21.719 -15.055 1 92.12 212 PHE B N 1
ATOM 3495 C CA . PHE B 1 212 ? 1.326 -20.375 -15.406 1 92.12 212 PHE B CA 1
ATOM 3496 C C . PHE B 1 212 ? 0.142 -20.469 -16.359 1 92.12 212 PHE B C 1
ATOM 3498 O O . PHE B 1 212 ? 0.113 -21.312 -17.25 1 92.12 212 PHE B O 1
ATOM 3505 N N . ILE B 1 213 ? -0.776 -19.672 -16.172 1 94.69 213 ILE B N 1
ATOM 3506 C CA . ILE B 1 213 ? -1.798 -19.406 -17.188 1 94.69 213 ILE B CA 1
ATOM 3507 C C . ILE B 1 213 ? -1.738 -17.938 -17.609 1 94.69 213 ILE B C 1
ATOM 3509 O O . ILE B 1 213 ? -1.179 -17.109 -16.906 1 94.69 213 ILE B O 1
ATOM 3513 N N . LYS B 1 214 ? -2.225 -17.656 -18.766 1 96.5 214 LYS B N 1
ATOM 3514 C CA . LYS B 1 214 ? -2.262 -16.281 -19.234 1 96.5 214 LYS B CA 1
ATOM 3515 C C . LYS B 1 214 ? -3.535 -15.57 -18.766 1 96.5 214 LYS B C 1
ATOM 3517 O O . LYS B 1 214 ? -4.613 -16.172 -18.766 1 96.5 214 LYS B O 1
ATOM 3522 N N . TRP B 1 215 ? -3.387 -14.328 -18.406 1 97.62 215 TRP B N 1
ATOM 3523 C CA . TRP B 1 215 ? -4.555 -13.531 -18.047 1 97.62 215 TRP B CA 1
ATOM 3524 C C . TRP B 1 215 ? -5.609 -13.586 -19.156 1 97.62 215 TRP B C 1
ATOM 3526 O O . TRP B 1 215 ? -6.809 -13.633 -18.859 1 97.62 215 TRP B O 1
ATOM 3536 N N . GLY B 1 216 ? -5.094 -13.539 -20.391 1 97 216 GLY B N 1
ATOM 3537 C CA . GLY B 1 216 ? -5.996 -13.602 -21.531 1 97 216 GLY B CA 1
ATOM 3538 C C . GLY B 1 216 ? -6.891 -14.82 -21.516 1 97 216 GLY B C 1
ATOM 3539 O O . GLY B 1 216 ? -7.961 -14.82 -22.141 1 97 216 GLY B O 1
ATOM 3540 N N . ASP B 1 217 ? -6.488 -15.859 -20.828 1 96.88 217 ASP B N 1
ATOM 3541 C CA . ASP B 1 217 ? -7.223 -17.125 -20.812 1 96.88 217 ASP B CA 1
ATOM 3542 C C . ASP B 1 217 ? -8.164 -17.188 -19.609 1 96.88 217 ASP B C 1
ATOM 3544 O O . ASP B 1 217 ? -8.945 -18.141 -19.484 1 96.88 217 ASP B O 1
ATOM 3548 N N . VAL B 1 218 ? -8.094 -16.266 -18.719 1 97.25 218 VAL B N 1
ATOM 3549 C CA . VAL B 1 218 ? -8.969 -16.203 -17.562 1 97.25 218 VAL B CA 1
ATOM 3550 C C . VAL B 1 218 ? -10.375 -15.789 -17.984 1 97.25 218 VAL B C 1
ATOM 3552 O O . VAL B 1 218 ? -10.547 -14.812 -18.719 1 97.25 218 VAL B O 1
ATOM 3555 N N . LYS B 1 219 ? -11.367 -16.516 -17.578 1 96.38 219 LYS B N 1
ATOM 3556 C CA . LYS B 1 219 ? -12.758 -16.156 -17.812 1 96.38 219 LYS B CA 1
ATOM 3557 C C . LYS B 1 219 ? -13.328 -15.336 -16.672 1 96.38 219 LYS B C 1
ATOM 3559 O O . LYS B 1 219 ? -13.039 -15.617 -15.5 1 96.38 219 LYS B O 1
ATOM 3564 N N . PRO B 1 220 ? -14.102 -14.336 -17.031 1 96.94 220 PRO B N 1
ATOM 3565 C CA . PRO B 1 220 ? -14.742 -13.57 -15.961 1 96.94 220 PRO B CA 1
ATOM 3566 C C . PRO B 1 220 ? -15.719 -14.414 -15.141 1 96.94 220 PRO B C 1
ATOM 3568 O O . PRO B 1 220 ? -16.328 -15.344 -15.664 1 96.94 220 PRO B O 1
ATOM 3571 N N . MET B 1 221 ? -15.797 -14.055 -13.859 1 96.06 221 MET B N 1
ATOM 3572 C CA . MET B 1 221 ? -16.672 -14.789 -12.945 1 96.06 221 MET B CA 1
ATOM 3573 C C . MET B 1 221 ? -18.109 -14.75 -13.43 1 96.06 221 MET B C 1
ATOM 3575 O O . MET B 1 221 ? -18.859 -15.719 -13.266 1 96.06 221 MET B O 1
ATOM 3579 N N . TYR B 1 222 ? -18.5 -13.672 -13.945 1 93.44 222 TYR B N 1
ATOM 3580 C CA . TYR B 1 222 ? -19.812 -13.461 -14.531 1 93.44 222 TYR B CA 1
ATOM 3581 C C . TYR B 1 222 ? -19.781 -12.359 -15.586 1 93.44 222 TYR B C 1
ATOM 3583 O O . TYR B 1 222 ? -18.797 -11.617 -15.672 1 93.44 222 TYR B O 1
ATOM 3591 N N . VAL B 1 223 ? -20.719 -12.422 -16.5 1 85.31 223 VAL B N 1
ATOM 3592 C CA . VAL B 1 223 ? -20.797 -11.406 -17.547 1 85.31 223 VAL B CA 1
ATOM 3593 C C . VAL B 1 223 ? -22.016 -10.523 -17.328 1 85.31 223 VAL B C 1
ATOM 3595 O O . VAL B 1 223 ? -23.109 -11.023 -17.047 1 85.31 223 VAL B O 1
ATOM 3598 N N . VAL B 1 224 ? -21.734 -9.18 -17.031 1 71.38 224 VAL B N 1
ATOM 3599 C CA . VAL B 1 224 ? -22.859 -8.258 -16.938 1 71.38 224 VAL B CA 1
ATOM 3600 C C . VAL B 1 224 ? -23.203 -7.719 -18.312 1 71.38 224 VAL B C 1
ATOM 3602 O O . VAL B 1 224 ? -22.328 -7.246 -19.047 1 71.38 224 VAL B O 1
ATOM 3605 N N . PRO B 1 225 ? -24.406 -7.996 -18.828 1 66.88 225 PRO B N 1
ATOM 3606 C CA . PRO B 1 225 ? -24.812 -7.48 -20.125 1 66.88 225 PRO B CA 1
ATOM 3607 C C . PRO B 1 225 ? -24.656 -5.965 -20.234 1 66.88 225 PRO B C 1
ATOM 3609 O O . PRO B 1 225 ? -24.844 -5.246 -19.25 1 66.88 225 PRO B O 1
ATOM 3612 N N . PHE B 1 226 ? -23.688 -5.508 -21.047 1 58.62 226 PHE B N 1
ATOM 3613 C CA . PHE B 1 226 ? -23.578 -4.078 -21.328 1 58.62 226 PHE B CA 1
ATOM 3614 C C . PHE B 1 226 ? -24.938 -3.477 -21.656 1 58.62 226 PHE B C 1
ATOM 3616 O O . PHE B 1 226 ? -25.688 -4.027 -22.453 1 58.62 226 PHE B O 1
ATOM 3623 N N . LEU B 1 227 ? -25.625 -2.941 -20.719 1 47.78 227 LEU B N 1
ATOM 3624 C CA . LEU B 1 227 ? -26.844 -2.262 -21.125 1 47.78 227 LEU B CA 1
ATOM 3625 C C . LEU B 1 227 ? -26.594 -1.318 -22.297 1 47.78 227 LEU B C 1
ATOM 3627 O O . LEU B 1 227 ? -25.672 -0.505 -22.25 1 47.78 227 LEU B O 1
ATOM 3631 N N . ASP B 1 228 ? -26.859 -1.783 -23.547 1 39.47 228 ASP B N 1
ATOM 3632 C CA . ASP B 1 228 ? -26.953 -0.873 -24.688 1 39.47 228 ASP B CA 1
ATOM 3633 C C . ASP B 1 228 ? -27.703 0.404 -24.312 1 39.47 228 ASP B C 1
ATOM 3635 O O . ASP B 1 228 ? -28.812 0.345 -23.781 1 39.47 228 ASP B O 1
ATOM 3639 N N . SER B 1 229 ? -27.125 1.393 -23.719 1 35.31 229 SER B N 1
ATOM 3640 C CA . SER B 1 229 ? -27.938 2.6 -23.812 1 35.31 229 SER B CA 1
ATOM 3641 C C . SER B 1 229 ? -28.625 2.703 -25.172 1 35.31 229 SER B C 1
ATOM 3643 O O . SER B 1 229 ? -27.953 2.738 -26.203 1 35.31 229 SER B O 1
ATOM 3645 N N . ASP B 1 230 ? -29.859 2.193 -25.297 1 26.94 230 ASP B N 1
ATOM 3646 C CA . ASP B 1 230 ? -30.688 2.861 -26.297 1 26.94 230 ASP B CA 1
ATOM 3647 C C . ASP B 1 230 ? -30.703 4.371 -26.078 1 26.94 230 ASP B C 1
ATOM 3649 O O . ASP B 1 230 ? -30.828 4.844 -24.953 1 26.94 230 ASP B O 1
#

Solvent-accessible surface area (backbone atoms only — not comparable to full-atom values): 24922 Å² total; per-residue (Å²): 131,82,63,80,50,37,19,41,33,31,32,34,65,36,44,25,49,53,80,91,66,68,49,35,57,36,27,40,18,40,39,40,38,30,42,56,50,43,77,55,67,49,55,51,98,87,66,46,70,48,81,65,86,71,48,33,37,41,33,42,54,30,27,47,91,58,81,50,36,67,70,41,24,71,58,47,69,51,43,64,62,62,36,54,65,46,48,43,43,53,88,45,70,62,58,51,49,43,53,50,48,57,59,65,57,45,42,73,44,44,26,41,32,22,75,48,13,79,82,41,50,49,13,44,52,45,25,55,31,45,74,69,76,44,75,75,66,46,81,35,30,32,37,37,47,39,61,51,49,53,52,49,33,52,75,70,65,48,82,72,82,70,62,67,68,59,34,71,61,43,44,39,28,71,74,65,75,46,80,71,62,57,64,58,34,29,55,31,46,27,55,50,47,50,49,53,48,46,72,44,24,72,64,48,49,62,52,41,72,76,55,57,42,43,48,62,72,58,58,47,68,55,84,77,78,75,74,71,80,123,131,81,63,81,52,37,19,40,33,31,32,33,67,36,42,24,48,53,80,91,64,69,49,36,57,37,27,41,18,40,39,41,39,28,42,57,50,45,75,54,66,51,56,51,98,89,64,46,68,49,81,64,86,72,48,32,39,42,31,41,52,30,27,47,90,58,82,49,35,66,69,39,23,71,59,46,69,52,43,62,62,62,37,54,66,46,48,42,43,53,87,46,70,64,58,50,50,42,52,50,47,57,60,65,59,44,44,72,45,45,28,40,32,21,76,48,13,79,81,40,48,51,11,47,51,44,25,55,32,44,75,69,76,44,74,77,67,46,81,36,31,31,36,37,48,39,62,52,49,50,52,50,34,50,76,70,67,48,82,71,82,68,63,68,69,58,32,69,61,44,43,40,28,72,76,66,75,46,80,72,62,57,65,58,32,29,56,31,45,27,56,48,48,51,50,52,47,46,71,44,22,72,62,48,49,62,50,42,72,76,55,56,41,44,47,63,74,57,57,47,68,55,84,76,78,75,75,71,80,124

Radius of gyration: 22.28 Å; Cα contacts (8 Å, |Δi|>4): 873; chains: 2; bounding box: 57×65×57 Å

Foldseek 3Di:
DAQQFFKEWEKDFQWLDDLVVLTFTFKMKIKIDTLVCLVPFDADPVRATDDDPDMDMDIFGAQRVDFRDPVSCVQQVDGNVVCVVVPHYHLEVVVVVVVQVSCVVDPDDYEYEYAVCLQGVLQAVQQSQVLRPHDHDQQRKYAHVLVLVVVVCVVVVVPDDDCVCSPLQNLLCVQPVDGFDSPNHGVSSRSSVVSSCSSCVVSSSVVCSVGIDTSNPRHHSDHDPPPPPD/DQQQFFKEWEKDFQWLDDLVVLTFTFKMKIKIDTLVCLVPFDADPVRATDDDPDMDMDIFGAQRVDFRDPVSCVQQVDGNVVCVVVPHYHLEVVVVVVVQVSCVVDPDDYEYEYAVCLQGVLQAVQQSQVLRPHDHDQQRKYDHVLVLVVVVCVVVVNPDDDCVCSPLQNLLCVQPVDGFDSPNHGVSSRSSVVSSCSSCVVSSSVVCSVGIDTSNPRHHSDHDPPPPPD